Protein AF-X6N3C3-F1 (afdb_monomer_lite)

Secondary structure (DSSP, 8-state):
-HHHHHHHH-TTTS-----SHHHHHHHHHHHTS-TTTTSPPHHHHHS---B--PPPP--TTSEEEEEEEPPGGG-TTTTS--S-------EEEEEEETTT-BHHHHHHHHHTTS-TTGGGS-GGGEEEEETTSS-EE-TTSBGGGBHHHHHHHHTT--EEEEEEE-TTHHHHHHHHHHHHHHHHHHHHHHHHHHHHHHHHHHTTS------------------------SSHHHHHHHHHHHHHHHHHHHHHHHHTT-S----------TTS-TTPPPGGG--SEEEEEEEEEESGGGSTT--TTT--EEEEEEEEEETTEE-GGG-EEPPPEE--SEEEEEEEEEEEEEEGGGS-TT-EEEEEEEEE-SSS--EEEEEEEEESB-TTS-B--S----PPEEPPPP---TTS-SS-TTTT-THHHHS-SS-S------GGG--

Radius of gyration: 32.43 Å; chains: 1; bounding box: 69×76×80 Å

Organism: Reticulomyxa filosa (NCBI:txid46433)

InterPro domains:
  IPR000341 Phosphatidylinositol 3-kinase Ras-binding (PI3K RBD) domain [PF00794] (88-166)
  IPR000341 Phosphatidylinositol 3-kinase Ras-binding (PI3K RBD) domain [PS51546] (75-165)
  IPR000341 Phosphatidylinositol 3-kinase Ras-binding (PI3K RBD) domain [SM00144] (48-168)
  IPR002420 C2 phosphatidylinositol 3-kinase-type domain [PF00792] (308-402)
  IPR002420 C2 phosphatidylinositol 3-kinase-type domain [PS51547] (282-440)
  IPR029071 Ubiquitin-like domain superfamily [SSF54236] (32-171)
  IPR035892 C2 domain superfamily [G3DSA:2.60.40.150] (279-422)
  IPR035892 C2 domain superfamily [SSF49562] (305-416)

Structure (mmCIF, N/CA/C/O backbone):
data_AF-X6N3C3-F1
#
_entry.id   AF-X6N3C3-F1
#
loop_
_atom_site.group_PDB
_atom_site.id
_atom_site.type_symbol
_atom_site.label_atom_id
_atom_site.label_alt_id
_atom_site.label_comp_id
_atom_site.label_asym_id
_atom_site.label_entity_id
_atom_site.label_seq_id
_atom_site.pdbx_PDB_ins_code
_atom_site.Cartn_x
_atom_site.Cartn_y
_atom_site.Cartn_z
_atom_site.occupancy
_atom_site.B_iso_or_equiv
_atom_site.auth_seq_id
_atom_site.auth_comp_id
_atom_site.auth_asym_id
_atom_site.auth_atom_id
_atom_site.pdbx_PDB_model_num
ATOM 1 N N . GLY A 1 1 ? 10.059 14.447 -1.627 1.00 45.41 1 GLY A N 1
ATOM 2 C CA . GLY A 1 1 ? 10.084 12.978 -1.494 1.00 45.41 1 GLY A CA 1
ATOM 3 C C . GLY A 1 1 ? 8.892 12.376 -2.199 1.00 45.41 1 GLY A C 1
ATOM 4 O O . GLY A 1 1 ? 9.085 11.643 -3.158 1.00 45.41 1 GLY A O 1
ATOM 5 N N . GLU A 1 2 ? 7.687 12.745 -1.764 1.00 48.19 2 GLU A N 1
ATOM 6 C CA . GLU A 1 2 ? 6.408 12.286 -2.336 1.00 48.19 2 GLU A CA 1
ATOM 7 C C . GLU A 1 2 ? 6.201 12.713 -3.801 1.00 48.19 2 GLU A C 1
ATOM 9 O O . GLU A 1 2 ? 5.809 11.885 -4.615 1.00 48.19 2 GLU A O 1
ATOM 14 N N . ASP A 1 3 ? 6.626 13.925 -4.176 1.00 58.34 3 ASP A N 1
ATOM 15 C CA . ASP A 1 3 ? 6.561 14.448 -5.558 1.00 58.34 3 ASP A CA 1
ATOM 16 C C . ASP A 1 3 ? 7.302 13.564 -6.589 1.00 58.34 3 ASP A C 1
ATOM 18 O O . ASP A 1 3 ? 6.852 13.333 -7.706 1.00 58.34 3 ASP A O 1
ATOM 22 N N . VAL A 1 4 ? 8.412 12.933 -6.185 1.00 58.62 4 VAL A N 1
ATOM 23 C CA . VAL A 1 4 ? 9.164 12.035 -7.079 1.00 58.62 4 VAL A CA 1
ATOM 24 C C . VAL A 1 4 ? 8.380 10.752 -7.355 1.00 58.62 4 VAL A C 1
ATOM 26 O O . VAL A 1 4 ? 8.469 10.212 -8.451 1.00 58.62 4 VAL A O 1
ATOM 29 N N . VAL A 1 5 ? 7.613 10.253 -6.384 1.00 57.09 5 VAL A N 1
ATOM 30 C CA . VAL A 1 5 ? 6.820 9.027 -6.545 1.00 57.09 5 VAL A CA 1
ATOM 31 C C . VAL A 1 5 ? 5.611 9.296 -7.436 1.00 57.09 5 VAL A C 1
ATOM 33 O O . VAL A 1 5 ? 5.357 8.513 -8.347 1.00 57.09 5 VAL A O 1
ATOM 36 N N . GLU A 1 6 ? 4.918 10.417 -7.238 1.00 62.06 6 GLU A N 1
ATOM 37 C CA . GLU A 1 6 ? 3.793 10.813 -8.090 1.00 62.06 6 GLU A CA 1
ATOM 38 C C . GLU A 1 6 ? 4.246 11.103 -9.530 1.00 62.06 6 GLU A C 1
ATOM 40 O O . GLU A 1 6 ? 3.648 10.583 -10.473 1.00 62.06 6 GLU A O 1
ATOM 45 N N . ALA A 1 7 ? 5.372 11.805 -9.713 1.00 61.34 7 ALA A N 1
ATOM 46 C CA . ALA A 1 7 ? 5.971 12.035 -11.028 1.00 61.34 7 ALA A CA 1
ATOM 47 C C . ALA A 1 7 ? 6.463 10.740 -11.706 1.00 61.34 7 ALA A C 1
ATOM 49 O O . ALA A 1 7 ? 6.393 10.620 -12.930 1.00 61.34 7 ALA A O 1
ATOM 50 N N . LEU A 1 8 ? 6.957 9.760 -10.935 1.00 57.75 8 LEU A N 1
ATOM 51 C CA . LEU A 1 8 ? 7.410 8.467 -11.464 1.00 57.75 8 LEU A CA 1
ATOM 52 C C . LEU A 1 8 ? 6.253 7.530 -11.821 1.00 57.75 8 LEU A C 1
ATOM 54 O O . LEU A 1 8 ? 6.358 6.793 -12.799 1.00 57.75 8 LEU A O 1
ATOM 58 N N . LEU A 1 9 ? 5.187 7.511 -11.020 1.00 61.03 9 LEU A N 1
ATOM 59 C CA . LEU A 1 9 ? 4.054 6.602 -11.213 1.00 61.03 9 LEU A CA 1
ATOM 60 C C . LEU A 1 9 ? 3.002 7.184 -12.157 1.00 61.03 9 LEU A C 1
ATOM 62 O O . LEU A 1 9 ? 2.315 6.424 -12.836 1.00 61.03 9 LEU A O 1
ATOM 66 N N . ASN A 1 10 ? 2.911 8.515 -12.232 1.00 63.00 10 ASN A N 1
ATOM 67 C CA . ASN A 1 10 ? 2.061 9.264 -13.152 1.00 63.00 10 ASN A CA 1
ATOM 68 C C . ASN A 1 10 ? 0.613 8.728 -13.203 1.00 63.00 10 ASN A C 1
ATOM 70 O O . ASN A 1 10 ? 0.010 8.578 -14.272 1.00 63.00 10 ASN A O 1
ATOM 74 N N . PHE A 1 11 ? 0.066 8.409 -12.022 1.00 64.44 11 PHE A N 1
ATOM 75 C CA . PHE A 1 11 ? -1.218 7.718 -11.857 1.00 64.44 11 PHE A CA 1
ATOM 76 C C . PHE A 1 11 ? -2.391 8.427 -12.546 1.00 64.44 11 PHE A C 1
ATOM 78 O O . PHE A 1 11 ? -3.334 7.764 -12.973 1.00 64.44 11 PHE A O 1
ATOM 85 N N . GLY A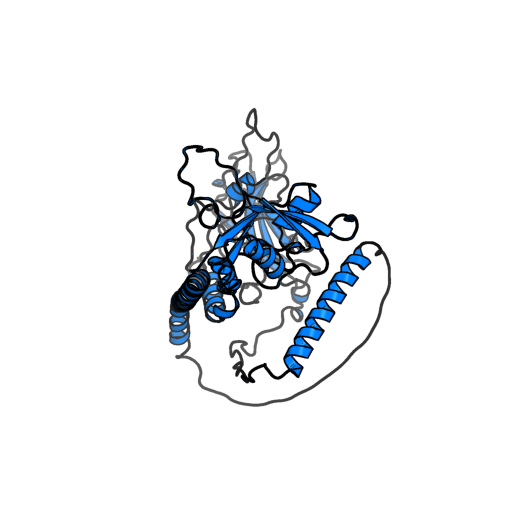 1 12 ? -2.331 9.757 -12.669 1.00 65.62 12 GLY A N 1
ATOM 86 C CA . GLY A 1 12 ? -3.393 10.563 -13.270 1.00 65.62 12 GLY A CA 1
ATOM 87 C C . GLY A 1 12 ? -3.433 10.550 -14.802 1.00 65.62 12 GLY A C 1
ATOM 88 O O . GLY A 1 12 ? -4.481 10.846 -15.369 1.00 65.62 12 GLY A O 1
ATOM 89 N N . THR A 1 13 ? -2.334 10.216 -15.492 1.00 68.75 13 THR A N 1
ATOM 90 C CA . THR A 1 13 ? -2.286 10.285 -16.971 1.00 68.75 13 THR A CA 1
ATOM 91 C C . THR A 1 13 ? -2.165 8.923 -17.652 1.00 68.75 13 THR A C 1
ATOM 93 O O . THR A 1 13 ? -2.486 8.796 -18.836 1.00 68.75 13 THR A O 1
ATOM 96 N N . GLY A 1 14 ? -1.743 7.886 -16.923 1.00 67.38 14 GLY A N 1
ATOM 97 C CA . GLY A 1 14 ? -1.690 6.524 -17.442 1.00 67.38 14 GLY A CA 1
ATOM 98 C C . GLY A 1 14 ? -3.087 5.934 -17.644 1.00 67.38 14 GLY A C 1
ATOM 99 O O . GLY A 1 14 ? -3.913 5.938 -16.734 1.00 67.38 14 GLY A O 1
ATOM 100 N N . ARG A 1 15 ? -3.359 5.363 -18.825 1.00 70.88 15 ARG A N 1
ATOM 101 C CA . ARG A 1 15 ? -4.524 4.481 -18.987 1.00 70.88 15 ARG A CA 1
ATOM 102 C C . ARG A 1 15 ? -4.262 3.189 -18.222 1.00 70.88 15 ARG A C 1
ATOM 104 O O . ARG A 1 15 ? -3.319 2.464 -18.535 1.00 70.88 15 ARG A O 1
ATOM 111 N N . TRP A 1 16 ? -5.108 2.899 -17.244 1.00 73.06 16 TRP A N 1
ATOM 112 C CA . TRP A 1 16 ? -5.081 1.629 -16.535 1.00 73.06 16 TRP A CA 1
ATOM 113 C C . TRP A 1 16 ? -5.510 0.510 -17.482 1.00 73.06 16 TRP A C 1
ATOM 115 O O . TRP A 1 16 ? -6.641 0.506 -17.966 1.00 73.06 16 TRP A O 1
ATOM 125 N N . ASN A 1 17 ? -4.600 -0.422 -17.767 1.00 78.38 17 ASN A N 1
ATOM 126 C CA . ASN A 1 17 ? -4.953 -1.645 -18.473 1.00 78.38 17 ASN A CA 1
ATOM 127 C C . ASN A 1 17 ? -5.321 -2.727 -17.453 1.00 78.38 17 ASN A C 1
ATOM 129 O O . ASN A 1 17 ? -4.433 -3.299 -16.821 1.00 78.38 17 ASN A O 1
ATOM 133 N N . PHE A 1 18 ? -6.614 -2.996 -17.298 1.00 82.62 18 PHE A N 1
ATOM 134 C CA . PHE A 1 18 ? -7.108 -4.110 -16.484 1.00 82.62 18 PHE A CA 1
ATOM 135 C C . PHE A 1 18 ? -7.253 -5.410 -17.280 1.00 82.62 18 PHE A C 1
ATOM 137 O O . PHE A 1 18 ? -7.402 -6.464 -16.679 1.00 82.62 18 PHE A O 1
ATOM 144 N N . ASP A 1 19 ? -7.147 -5.344 -18.608 1.00 84.38 19 ASP A N 1
ATOM 145 C CA . ASP A 1 19 ? -7.179 -6.501 -19.499 1.00 84.38 19 ASP A CA 1
ATOM 146 C C . ASP A 1 19 ? -5.762 -7.079 -19.629 1.00 84.38 19 ASP A C 1
ATOM 148 O O . ASP A 1 19 ? -5.005 -6.790 -20.564 1.00 84.38 19 ASP A O 1
ATOM 152 N N . ASN A 1 20 ? -5.331 -7.781 -18.580 1.00 84.31 20 ASN A N 1
ATOM 153 C CA . ASN A 1 20 ? -4.080 -8.524 -18.584 1.00 84.31 20 ASN A CA 1
ATOM 154 C C . ASN A 1 20 ? -4.114 -9.707 -17.611 1.00 84.31 20 ASN A C 1
ATOM 156 O O . ASN A 1 20 ? -4.734 -9.649 -16.551 1.00 84.31 20 ASN A O 1
ATOM 160 N N . ASP A 1 21 ? -3.310 -10.718 -17.934 1.00 85.88 21 ASP A N 1
ATOM 161 C CA . ASP A 1 21 ? -3.226 -11.983 -17.199 1.00 85.88 21 ASP A CA 1
ATOM 162 C C . ASP A 1 21 ? -2.958 -11.825 -15.692 1.00 85.88 21 ASP A C 1
ATOM 164 O O . ASP A 1 21 ? -3.485 -12.571 -14.874 1.00 85.88 21 ASP A O 1
ATOM 168 N N . LEU A 1 22 ? -2.166 -10.823 -15.292 1.00 87.06 22 LEU A N 1
ATOM 169 C CA . LEU A 1 22 ? -1.872 -10.589 -13.876 1.00 87.06 22 LEU A CA 1
ATOM 170 C C . LEU A 1 22 ? -3.112 -10.120 -13.108 1.00 87.06 22 LEU A C 1
ATOM 172 O O . LEU A 1 22 ? -3.282 -10.491 -11.947 1.00 87.06 22 LEU A O 1
ATOM 176 N N . VAL A 1 23 ? -3.960 -9.305 -13.737 1.00 88.44 23 VAL A N 1
ATOM 177 C CA . VAL A 1 23 ? -5.239 -8.878 -13.156 1.00 88.44 23 VAL A CA 1
ATOM 178 C C . VAL A 1 23 ? -6.205 -10.057 -13.095 1.00 88.44 23 VAL A C 1
ATOM 180 O O . VAL A 1 23 ? -6.831 -10.246 -12.057 1.00 88.44 23 VAL A O 1
ATOM 183 N N . ASP A 1 24 ? -6.246 -10.905 -14.124 1.00 88.56 24 ASP A N 1
ATOM 184 C CA . ASP A 1 24 ? -7.080 -12.112 -14.121 1.00 88.56 24 ASP A CA 1
ATOM 185 C C . ASP A 1 24 ? -6.679 -13.094 -13.019 1.00 88.56 24 ASP A C 1
ATOM 187 O O . ASP A 1 24 ? -7.533 -13.570 -12.270 1.00 88.56 24 ASP A O 1
ATOM 191 N N . VAL A 1 25 ? -5.380 -13.366 -12.851 1.00 89.25 25 VAL A N 1
ATOM 192 C CA . VAL A 1 25 ? -4.906 -14.224 -11.755 1.00 89.25 25 VAL A CA 1
ATOM 193 C C . VAL A 1 25 ? -5.184 -13.584 -10.400 1.00 89.25 25 VAL A C 1
ATOM 195 O O . VAL A 1 25 ? -5.578 -14.284 -9.468 1.00 89.25 25 VAL A O 1
ATOM 198 N N . PHE A 1 26 ? -5.039 -12.263 -10.270 1.00 91.25 26 PHE A N 1
ATOM 199 C CA . PHE A 1 26 ? -5.423 -11.569 -9.044 1.00 91.25 26 PHE A CA 1
ATOM 200 C C . PHE A 1 26 ? -6.923 -11.718 -8.753 1.00 91.25 26 PHE A C 1
ATOM 202 O O . PHE A 1 26 ? -7.275 -12.066 -7.629 1.00 91.25 26 PHE A O 1
ATOM 209 N N . HIS A 1 27 ? -7.799 -11.521 -9.744 1.00 89.88 27 HIS A N 1
ATOM 210 C CA . HIS A 1 27 ? -9.244 -11.716 -9.600 1.00 89.88 27 HIS A CA 1
ATOM 211 C C . HIS A 1 27 ? -9.588 -13.162 -9.240 1.00 89.88 27 HIS A C 1
ATOM 213 O O . HIS A 1 27 ? -10.403 -13.387 -8.348 1.00 89.88 27 HIS A O 1
ATOM 219 N N . LEU A 1 28 ? -8.932 -14.141 -9.867 1.00 88.69 28 LEU A N 1
ATOM 220 C CA . LEU A 1 28 ? -9.113 -15.553 -9.548 1.00 88.69 28 LEU A CA 1
ATOM 221 C C . LEU A 1 28 ? -8.725 -15.845 -8.092 1.00 88.69 28 LEU A C 1
ATOM 223 O O . LEU A 1 28 ? -9.519 -16.426 -7.356 1.00 88.69 28 LEU A O 1
ATOM 227 N N . LEU A 1 29 ? -7.546 -15.401 -7.648 1.00 89.88 29 LEU A N 1
ATOM 228 C CA . LEU A 1 29 ? -7.093 -15.580 -6.265 1.00 89.88 29 LEU A CA 1
ATOM 229 C C . LEU A 1 29 ? -7.982 -14.835 -5.267 1.00 89.88 29 LEU A C 1
ATOM 231 O O . LEU A 1 29 ? -8.240 -15.343 -4.179 1.00 89.88 29 LEU A O 1
ATOM 235 N N . ALA A 1 30 ? -8.461 -13.644 -5.626 1.00 91.75 30 ALA A N 1
ATOM 236 C CA . ALA A 1 30 ? -9.407 -12.885 -4.823 1.00 91.75 30 ALA A CA 1
ATOM 237 C C . ALA A 1 30 ? -10.722 -13.668 -4.671 1.00 91.75 30 ALA A C 1
ATOM 239 O O . ALA A 1 30 ? -11.154 -13.894 -3.546 1.00 91.75 30 ALA A O 1
ATOM 240 N N . SER A 1 31 ? -11.275 -14.203 -5.766 1.00 89.69 31 SER A N 1
ATOM 241 C CA . SER A 1 31 ? -12.527 -14.980 -5.768 1.00 89.69 31 SER A CA 1
ATOM 242 C C . SER A 1 31 ? -12.503 -16.227 -4.875 1.00 89.69 31 SER A C 1
ATOM 244 O O . SER A 1 31 ? -13.554 -16.712 -4.465 1.00 89.69 31 SER A O 1
ATOM 246 N N . GLN A 1 32 ? -11.312 -16.760 -4.581 1.00 90.44 32 GLN A N 1
ATOM 247 C CA . GLN A 1 32 ? -11.128 -17.932 -3.723 1.00 90.44 32 GLN A CA 1
ATOM 248 C C . GLN A 1 32 ? -11.083 -17.585 -2.230 1.00 90.44 32 GLN A C 1
ATOM 250 O O . GLN A 1 32 ? -11.165 -18.487 -1.396 1.00 90.44 32 GLN A O 1
ATOM 255 N N . ARG A 1 33 ? -10.928 -16.305 -1.870 1.00 92.94 33 ARG A N 1
ATOM 256 C CA . ARG A 1 33 ? -10.872 -15.884 -0.468 1.00 92.94 33 ARG A CA 1
ATOM 257 C C . ARG A 1 33 ? -12.259 -15.932 0.155 1.00 92.94 33 ARG A C 1
ATOM 259 O O . ARG A 1 33 ? -13.238 -15.489 -0.440 1.00 92.94 33 ARG A O 1
ATOM 266 N N . ASN A 1 34 ? -12.324 -16.399 1.397 1.00 93.62 34 ASN A N 1
ATOM 267 C CA . ASN A 1 34 ? -13.502 -16.187 2.218 1.00 93.62 34 ASN A CA 1
ATOM 268 C C . ASN A 1 34 ? -13.496 -14.740 2.725 1.00 93.62 34 ASN A C 1
ATOM 270 O O . ASN A 1 34 ? -12.690 -14.377 3.582 1.00 93.62 34 ASN A O 1
ATOM 274 N N . TYR A 1 35 ? -14.368 -13.904 2.165 1.00 92.69 35 TYR A N 1
ATOM 275 C CA . TYR A 1 35 ? -14.421 -12.490 2.525 1.00 92.69 35 TYR A CA 1
ATOM 276 C C . TYR A 1 35 ? -14.981 -12.240 3.930 1.00 92.69 35 TYR A C 1
ATOM 278 O O . TYR A 1 35 ? -14.744 -11.175 4.487 1.00 92.69 35 TYR A O 1
ATOM 286 N N . GLU A 1 36 ? -15.651 -13.220 4.538 1.00 92.69 36 GLU A N 1
ATOM 287 C CA . GLU A 1 36 ? -16.086 -13.113 5.934 1.00 92.69 36 GLU A CA 1
ATOM 288 C C . GLU A 1 36 ? -14.886 -13.075 6.892 1.00 92.69 36 GLU A C 1
ATOM 290 O O . GLU A 1 36 ? -14.899 -12.318 7.857 1.00 92.69 36 GLU A O 1
ATOM 295 N N . ASP A 1 37 ? -13.813 -13.810 6.576 1.00 93.38 37 ASP A N 1
ATOM 296 C CA . ASP A 1 37 ? -12.629 -13.933 7.439 1.00 93.38 37 ASP A CA 1
ATOM 297 C C . ASP A 1 37 ? -11.705 -12.705 7.378 1.00 93.38 37 ASP A C 1
ATOM 299 O O . ASP A 1 37 ? -10.826 -12.540 8.224 1.00 93.38 37 ASP A O 1
ATOM 303 N N . VAL A 1 38 ? -11.861 -11.848 6.361 1.00 92.38 38 VAL A N 1
ATOM 304 C CA . VAL A 1 38 ? -11.032 -10.639 6.182 1.00 92.38 38 VAL A CA 1
ATOM 305 C C . VAL A 1 38 ? -11.714 -9.368 6.678 1.00 92.38 38 VAL A C 1
ATOM 307 O O . VAL A 1 38 ? -11.059 -8.329 6.779 1.00 92.38 38 VAL A O 1
ATOM 310 N N . LEU A 1 39 ? -13.018 -9.422 6.956 1.00 92.19 39 LEU A N 1
ATOM 311 C CA . LEU A 1 39 ? -13.751 -8.295 7.517 1.00 92.19 39 LEU A CA 1
ATOM 312 C C . LEU A 1 39 ? -13.538 -8.250 9.039 1.00 92.19 39 LEU A C 1
ATOM 314 O O . LEU A 1 39 ? -13.521 -9.292 9.695 1.00 92.19 39 LEU A O 1
ATOM 318 N N . PRO A 1 40 ? -13.369 -7.056 9.632 1.00 93.94 40 PRO A N 1
ATOM 319 C CA . PRO A 1 40 ? -13.309 -6.934 11.083 1.00 93.94 40 PRO A CA 1
ATOM 320 C C . PRO A 1 40 ? -14.663 -7.320 11.705 1.00 93.94 40 PRO A C 1
ATOM 322 O O . PRO A 1 40 ? -15.687 -7.239 11.023 1.00 93.94 40 PRO A O 1
ATOM 325 N N . PRO A 1 41 ? -14.718 -7.668 13.001 1.00 94.56 41 PRO A N 1
ATOM 326 C CA . PRO A 1 41 ? -15.984 -7.879 13.697 1.00 94.56 41 PRO A CA 1
ATOM 327 C C . PRO A 1 41 ? -16.953 -6.691 13.510 1.00 94.56 41 PRO A C 1
ATOM 329 O O . PRO A 1 41 ? -16.496 -5.539 13.512 1.00 94.56 41 PRO A O 1
ATOM 332 N N . PRO A 1 42 ? -18.273 -6.922 13.365 1.00 95.75 42 PRO A N 1
ATOM 333 C CA . PRO A 1 42 ? -19.261 -5.857 13.166 1.00 95.75 42 PRO A CA 1
ATOM 334 C C . PRO A 1 42 ? -19.193 -4.740 14.214 1.00 95.75 42 PRO A C 1
ATOM 336 O O . PRO A 1 42 ? -19.409 -3.571 13.894 1.00 95.75 42 PRO A O 1
ATOM 339 N N . GLU A 1 43 ? -18.844 -5.088 15.453 1.00 93.00 43 GLU A N 1
ATOM 340 C CA . GLU A 1 43 ? -18.669 -4.152 16.559 1.00 93.00 43 GLU A CA 1
ATOM 341 C C . GLU A 1 43 ? -17.589 -3.118 16.252 1.00 93.00 43 GLU A C 1
ATOM 343 O O . GLU A 1 43 ? -17.833 -1.930 16.424 1.00 93.00 43 GLU A O 1
ATOM 348 N N . GLN A 1 44 ? -16.443 -3.548 15.715 1.00 91.62 44 GLN A N 1
ATOM 349 C CA . GLN A 1 44 ? -15.341 -2.652 15.350 1.00 91.62 44 GLN 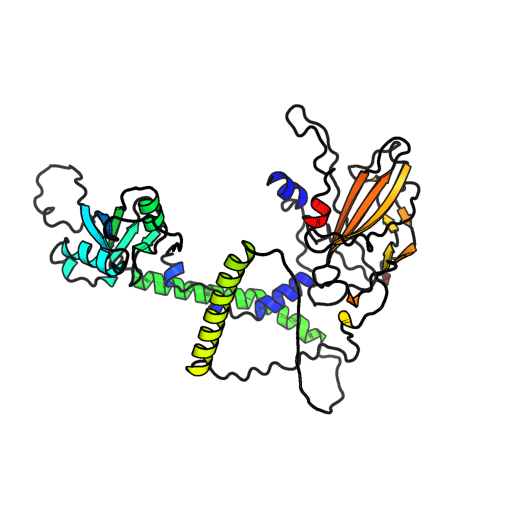A CA 1
ATOM 350 C C . GLN A 1 44 ? -15.673 -1.784 14.133 1.00 91.62 44 GLN A C 1
ATOM 352 O O . GLN A 1 44 ? -15.109 -0.707 13.968 1.00 91.62 44 GLN A O 1
ATOM 357 N N . TYR A 1 45 ? -16.588 -2.237 13.275 1.00 92.19 45 TYR A N 1
ATOM 358 C CA . TYR A 1 45 ? -17.057 -1.447 12.140 1.00 92.19 45 TYR A CA 1
ATOM 359 C C . TYR A 1 45 ? -18.041 -0.352 12.573 1.00 92.19 45 TYR A C 1
ATOM 361 O O . TYR A 1 45 ? -18.032 0.752 12.030 1.00 92.19 45 TYR A O 1
ATOM 369 N N . ALA A 1 46 ? -18.906 -0.653 13.546 1.00 92.75 46 ALA A N 1
ATOM 370 C CA . ALA A 1 46 ? -19.859 0.305 14.101 1.00 92.75 46 ALA A CA 1
ATOM 371 C C . ALA A 1 46 ? -19.197 1.286 15.085 1.00 92.75 46 ALA A C 1
ATOM 373 O O . ALA A 1 46 ? -19.528 2.473 15.094 1.00 92.75 46 ALA A O 1
ATOM 374 N N . PHE A 1 47 ? -18.271 0.781 15.899 1.00 92.12 47 PHE A N 1
ATOM 375 C CA . PHE A 1 47 ? -17.606 1.485 16.987 1.00 92.12 47 PHE A CA 1
ATOM 376 C C . PHE A 1 47 ? -16.129 1.068 17.022 1.00 92.12 47 PHE A C 1
ATOM 378 O O . PHE A 1 47 ? -15.759 0.165 17.768 1.00 92.12 47 PHE A O 1
ATOM 385 N N . PRO A 1 48 ? -15.270 1.678 16.194 1.00 91.81 48 PRO A N 1
ATOM 386 C CA . PRO A 1 48 ? -13.862 1.314 16.168 1.00 91.81 48 PRO A CA 1
ATOM 387 C C . PRO A 1 48 ? -13.207 1.588 17.527 1.00 91.81 48 PRO A C 1
ATOM 389 O O . PRO A 1 48 ? -13.362 2.666 18.104 1.00 91.81 48 PRO A O 1
ATOM 392 N N . GLU A 1 49 ? -12.470 0.595 18.020 1.00 93.12 49 GLU A N 1
ATOM 393 C CA . GLU A 1 49 ? -11.642 0.686 19.221 1.00 93.12 49 GLU A CA 1
ATOM 394 C C . GLU A 1 49 ? -10.171 0.727 18.791 1.00 93.12 49 GLU A C 1
ATOM 396 O O . GLU A 1 49 ? -9.730 -0.126 18.010 1.00 93.12 49 GLU A O 1
ATOM 401 N N . TYR A 1 50 ? -9.398 1.684 19.305 1.00 95.75 50 TYR A N 1
ATOM 402 C CA . TYR A 1 50 ? -7.980 1.808 18.986 1.00 95.75 50 TYR A CA 1
ATOM 403 C C . TYR A 1 50 ? -7.155 1.374 20.190 1.00 95.75 50 TYR A C 1
ATOM 405 O O . TYR A 1 50 ? -7.355 1.822 21.317 1.00 95.75 50 TYR A O 1
ATOM 413 N N . PHE A 1 51 ? -6.213 0.461 19.970 1.00 95.94 51 PHE A N 1
ATOM 414 C CA . PHE A 1 51 ? -5.406 -0.106 21.044 1.00 95.94 51 PHE A CA 1
ATOM 415 C C . PHE A 1 51 ? -3.936 0.190 20.825 1.00 95.94 51 PHE A C 1
ATOM 417 O O . PHE A 1 51 ? -3.435 0.131 19.705 1.00 95.94 51 PHE A O 1
ATOM 424 N N . SER A 1 52 ? -3.220 0.421 21.921 1.00 95.94 52 SER A N 1
ATOM 425 C CA . SER A 1 52 ? -1.777 0.617 21.883 1.00 95.94 52 SER A CA 1
ATOM 426 C C . SER A 1 52 ? -1.079 -0.337 22.842 1.00 95.94 52 SER A C 1
ATOM 428 O O . SER A 1 52 ? -1.465 -0.488 23.998 1.00 95.94 52 SER A O 1
ATOM 430 N N . ALA A 1 53 ? -0.008 -0.966 22.360 1.00 94.25 53 ALA A N 1
ATOM 431 C CA . ALA A 1 53 ? 0.901 -1.762 23.180 1.00 94.25 53 ALA A CA 1
ATOM 432 C C . ALA A 1 53 ? 2.075 -0.932 23.736 1.00 94.25 53 ALA A C 1
ATOM 434 O O . ALA A 1 53 ? 2.924 -1.474 24.441 1.00 94.25 53 ALA A O 1
ATOM 435 N N . SER A 1 54 ? 2.144 0.372 23.435 1.00 93.44 54 SER A N 1
ATOM 436 C CA . SER A 1 54 ? 3.260 1.232 23.844 1.00 93.44 54 SER A CA 1
ATOM 437 C C . SER A 1 54 ? 3.385 1.288 25.367 1.00 93.44 54 SER A C 1
ATOM 439 O O . SER A 1 54 ? 2.369 1.513 26.032 1.00 93.44 54 SER A O 1
ATOM 441 N N . PRO A 1 55 ? 4.589 1.104 25.937 1.00 94.50 55 PRO A N 1
ATOM 442 C CA . PRO A 1 55 ? 4.764 1.092 27.382 1.00 94.50 55 PRO A CA 1
ATOM 443 C C . PRO A 1 55 ? 4.312 2.421 27.989 1.00 94.50 55 PRO A C 1
ATOM 445 O O . PRO A 1 55 ? 4.490 3.487 27.394 1.00 94.50 55 PRO A O 1
ATOM 448 N N . LEU A 1 56 ? 3.705 2.341 29.170 1.00 95.88 56 LEU A N 1
ATOM 449 C CA . LEU A 1 56 ? 3.380 3.517 29.965 1.00 95.88 56 LEU A CA 1
ATOM 450 C C . LEU A 1 56 ? 4.571 3.910 30.841 1.00 95.88 56 LEU A C 1
ATOM 452 O O . LEU A 1 56 ? 5.361 3.034 31.199 1.00 95.88 56 LEU A O 1
ATOM 456 N N . PRO A 1 57 ? 4.699 5.200 31.197 1.00 95.88 57 PRO A N 1
ATOM 457 C CA . PRO A 1 57 ? 5.636 5.616 32.230 1.00 95.88 57 PRO A CA 1
ATOM 458 C C . PRO A 1 57 ? 5.271 4.969 33.573 1.00 95.88 57 PRO A C 1
ATOM 460 O O . PRO A 1 57 ? 4.131 4.542 33.780 1.00 95.88 57 PRO A O 1
ATOM 463 N N . ASP A 1 58 ? 6.228 4.927 34.499 1.00 96.62 58 ASP A N 1
ATOM 464 C CA . ASP A 1 58 ? 5.983 4.444 35.857 1.00 96.62 58 ASP A CA 1
ATOM 465 C C . ASP A 1 58 ? 4.985 5.369 36.568 1.00 96.62 58 ASP A C 1
ATOM 467 O O . ASP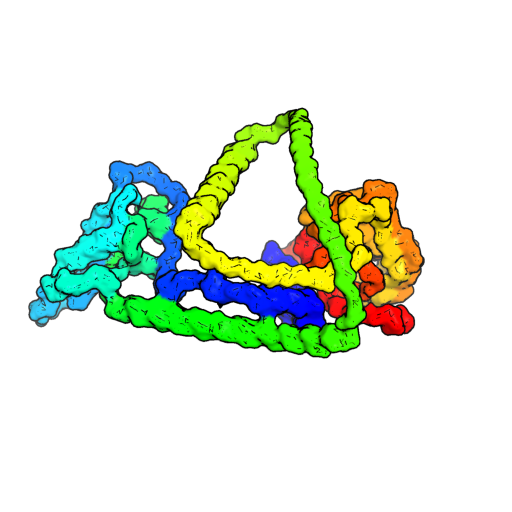 A 1 58 ? 5.298 6.493 36.963 1.00 96.62 58 ASP A O 1
ATOM 471 N N . LEU A 1 59 ? 3.750 4.893 36.723 1.00 96.31 59 LEU A N 1
ATOM 472 C CA . LEU A 1 59 ? 2.691 5.630 37.402 1.00 96.31 59 LEU A CA 1
ATOM 473 C C . LEU A 1 59 ? 2.740 5.365 38.903 1.00 96.31 59 LEU A C 1
ATOM 475 O O . LEU A 1 59 ? 2.864 4.223 39.349 1.00 96.31 59 LEU A O 1
ATOM 479 N N . SER A 1 60 ? 2.548 6.414 39.704 1.00 95.69 60 SER A N 1
ATOM 480 C CA . SER A 1 60 ? 2.506 6.285 41.164 1.00 95.69 60 SER A CA 1
ATOM 481 C C . SER A 1 60 ? 1.375 5.344 41.624 1.00 95.69 60 SER A C 1
ATOM 483 O O . SER A 1 60 ? 0.187 5.671 41.625 1.00 95.69 60 SER A O 1
ATOM 485 N N . GLY A 1 61 ? 1.754 4.124 42.014 1.00 96.19 61 GLY A N 1
ATOM 486 C CA . GLY A 1 61 ? 0.818 3.081 42.435 1.00 96.19 61 GLY A CA 1
ATOM 487 C C . GLY A 1 61 ? -0.037 2.499 41.305 1.00 96.19 61 GLY A C 1
ATOM 488 O O . GLY A 1 61 ? -1.180 2.129 41.573 1.00 96.19 61 GLY A O 1
ATOM 489 N N . ASN A 1 62 ? 0.484 2.440 40.071 1.00 97.06 62 ASN A N 1
ATOM 490 C CA . ASN A 1 62 ? -0.164 1.796 38.916 1.00 97.06 62 ASN A CA 1
ATOM 491 C C . ASN A 1 62 ? -1.597 2.299 38.659 1.00 97.06 62 ASN A C 1
ATOM 493 O O . ASN A 1 62 ? -2.512 1.534 38.344 1.00 97.06 62 ASN A O 1
ATOM 497 N N . GLN A 1 63 ? -1.820 3.601 38.840 1.00 97.75 63 GLN A N 1
ATOM 498 C CA . GLN A 1 63 ? -3.136 4.211 38.684 1.00 97.75 63 GLN A CA 1
ATOM 499 C C . GLN A 1 63 ? -3.043 5.675 38.258 1.00 97.75 63 GLN A C 1
ATOM 501 O O . GLN A 1 63 ? -2.046 6.346 38.516 1.00 97.75 63 GLN A O 1
ATOM 506 N N . PHE A 1 64 ? -4.117 6.176 37.660 1.00 97.81 64 PHE A N 1
ATOM 507 C CA . PHE A 1 64 ? -4.287 7.580 37.296 1.00 97.81 64 PHE A CA 1
ATOM 508 C C . PHE A 1 64 ? -5.739 8.017 37.533 1.00 97.81 64 PHE A C 1
ATOM 510 O O . PHE A 1 64 ? -6.614 7.194 37.827 1.00 97.81 64 PHE A O 1
ATOM 517 N N . LEU A 1 65 ? -5.993 9.323 37.474 1.00 97.94 65 LEU A N 1
ATOM 518 C CA . LEU A 1 65 ? -7.340 9.880 37.580 1.00 97.94 65 LEU A CA 1
ATOM 519 C C . LEU A 1 65 ? -7.892 10.147 36.183 1.00 97.94 65 LEU A C 1
ATOM 521 O O . LEU A 1 65 ? -7.179 10.648 35.321 1.00 97.94 65 LEU A O 1
ATOM 525 N N . ALA A 1 66 ? -9.164 9.829 35.984 1.00 98.38 66 ALA A N 1
ATOM 526 C CA . ALA A 1 66 ? -9.898 10.185 34.780 1.00 98.38 66 ALA A CA 1
ATOM 527 C C . ALA A 1 66 ? -11.188 10.911 35.161 1.00 98.38 66 ALA A C 1
ATOM 529 O O . ALA A 1 66 ? -11.769 10.649 36.219 1.00 98.38 66 ALA A O 1
ATOM 530 N N . LYS A 1 67 ? -11.649 11.818 34.305 1.00 98.12 67 LYS A N 1
ATOM 531 C CA . LYS A 1 67 ? -12.903 12.551 34.491 1.00 98.12 67 LYS A CA 1
ATOM 532 C C . LYS A 1 67 ? -13.946 12.024 33.516 1.00 98.12 67 LYS A C 1
ATOM 534 O O . LYS A 1 67 ? -13.701 11.960 32.319 1.00 98.12 67 LYS A O 1
ATOM 539 N N . ILE A 1 68 ? -15.129 11.691 34.015 1.00 98.00 68 ILE A N 1
ATOM 540 C CA . ILE A 1 68 ? -16.290 11.338 33.198 1.00 98.00 68 ILE A CA 1
ATOM 541 C C . ILE A 1 68 ? -17.279 12.502 33.237 1.00 98.00 68 ILE A C 1
ATOM 543 O O . ILE A 1 68 ? -17.866 12.788 34.281 1.00 98.00 68 ILE A O 1
ATOM 547 N N . ARG A 1 69 ? -17.489 13.162 32.099 1.00 96.56 69 ARG A N 1
ATOM 548 C CA . ARG A 1 69 ? -18.577 14.114 31.885 1.00 96.56 69 ARG A CA 1
ATOM 549 C C . ARG A 1 69 ? -19.897 13.348 31.786 1.00 96.56 69 ARG A C 1
ATOM 551 O O . ARG A 1 69 ? -20.051 12.471 30.933 1.00 96.56 69 ARG A O 1
ATOM 558 N N . LEU A 1 70 ? -20.851 13.698 32.645 1.00 94.75 70 LEU A N 1
ATOM 559 C CA . LEU A 1 70 ? -22.196 13.121 32.640 1.00 94.75 70 LEU A CA 1
ATOM 560 C C . LEU A 1 70 ? -23.117 13.888 31.670 1.00 94.75 70 LEU A C 1
ATOM 562 O O . LEU A 1 70 ? -23.027 15.119 31.603 1.00 94.75 70 LEU A O 1
ATOM 566 N N . PRO A 1 71 ? -24.032 13.213 30.950 1.00 90.12 71 PRO A N 1
ATOM 567 C CA . PRO A 1 71 ? -25.035 13.879 30.124 1.00 90.12 71 PRO A CA 1
ATOM 568 C C . PRO A 1 71 ? -25.926 14.810 30.939 1.00 90.12 71 PRO A C 1
ATOM 570 O O . PRO A 1 71 ? -26.353 14.483 32.049 1.00 90.12 71 PRO A O 1
ATOM 573 N N . GLN A 1 72 ? -26.255 15.965 30.360 1.00 85.62 72 GLN A N 1
ATOM 574 C CA . GLN A 1 72 ? -27.116 16.959 31.008 1.00 85.62 72 GLN A CA 1
ATOM 575 C C . GLN A 1 72 ? -28.526 16.415 31.267 1.00 85.62 72 GLN A C 1
ATOM 577 O O . GLN A 1 72 ? -29.138 16.738 32.281 1.00 85.62 72 GLN A O 1
ATOM 582 N N . GLU A 1 73 ? -29.008 15.545 30.380 1.00 84.88 73 GLU A N 1
ATOM 583 C CA . GLU A 1 73 ? -30.343 14.940 30.422 1.00 84.88 73 GLU A CA 1
ATOM 584 C C . GLU A 1 73 ? -30.572 14.045 31.653 1.00 84.88 73 GLU A C 1
ATOM 586 O O . GLU A 1 73 ? -31.715 13.788 32.023 1.00 84.88 73 GLU A O 1
ATOM 591 N N . PHE A 1 74 ? -29.499 13.599 32.315 1.00 81.44 74 PHE A N 1
ATOM 592 C CA . PHE A 1 74 ? -29.545 12.604 33.393 1.00 81.44 74 PHE A CA 1
ATOM 593 C C . PHE A 1 74 ? -29.249 13.192 34.781 1.00 81.44 74 PHE A C 1
ATOM 595 O O . PHE A 1 74 ? -28.824 12.468 35.683 1.00 81.44 74 PHE A O 1
ATOM 602 N N . SER A 1 75 ? -29.389 14.516 34.935 1.00 69.44 75 SER A N 1
ATOM 603 C CA . SER A 1 75 ? -29.063 15.214 36.181 1.00 69.44 75 SER A CA 1
ATOM 604 C C . SER A 1 75 ? -30.282 15.467 37.098 1.00 69.44 75 SER A C 1
ATOM 606 O O . SER A 1 75 ? -31.213 16.168 36.684 1.00 69.44 75 SER A O 1
ATOM 608 N N . PRO A 1 76 ? -30.194 15.112 38.403 1.00 61.34 76 PRO A N 1
ATOM 609 C CA . PRO A 1 76 ? -31.329 15.073 39.349 1.00 61.34 76 PRO A CA 1
ATOM 610 C C . PRO A 1 76 ? -32.058 16.390 39.593 1.00 61.34 76 PRO A C 1
ATOM 612 O O . PRO A 1 76 ? -33.192 16.425 40.073 1.00 61.34 76 PRO A O 1
ATOM 615 N N . HIS A 1 77 ? -31.384 17.509 39.336 1.00 59.62 77 HIS A N 1
ATOM 616 C CA . HIS A 1 77 ? -31.792 18.820 39.838 1.00 59.62 77 HIS A CA 1
ATOM 617 C C . HIS A 1 77 ? -32.341 19.770 38.770 1.00 59.62 77 HIS A C 1
ATOM 619 O O . HIS A 1 77 ? -32.734 20.887 39.102 1.00 59.62 77 HIS A O 1
ATOM 625 N N . LEU A 1 78 ? -32.478 19.328 37.517 1.00 54.69 78 LEU A N 1
ATOM 626 C CA . LEU A 1 78 ? -33.060 20.146 36.443 1.00 54.69 78 LEU A CA 1
ATOM 627 C C . LEU A 1 78 ? -34.584 20.350 36.553 1.00 54.69 78 LEU A C 1
ATOM 629 O O . LEU A 1 78 ? -35.156 21.127 35.791 1.00 54.69 78 LEU A O 1
ATOM 633 N N . LYS A 1 79 ? -35.263 19.730 37.530 1.00 56.22 79 LYS A N 1
ATOM 634 C CA . LYS A 1 79 ? -36.689 20.006 37.796 1.00 56.22 79 LYS A CA 1
ATOM 635 C C . LYS A 1 79 ? -36.946 21.318 38.552 1.00 56.22 79 LYS A C 1
ATOM 637 O O . LYS A 1 79 ? -38.090 21.770 38.572 1.00 56.22 79 LYS A O 1
ATOM 642 N N . ILE A 1 80 ? -35.927 21.976 39.117 1.00 58.66 80 ILE A N 1
ATOM 643 C CA . ILE A 1 80 ? -36.086 23.307 39.729 1.00 58.66 80 ILE A CA 1
ATOM 644 C C . ILE A 1 80 ? -35.846 24.372 38.644 1.00 58.66 80 ILE A C 1
ATOM 646 O O . ILE A 1 80 ? -34.721 24.798 38.399 1.00 58.66 80 ILE A O 1
ATOM 650 N N . LYS A 1 81 ? -36.930 24.769 37.960 1.00 52.75 81 LYS A N 1
ATOM 651 C CA . LYS A 1 81 ? -36.998 25.725 36.830 1.00 52.75 81 LYS A CA 1
ATOM 652 C C . LYS A 1 81 ? -36.654 27.190 37.187 1.00 52.75 81 LYS A C 1
ATOM 654 O O . LYS A 1 81 ? -37.339 28.107 36.734 1.00 52.75 81 LYS A O 1
ATOM 659 N N . THR A 1 82 ? -35.613 27.460 37.968 1.00 53.97 82 THR A N 1
ATOM 660 C CA . THR A 1 82 ? -35.290 28.841 38.370 1.00 53.97 82 THR A CA 1
ATOM 661 C C . THR A 1 82 ? -34.019 29.346 37.683 1.00 53.97 82 THR A C 1
ATOM 663 O O . THR A 1 82 ? -32.930 29.280 38.233 1.00 53.97 82 THR A O 1
ATOM 666 N N . TYR A 1 83 ? -34.191 29.828 36.446 1.00 55.09 83 TYR A N 1
ATOM 667 C CA . TYR A 1 83 ? -33.524 30.989 35.821 1.00 55.09 83 TYR A CA 1
ATOM 668 C C . TYR A 1 83 ? -32.011 31.257 36.013 1.00 55.09 83 TYR A C 1
ATOM 670 O O . TYR A 1 83 ? -31.589 32.402 35.879 1.00 55.09 83 TYR A O 1
ATOM 678 N N . CYS A 1 84 ? -31.158 30.251 36.210 1.00 51.94 84 CYS A N 1
ATOM 679 C CA . CYS A 1 84 ? -29.705 30.422 36.065 1.00 51.94 84 CYS A CA 1
ATOM 680 C C . CYS A 1 84 ? -29.148 29.452 35.019 1.00 51.94 84 CYS A C 1
ATOM 682 O O . CYS A 1 84 ? -28.853 28.295 35.298 1.00 51.94 84 CYS A O 1
ATOM 684 N N . PHE A 1 85 ? -29.004 29.963 33.797 1.00 53.66 85 PHE A N 1
ATOM 685 C CA . PHE A 1 85 ? -28.482 29.299 32.599 1.00 53.66 85 PHE A CA 1
ATOM 686 C C . PHE A 1 85 ? -26.941 29.177 32.637 1.00 53.66 85 PHE A C 1
ATOM 688 O O . PHE A 1 85 ? -26.257 29.503 31.672 1.00 53.66 85 PHE A O 1
ATOM 695 N N . PHE A 1 86 ? -26.369 28.777 33.777 1.00 57.66 86 PHE A N 1
ATOM 696 C CA . PHE A 1 86 ? -24.941 28.468 33.873 1.00 57.66 86 PHE A CA 1
ATOM 697 C C . PHE A 1 86 ? -24.748 26.973 33.614 1.00 57.66 86 PHE A C 1
ATOM 699 O O . PHE A 1 86 ? -25.103 26.138 34.446 1.00 57.66 86 PHE A O 1
ATOM 706 N N . PHE A 1 87 ? -24.205 26.652 32.438 1.00 59.75 87 PHE A N 1
ATOM 707 C CA . PHE A 1 87 ? -23.814 25.310 32.000 1.00 59.75 87 PHE A CA 1
ATOM 708 C C . PHE A 1 87 ? -22.665 24.766 32.864 1.00 59.75 87 PHE A C 1
ATOM 710 O O . PHE A 1 87 ? -21.511 24.727 32.449 1.00 59.75 87 PHE A O 1
ATOM 717 N N . LEU A 1 88 ? -22.963 24.374 34.100 1.00 69.94 88 LEU A N 1
ATOM 718 C CA . LEU A 1 88 ? -22.024 23.643 34.942 1.00 69.94 88 LEU A CA 1
ATOM 719 C C . LEU A 1 88 ? -22.015 22.187 34.490 1.00 69.94 88 LEU A C 1
ATOM 721 O O . LEU A 1 88 ? -22.859 21.381 34.884 1.00 69.94 88 LEU A O 1
ATOM 725 N N . GLU A 1 89 ? -21.066 21.870 33.621 1.00 78.56 89 GLU A N 1
ATOM 726 C CA . GLU A 1 89 ? -20.778 20.498 33.233 1.00 78.56 89 GLU A CA 1
ATOM 727 C C . GLU A 1 89 ? -20.388 19.694 34.470 1.00 78.56 89 GLU A C 1
ATOM 729 O O . GLU A 1 89 ? -19.499 20.066 35.239 1.00 78.56 89 GLU A O 1
ATOM 734 N N . ARG A 1 90 ? -21.110 18.595 34.698 1.00 87.25 90 ARG A N 1
ATOM 735 C CA . ARG A 1 90 ? -20.859 17.716 35.833 1.00 87.25 90 ARG A CA 1
ATOM 736 C C . ARG A 1 90 ? -19.840 16.669 35.437 1.00 87.25 90 ARG A C 1
ATOM 738 O O . ARG A 1 90 ? -20.067 15.888 34.513 1.00 87.25 90 ARG A O 1
ATOM 745 N N . TYR A 1 91 ? -18.749 16.651 36.186 1.00 94.69 91 TYR A N 1
ATOM 746 C CA . TYR A 1 91 ? -17.692 15.668 36.062 1.00 94.69 91 TYR A CA 1
ATOM 747 C C . TYR A 1 91 ? -17.706 14.731 37.265 1.00 94.69 91 TYR A C 1
ATOM 749 O O . TYR A 1 91 ? -17.905 15.157 38.405 1.00 94.69 91 TYR A O 1
ATOM 757 N N . VAL A 1 92 ? -17.458 13.454 37.004 1.00 95.44 92 VAL A N 1
ATOM 758 C CA . VAL A 1 92 ? -17.155 12.444 38.014 1.00 95.44 92 VAL A CA 1
ATOM 759 C C . VAL A 1 92 ? -15.695 12.069 37.851 1.00 95.44 92 VAL A C 1
ATOM 761 O O . VAL A 1 92 ? -15.305 11.539 36.815 1.00 95.44 92 VAL A O 1
ATOM 764 N N . THR A 1 93 ? -14.884 12.334 38.868 1.00 97.38 93 THR A N 1
ATOM 765 C CA . THR A 1 93 ? -13.495 11.875 38.880 1.00 97.38 93 THR A CA 1
ATOM 766 C C . THR A 1 93 ? -13.452 10.433 39.367 1.00 97.38 93 THR A C 1
ATOM 768 O O . THR A 1 93 ? -13.889 10.141 40.482 1.00 97.38 93 THR A O 1
ATOM 771 N N . ILE A 1 94 ? -12.913 9.538 38.546 1.00 97.81 94 ILE A N 1
ATOM 772 C CA . ILE A 1 94 ? -12.718 8.125 38.868 1.00 97.81 94 ILE A CA 1
ATOM 773 C C . ILE A 1 94 ? -11.232 7.787 38.917 1.00 97.81 94 ILE A C 1
ATOM 775 O O . ILE A 1 94 ? -10.405 8.404 38.243 1.00 97.81 94 ILE A O 1
ATOM 779 N N . ARG A 1 95 ? -10.887 6.791 39.732 1.00 98.06 95 ARG A N 1
ATOM 780 C CA . ARG A 1 95 ? -9.518 6.288 39.848 1.00 98.06 95 ARG A CA 1
ATOM 781 C C . ARG A 1 95 ? -9.375 5.032 39.004 1.00 98.06 95 ARG A C 1
ATOM 783 O O . ARG A 1 95 ? -9.987 4.011 39.310 1.00 98.06 95 ARG A O 1
ATOM 790 N N . ILE A 1 96 ? -8.556 5.111 37.965 1.00 98.25 96 ILE A N 1
ATOM 791 C CA . ILE A 1 96 ? -8.283 4.004 37.057 1.00 98.25 96 ILE A CA 1
ATOM 792 C C . ILE A 1 96 ? -7.033 3.276 37.520 1.00 98.25 96 ILE A C 1
ATOM 794 O O . ILE A 1 96 ? -5.965 3.877 37.584 1.00 98.25 96 ILE A O 1
ATOM 798 N N . LYS A 1 97 ? -7.149 1.978 37.793 1.00 98.19 97 LYS A N 1
ATOM 799 C CA . LYS A 1 97 ? -6.007 1.106 38.074 1.00 98.19 97 LYS A CA 1
ATOM 800 C C . LYS A 1 97 ? -5.621 0.377 36.797 1.00 98.19 97 LYS A C 1
ATOM 802 O O . LYS A 1 97 ? -6.443 -0.337 36.220 1.00 98.19 97 LYS A O 1
ATOM 807 N N . THR A 1 98 ? -4.378 0.553 36.361 1.00 96.94 98 THR A N 1
ATOM 808 C CA . THR A 1 98 ? -3.901 0.069 35.056 1.00 96.94 98 THR A CA 1
ATOM 809 C C . THR A 1 98 ? -3.997 -1.449 34.926 1.00 96.94 98 THR A C 1
ATOM 811 O O . THR A 1 98 ? -4.247 -1.975 33.847 1.00 96.94 98 THR A O 1
ATOM 814 N N . GLU A 1 99 ? -3.861 -2.173 36.033 1.00 96.38 99 GLU A N 1
ATOM 815 C CA . GLU A 1 99 ? -3.812 -3.631 36.019 1.00 96.38 99 GLU A CA 1
ATOM 816 C C . GLU A 1 99 ? -5.160 -4.298 35.728 1.00 96.38 99 GLU A C 1
ATOM 818 O O . GLU A 1 99 ? -5.169 -5.388 35.154 1.00 96.38 99 GLU A O 1
ATOM 823 N N . TYR A 1 100 ? -6.289 -3.687 36.104 1.00 97.38 100 TYR A N 1
ATOM 824 C CA . TYR A 1 100 ? -7.579 -4.387 36.072 1.00 97.38 100 TYR A CA 1
ATOM 825 C C . TYR A 1 100 ? -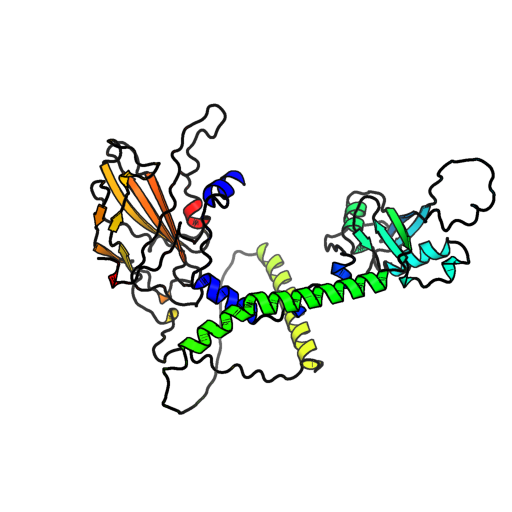8.822 -3.532 35.848 1.00 97.38 100 TYR A C 1
ATOM 827 O O . TYR A 1 100 ? -9.883 -4.111 35.638 1.00 97.38 100 TYR A O 1
ATOM 835 N N . THR A 1 101 ? -8.756 -2.197 35.884 1.00 98.25 101 THR A N 1
ATOM 836 C CA . THR A 1 101 ? -9.962 -1.398 35.630 1.00 98.25 101 THR A CA 1
ATOM 837 C C . THR A 1 101 ? -10.377 -1.541 34.169 1.00 98.25 101 THR A C 1
ATOM 839 O O . THR A 1 101 ? -9.666 -1.106 33.257 1.00 98.25 101 THR A O 1
ATOM 842 N N . THR A 1 102 ? -11.533 -2.163 33.946 1.00 98.38 102 THR A N 1
ATOM 843 C CA . THR A 1 102 ? -12.103 -2.330 32.608 1.00 98.38 102 THR A CA 1
ATOM 844 C C . THR A 1 102 ? -12.908 -1.103 32.186 1.00 98.38 102 THR A C 1
ATOM 846 O O . THR A 1 102 ? -13.304 -0.283 33.019 1.00 98.38 102 THR A O 1
ATOM 849 N N . ALA A 1 103 ? -13.170 -0.975 30.886 1.00 97.75 103 ALA A N 1
ATOM 850 C CA . ALA A 1 103 ? -14.088 0.027 30.352 1.00 97.75 103 ALA A CA 1
ATOM 851 C C . ALA A 1 103 ? -15.478 -0.076 31.008 1.00 97.75 103 ALA A C 1
ATOM 853 O O . ALA A 1 103 ? -16.028 0.932 31.447 1.00 97.75 103 ALA A O 1
ATOM 854 N N . GLN A 1 104 ? -16.005 -1.295 31.166 1.00 97.38 104 GLN A N 1
ATOM 855 C CA . GLN A 1 104 ? -17.281 -1.543 31.841 1.00 97.38 104 GLN A CA 1
ATOM 856 C C . GLN A 1 104 ? -17.281 -1.088 33.312 1.00 97.38 104 GLN A C 1
ATOM 858 O O . GLN A 1 104 ? -18.275 -0.532 33.774 1.00 97.38 104 GLN A O 1
ATOM 863 N N . ASP A 1 105 ? -16.175 -1.256 34.044 1.00 98.00 105 ASP A N 1
ATOM 864 C CA . ASP A 1 105 ? -16.080 -0.778 35.433 1.00 98.00 105 ASP A CA 1
ATOM 865 C C . ASP A 1 105 ? -16.071 0.754 35.522 1.00 98.00 105 ASP A C 1
ATOM 867 O O . ASP A 1 105 ? -16.627 1.327 36.462 1.00 98.00 105 ASP A O 1
ATOM 871 N N . ALA A 1 106 ? -15.446 1.432 34.555 1.00 98.00 106 ALA A N 1
ATOM 872 C CA . ALA A 1 106 ? -15.469 2.890 34.462 1.00 98.00 106 ALA A CA 1
ATOM 873 C C . ALA A 1 106 ? -16.870 3.412 34.097 1.00 98.00 106 ALA A C 1
ATOM 875 O O . ALA A 1 106 ? -17.345 4.372 34.705 1.00 98.00 106 ALA A O 1
ATOM 876 N N . ILE A 1 107 ? -17.559 2.741 33.167 1.00 97.62 107 ILE A N 1
ATOM 877 C CA . ILE A 1 107 ? -18.953 3.033 32.799 1.00 97.62 107 ILE A CA 1
ATOM 878 C C . ILE A 1 107 ? -19.863 2.911 34.022 1.00 97.62 107 ILE A C 1
ATOM 880 O O . ILE A 1 107 ? -20.588 3.855 34.334 1.00 97.62 107 ILE A O 1
ATOM 884 N N . ARG A 1 108 ? -19.775 1.800 34.765 1.00 97.25 108 ARG A N 1
ATOM 885 C CA . ARG A 1 108 ? -20.591 1.565 35.964 1.00 97.25 108 ARG A CA 1
ATOM 886 C C . ARG A 1 108 ? -20.401 2.657 37.016 1.00 97.25 108 ARG A C 1
ATOM 888 O O . ARG A 1 108 ? -21.382 3.178 37.537 1.00 97.25 108 ARG A O 1
ATOM 895 N N . GLN A 1 109 ? -19.157 3.074 37.266 1.00 96.88 109 GLN A N 1
ATOM 896 C CA . GLN A 1 109 ? -18.867 4.189 38.178 1.00 96.88 109 GLN A CA 1
ATOM 897 C C . GLN A 1 109 ? -19.498 5.514 37.719 1.00 96.88 109 GLN A C 1
ATOM 899 O O . GLN A 1 109 ? -19.909 6.317 38.557 1.00 96.88 109 GLN A O 1
ATOM 904 N N . GLY A 1 110 ? -19.590 5.751 36.407 1.00 95.75 110 GLY A N 1
ATOM 905 C CA . GLY A 1 110 ? -20.326 6.884 35.846 1.00 95.75 110 GLY A CA 1
ATOM 906 C C . GLY A 1 110 ? -21.840 6.763 36.062 1.00 95.75 110 GLY A C 1
ATOM 907 O O . GLY A 1 110 ? -22.466 7.717 36.525 1.00 95.75 110 GLY A O 1
ATOM 908 N N . ILE A 1 111 ? -22.413 5.584 35.789 1.00 95.69 111 ILE A N 1
ATOM 909 C CA . ILE A 1 111 ? -23.851 5.291 35.936 1.00 95.69 111 ILE A CA 1
ATOM 910 C C . ILE A 1 111 ? -24.314 5.438 37.391 1.00 95.69 111 ILE A C 1
ATOM 912 O O . ILE A 1 111 ? -25.364 6.023 37.646 1.00 95.69 111 ILE A O 1
ATOM 916 N N . GLU A 1 112 ? -23.516 5.001 38.368 1.00 95.25 112 GLU A N 1
ATOM 917 C CA . GLU A 1 112 ? -23.827 5.132 39.802 1.00 95.25 112 GLU A CA 1
ATOM 918 C C . GLU A 1 112 ? -24.044 6.587 40.260 1.00 95.25 112 GLU A C 1
ATOM 920 O O . GLU A 1 112 ? -24.649 6.827 41.311 1.00 95.25 112 GLU A O 1
ATOM 925 N N . LYS A 1 113 ? -23.557 7.567 39.487 1.00 94.19 113 LYS A N 1
ATOM 926 C CA . LYS A 1 113 ? -23.726 9.003 39.750 1.00 94.19 113 LYS A CA 1
ATOM 927 C C . LYS A 1 113 ? -24.898 9.640 38.996 1.00 94.19 113 LYS A C 1
ATOM 929 O O . LYS A 1 113 ? -25.156 10.823 39.218 1.00 94.19 113 LYS A O 1
ATOM 934 N N . LEU A 1 114 ? -25.585 8.890 38.133 1.00 91.56 114 LEU A N 1
ATOM 935 C CA . LEU A 1 114 ? -26.801 9.332 37.444 1.00 91.56 114 LEU A CA 1
ATOM 936 C C . LEU A 1 114 ? -28.022 9.296 38.378 1.00 91.56 114 LEU A C 1
ATOM 938 O O . LEU A 1 114 ? -27.922 8.901 39.541 1.00 91.56 114 LEU A O 1
ATOM 942 N N . ASP A 1 115 ? -29.184 9.704 37.869 1.00 89.69 115 ASP A N 1
ATOM 943 C CA . ASP A 1 115 ? -30.460 9.559 38.574 1.00 89.69 115 ASP A CA 1
ATOM 944 C C . ASP A 1 115 ? -30.899 8.104 38.738 1.00 89.69 115 ASP A C 1
ATOM 946 O O . ASP A 1 115 ? -30.594 7.242 37.915 1.00 89.69 115 ASP A O 1
ATOM 950 N N . ASP A 1 116 ? -31.691 7.839 39.782 1.00 90.62 116 ASP A N 1
ATOM 951 C CA . ASP A 1 116 ? -32.199 6.498 40.110 1.00 90.62 116 ASP A CA 1
ATOM 952 C C . ASP A 1 116 ? -33.056 5.869 38.997 1.00 90.62 116 ASP A C 1
ATOM 954 O O . ASP A 1 116 ? -33.251 4.654 38.982 1.00 90.62 116 ASP A O 1
ATOM 958 N N . GLU A 1 117 ? -33.575 6.676 38.069 1.00 89.62 117 GLU A N 1
ATOM 959 C CA . GLU A 1 117 ? -34.252 6.194 36.862 1.00 89.62 117 GLU A CA 1
ATOM 960 C C . GLU A 1 117 ? -33.267 5.504 35.908 1.00 89.62 117 GLU A C 1
ATOM 962 O O . GLU A 1 117 ? -33.532 4.391 35.463 1.00 89.62 117 GLU A O 1
ATOM 967 N N . TYR A 1 118 ? -32.096 6.108 35.685 1.00 88.81 118 TYR A N 1
ATOM 968 C CA . TYR A 1 118 ? -31.070 5.607 34.765 1.00 88.81 118 TYR A CA 1
ATOM 969 C C . TYR A 1 118 ? -30.147 4.566 35.397 1.00 88.81 118 TYR A C 1
ATOM 971 O O . TYR A 1 118 ? -29.576 3.750 34.686 1.00 88.81 118 TYR A O 1
ATOM 979 N N . LYS A 1 119 ? -30.036 4.518 36.730 1.00 90.31 119 LYS A N 1
ATOM 980 C CA . LYS A 1 119 ? -29.313 3.432 37.426 1.00 90.31 119 LYS A CA 1
ATOM 981 C C . LYS A 1 119 ? -29.935 2.049 37.220 1.00 90.31 119 LYS A C 1
ATOM 983 O O . LYS A 1 119 ? -29.302 1.049 37.540 1.00 90.31 119 LYS A O 1
ATOM 988 N N . LYS A 1 120 ? -31.194 1.991 36.776 1.00 90.06 120 LYS A N 1
ATOM 989 C CA . LYS A 1 120 ? -31.909 0.738 36.488 1.00 90.06 120 LYS A CA 1
ATOM 990 C C . LYS A 1 120 ? -31.671 0.236 35.067 1.00 90.06 120 LYS A C 1
ATOM 992 O O . LYS A 1 120 ? -32.020 -0.908 34.783 1.00 90.06 120 LYS A O 1
ATOM 997 N N . ASP A 1 121 ? -31.144 1.088 34.192 1.00 90.06 121 ASP A N 1
ATOM 998 C CA . ASP A 1 121 ? -30.802 0.705 32.831 1.00 90.06 121 ASP A CA 1
ATOM 999 C C . ASP A 1 121 ? -29.620 -0.274 32.834 1.00 90.06 121 ASP A C 1
ATOM 1001 O O . ASP A 1 121 ? -28.796 -0.284 33.746 1.00 90.06 121 ASP A O 1
ATOM 1005 N N . ASP A 1 122 ? -29.531 -1.102 31.794 1.00 92.50 122 ASP A N 1
ATOM 1006 C CA . ASP A 1 122 ? -28.396 -2.002 31.596 1.00 92.50 122 ASP A CA 1
ATOM 1007 C C . ASP A 1 122 ? -27.126 -1.196 31.263 1.00 92.50 122 ASP A C 1
ATOM 1009 O O . ASP A 1 122 ? -27.140 -0.367 30.348 1.00 92.50 122 ASP A O 1
ATOM 1013 N N . ASP A 1 123 ? -26.018 -1.479 31.962 1.00 92.31 123 ASP A N 1
ATOM 1014 C CA . ASP A 1 123 ? -24.684 -0.914 31.707 1.00 92.31 123 ASP A CA 1
ATOM 1015 C C . ASP A 1 123 ? -24.297 -1.014 30.217 1.00 92.31 123 ASP A C 1
ATOM 1017 O O . ASP A 1 123 ? -23.571 -0.162 29.707 1.00 92.31 123 ASP A O 1
ATOM 1021 N N . SER A 1 124 ? -24.795 -2.036 29.501 1.00 91.25 124 SER A N 1
ATOM 1022 C CA . SER A 1 124 ? -24.527 -2.239 28.068 1.00 91.25 124 SER A CA 1
ATOM 1023 C C . SER A 1 124 ? -25.121 -1.168 27.144 1.00 91.25 124 SER A C 1
ATOM 1025 O O . SER A 1 124 ? -24.730 -1.082 25.981 1.00 91.25 124 SER A O 1
ATOM 1027 N N . LEU A 1 125 ? -26.041 -0.338 27.647 1.00 93.56 125 LEU A N 1
ATOM 1028 C CA . LEU A 1 125 ? -26.619 0.792 26.915 1.00 93.56 125 LEU A CA 1
ATOM 1029 C C . LEU A 1 125 ? -25.747 2.046 26.986 1.00 93.56 125 LEU A C 1
ATOM 1031 O O . LEU A 1 125 ? -26.091 3.054 26.370 1.00 93.56 125 LEU A O 1
ATOM 1035 N N . PHE A 1 126 ? -24.654 2.023 27.746 1.00 95.19 126 PHE A N 1
ATOM 1036 C CA . PHE A 1 126 ? -23.769 3.164 27.911 1.00 95.19 126 PHE A CA 1
ATOM 1037 C C . PHE A 1 126 ? -22.388 2.869 27.341 1.00 95.19 126 PHE A C 1
ATOM 1039 O O . PHE A 1 126 ? -21.852 1.771 27.462 1.00 95.19 126 PHE A O 1
ATOM 1046 N N . VAL A 1 127 ? -21.794 3.895 26.743 1.00 96.12 127 VAL A N 1
ATOM 1047 C CA . VAL A 1 127 ? -20.424 3.869 26.233 1.00 96.12 127 VAL A CA 1
ATOM 1048 C C . VAL A 1 127 ? -19.687 5.112 26.712 1.00 96.12 127 VAL A C 1
ATOM 1050 O O . VAL A 1 127 ? -20.300 6.159 26.943 1.00 96.12 127 VAL A O 1
ATOM 1053 N N . LEU A 1 128 ? -18.369 5.015 26.862 1.00 97.50 128 LEU A N 1
ATOM 1054 C CA . LEU A 1 128 ? -17.522 6.184 27.075 1.00 97.50 128 LEU A CA 1
ATOM 1055 C C . LEU A 1 128 ? -17.024 6.670 25.717 1.00 97.50 128 LEU A C 1
ATOM 1057 O O . LEU A 1 128 ? -16.517 5.886 24.926 1.00 97.50 128 LEU A O 1
ATOM 1061 N N . LYS A 1 129 ? -17.156 7.963 25.442 1.00 96.75 129 LYS A N 1
ATOM 1062 C CA . LYS A 1 129 ? -16.526 8.616 24.294 1.00 96.75 129 LYS A CA 1
ATOM 1063 C C . LYS A 1 129 ? -15.353 9.447 24.790 1.00 96.75 129 LYS A C 1
ATOM 1065 O O . LYS A 1 129 ? -15.526 10.228 25.722 1.00 96.75 129 LYS A O 1
ATOM 1070 N N . VAL A 1 130 ? -14.183 9.321 24.179 1.00 96.88 130 VAL A N 1
ATOM 1071 C CA . VAL A 1 130 ? -13.034 10.165 24.537 1.00 96.88 130 VAL A CA 1
ATOM 1072 C C . VAL A 1 130 ? -13.318 11.613 24.121 1.00 96.88 130 VAL A C 1
ATOM 1074 O O . VAL A 1 130 ? -13.739 11.880 22.993 1.00 96.88 130 VAL A O 1
ATOM 1077 N N . VAL A 1 131 ? -13.133 12.571 25.032 1.00 96.19 131 VAL A N 1
ATOM 1078 C CA . VAL A 1 131 ? -13.392 13.987 24.729 1.00 96.19 131 VAL A CA 1
ATOM 1079 C C . VAL A 1 131 ? -12.371 14.491 23.705 1.00 96.19 131 VAL A C 1
ATOM 1081 O O . VAL A 1 131 ? -11.173 14.270 23.841 1.00 96.19 131 VAL A O 1
ATOM 1084 N N . GLY A 1 132 ? -12.854 15.162 22.656 1.00 94.25 132 GLY A N 1
ATOM 1085 C CA . GLY A 1 132 ? -12.009 15.681 21.573 1.00 94.25 132 GLY A CA 1
ATOM 1086 C C . GLY A 1 132 ? -11.600 14.651 20.515 1.00 94.25 132 GLY A C 1
ATOM 1087 O O . GLY A 1 132 ? -10.944 15.027 19.550 1.00 94.25 132 GLY A O 1
ATOM 1088 N N . GLN A 1 133 ? -12.010 13.386 20.653 1.00 93.81 133 GLN A N 1
ATOM 1089 C CA . GLN A 1 133 ? -11.704 12.325 19.691 1.00 93.81 133 GLN A CA 1
ATOM 1090 C C . GLN A 1 133 ? -12.975 11.584 19.250 1.00 93.81 133 GLN A C 1
ATOM 1092 O O . GLN A 1 133 ? -14.029 11.676 19.886 1.00 93.81 133 GLN A O 1
ATOM 1097 N N . GLU A 1 134 ? -12.893 10.858 18.137 1.00 90.75 134 GLU A N 1
ATOM 1098 C CA . GLU A 1 134 ? -13.976 10.003 17.621 1.00 90.75 134 GLU A CA 1
ATOM 1099 C C . GLU A 1 134 ? -13.841 8.544 18.090 1.00 90.75 134 GLU A C 1
ATOM 1101 O O . GLU A 1 134 ? -14.324 7.626 17.438 1.00 90.75 134 GLU A O 1
ATOM 1106 N N . GLU A 1 135 ? -13.197 8.331 19.240 1.00 93.88 135 GLU A N 1
ATOM 1107 C CA . GLU A 1 135 ? -12.987 7.010 19.830 1.00 93.88 135 GLU A CA 1
ATOM 1108 C C . GLU A 1 135 ? -14.032 6.694 20.911 1.00 93.88 135 GLU A C 1
ATOM 1110 O O . GLU A 1 135 ? -14.395 7.546 21.737 1.00 93.88 135 GLU A O 1
ATOM 1115 N N . TYR A 1 136 ? -14.489 5.440 20.912 1.00 95.44 136 TYR A N 1
ATOM 1116 C CA . TYR A 1 136 ? -15.415 4.886 21.893 1.00 95.44 136 TYR A CA 1
ATOM 1117 C C . TYR A 1 136 ? -14.727 3.797 22.718 1.00 95.44 136 TYR A C 1
ATOM 1119 O O . TYR A 1 136 ? -13.906 3.035 22.221 1.00 95.44 136 TYR A O 1
ATOM 1127 N N . ILE A 1 137 ? -15.095 3.722 23.990 1.00 96.81 137 ILE A N 1
ATOM 1128 C CA . ILE A 1 137 ? -14.536 2.821 24.991 1.00 96.81 137 ILE A CA 1
ATOM 1129 C C . ILE A 1 137 ? -15.701 2.072 25.635 1.00 96.81 137 ILE A C 1
ATOM 1131 O O . ILE A 1 137 ? -16.593 2.681 26.239 1.00 96.81 137 ILE A O 1
ATOM 1135 N N . TYR A 1 138 ? -15.704 0.747 25.504 1.00 95.94 138 TYR A N 1
ATOM 1136 C CA . TYR A 1 138 ? -16.772 -0.117 26.006 1.00 95.94 138 TYR A CA 1
ATOM 1137 C C . TYR A 1 138 ? -16.280 -1.553 26.270 1.00 95.94 138 TYR A C 1
ATOM 1139 O O . TYR A 1 138 ? -15.102 -1.886 26.141 1.00 95.94 138 TYR A O 1
ATOM 1147 N N . GLY A 1 139 ? -17.179 -2.425 26.729 1.00 94.56 139 GLY A N 1
ATOM 1148 C CA . GLY A 1 139 ? -16.868 -3.839 26.951 1.00 94.56 139 GLY A CA 1
ATOM 1149 C C . GLY A 1 139 ? -15.920 -4.114 28.128 1.00 94.56 139 GLY A C 1
ATOM 1150 O O . GLY A 1 139 ? -15.745 -3.308 29.039 1.00 94.56 139 GLY A O 1
ATOM 1151 N N . ARG A 1 140 ? -15.327 -5.313 28.140 1.00 96.62 140 ARG A N 1
ATOM 1152 C CA . ARG A 1 140 ? -14.557 -5.848 29.286 1.00 96.62 140 ARG A CA 1
ATOM 1153 C C . ARG A 1 140 ? -13.047 -5.624 29.193 1.00 96.62 140 ARG A C 1
ATOM 1155 O O . ARG A 1 140 ? -12.296 -6.149 30.011 1.00 96.62 140 ARG A O 1
ATOM 1162 N N . ARG A 1 141 ? -12.579 -4.893 28.183 1.00 97.00 141 ARG A N 1
ATOM 1163 C CA . ARG A 1 141 ? -11.149 -4.628 28.000 1.00 97.00 141 ARG A CA 1
ATOM 1164 C C . ARG A 1 141 ? -10.662 -3.599 29.018 1.00 97.00 141 ARG A C 1
ATOM 1166 O O . ARG A 1 141 ? -11.439 -2.750 29.459 1.00 97.00 141 ARG A O 1
ATOM 1173 N N . LYS A 1 142 ? -9.387 -3.674 29.411 1.00 98.19 142 LYS A N 1
ATOM 1174 C CA . LYS A 1 142 ? -8.790 -2.701 30.333 1.00 98.19 142 LYS A CA 1
ATOM 1175 C C . LYS A 1 142 ? -8.780 -1.330 29.677 1.00 98.19 142 LYS A C 1
ATOM 1177 O O . LYS A 1 142 ? -8.358 -1.191 28.534 1.00 98.19 142 LYS A O 1
ATOM 1182 N N . ILE A 1 143 ? -9.208 -0.311 30.413 1.00 97.81 143 ILE A N 1
ATOM 1183 C CA . ILE A 1 143 ? -9.302 1.049 29.869 1.00 97.81 143 ILE A CA 1
ATOM 1184 C C . ILE A 1 143 ? -7.924 1.612 29.491 1.00 97.81 143 ILE A C 1
ATOM 1186 O O . ILE A 1 143 ? -7.802 2.443 28.602 1.00 97.81 143 ILE A O 1
ATOM 1190 N N . VAL A 1 144 ? -6.872 1.115 30.144 1.00 97.75 144 VAL A N 1
ATOM 1191 C CA . VAL A 1 144 ? -5.491 1.504 29.873 1.00 97.75 144 VAL A CA 1
ATOM 1192 C C . VAL A 1 144 ? -4.976 0.988 28.529 1.00 97.75 144 VAL A C 1
ATOM 1194 O O . VAL A 1 144 ? -3.957 1.469 28.056 1.00 97.75 144 VAL A O 1
ATOM 1197 N N . ASP A 1 145 ? -5.628 0.005 27.905 1.00 97.81 145 ASP A N 1
ATOM 1198 C CA . ASP A 1 145 ? -5.169 -0.554 26.627 1.00 97.81 145 ASP A CA 1
ATOM 1199 C C . ASP A 1 145 ? -5.583 0.299 25.422 1.00 97.81 145 ASP A C 1
ATOM 1201 O O . ASP A 1 145 ? -5.050 0.109 24.328 1.00 97.81 145 ASP A O 1
ATOM 1205 N N . TYR A 1 146 ? -6.489 1.256 25.628 1.00 97.94 146 TYR A N 1
ATOM 1206 C CA . TYR A 1 146 ? -6.960 2.164 24.590 1.00 97.94 146 TYR A CA 1
ATOM 1207 C C . TYR A 1 146 ? -5.910 3.224 24.256 1.00 97.94 146 TYR A C 1
ATOM 1209 O O . TYR A 1 146 ? -5.270 3.798 25.144 1.00 97.94 146 TYR A O 1
ATOM 1217 N N . GLU A 1 147 ? -5.729 3.487 22.964 1.00 97.56 147 GLU A N 1
ATOM 1218 C CA . GLU A 1 147 ? -4.661 4.344 22.456 1.00 97.56 147 GLU A CA 1
ATOM 1219 C C . GLU A 1 147 ? -4.779 5.775 22.982 1.00 97.56 147 GLU A C 1
ATOM 1221 O O . GLU A 1 147 ? -3.791 6.309 23.497 1.00 97.56 147 GLU A O 1
ATOM 1226 N N . ALA A 1 148 ? -5.974 6.371 22.942 1.00 97.38 148 ALA A N 1
ATOM 1227 C CA . ALA A 1 148 ? -6.185 7.718 23.460 1.00 97.38 148 ALA A CA 1
ATOM 1228 C C . ALA A 1 148 ? -5.841 7.847 24.946 1.00 97.38 148 ALA A C 1
ATOM 1230 O O . ALA A 1 148 ? -5.200 8.816 25.356 1.00 97.38 148 ALA A O 1
ATOM 1231 N N . VAL A 1 149 ? -6.210 6.843 25.746 1.00 97.69 149 VAL A N 1
ATOM 1232 C CA . VAL A 1 149 ? -5.911 6.811 27.182 1.00 97.69 149 VAL A CA 1
ATOM 1233 C C . VAL A 1 149 ? -4.403 6.729 27.398 1.00 97.69 149 VAL A C 1
ATOM 1235 O O . VAL A 1 149 ? -3.855 7.495 28.189 1.00 97.69 149 VAL A O 1
ATOM 1238 N N . ARG A 1 150 ? -3.699 5.857 26.662 1.00 97.50 150 ARG A N 1
ATOM 1239 C CA . ARG A 1 150 ? -2.234 5.764 26.760 1.00 97.50 150 ARG A CA 1
ATOM 1240 C C . ARG A 1 150 ? -1.526 7.026 26.295 1.00 97.50 150 ARG A C 1
ATOM 1242 O O . ARG A 1 150 ? -0.479 7.348 26.850 1.00 97.50 150 ARG A O 1
ATOM 1249 N N . ASN A 1 151 ? -2.033 7.684 25.256 1.00 97.06 151 ASN A N 1
ATOM 1250 C CA . ASN A 1 151 ? -1.468 8.930 24.744 1.00 97.06 151 ASN A CA 1
ATOM 1251 C C . ASN A 1 151 ? -1.606 10.047 25.786 1.00 97.06 151 ASN A C 1
ATOM 1253 O O . ASN A 1 151 ? -0.600 10.660 26.128 1.00 97.06 151 ASN A O 1
ATOM 1257 N N . ALA A 1 152 ? -2.799 10.232 26.358 1.00 97.12 152 ALA A N 1
ATOM 1258 C CA . ALA A 1 152 ? -3.027 11.229 27.402 1.00 97.12 152 ALA A CA 1
ATOM 1259 C C . ALA A 1 152 ? -2.140 10.980 28.635 1.00 97.12 152 ALA A C 1
ATOM 1261 O O . ALA A 1 152 ? -1.414 11.868 29.068 1.00 97.12 152 ALA A O 1
ATOM 1262 N N . VAL A 1 153 ? -2.085 9.737 29.129 1.00 97.25 153 VAL A N 1
ATOM 1263 C CA . VAL A 1 153 ? -1.237 9.377 30.279 1.00 97.25 153 VAL A CA 1
ATOM 1264 C C . VAL A 1 153 ? 0.256 9.604 30.001 1.00 97.25 153 VAL A C 1
ATOM 1266 O O . VAL A 1 153 ? 0.976 10.050 30.889 1.00 97.25 153 VAL A O 1
ATOM 1269 N N . ARG A 1 154 ? 0.744 9.312 28.787 1.00 96.88 154 ARG A N 1
ATOM 1270 C CA . ARG A 1 154 ? 2.154 9.539 28.407 1.00 96.88 154 ARG A CA 1
ATOM 1271 C C . ARG A 1 154 ? 2.524 11.016 28.329 1.00 96.88 154 ARG A C 1
ATOM 1273 O O . ARG A 1 154 ? 3.667 11.353 28.617 1.00 96.88 154 ARG A O 1
ATOM 1280 N N . ASN A 1 155 ? 1.579 11.854 27.928 1.00 96.62 155 ASN A N 1
ATOM 1281 C CA . ASN A 1 155 ? 1.776 13.293 27.796 1.00 96.62 155 ASN A CA 1
ATOM 1282 C C . ASN A 1 155 ? 1.498 14.057 29.097 1.00 96.62 155 ASN A C 1
ATOM 1284 O O . ASN A 1 155 ? 1.595 15.278 29.099 1.00 96.62 155 ASN A O 1
ATOM 1288 N N . GLU A 1 156 ? 1.160 13.351 30.183 1.00 96.00 156 GLU A N 1
ATOM 1289 C CA . GLU A 1 156 ? 0.703 13.949 31.444 1.00 96.00 156 GLU A CA 1
ATOM 1290 C C . GLU A 1 156 ? -0.573 14.804 31.278 1.00 96.00 156 GLU A C 1
ATOM 1292 O O . GLU A 1 156 ? -0.841 15.704 32.073 1.00 96.00 156 GLU A O 1
ATOM 1297 N N . ASP A 1 157 ? -1.384 14.492 30.261 1.00 97.38 157 ASP A N 1
ATOM 1298 C CA . ASP A 1 157 ? -2.672 15.131 29.999 1.00 97.38 157 ASP A CA 1
ATOM 1299 C C . ASP A 1 157 ? -3.796 14.496 30.837 1.00 97.38 157 ASP A C 1
ATOM 1301 O O . ASP A 1 157 ? -3.766 13.314 31.206 1.00 97.38 157 ASP A O 1
ATOM 1305 N N . ASP A 1 158 ? -4.852 15.274 31.082 1.00 96.94 158 ASP A N 1
ATOM 1306 C CA . ASP A 1 158 ? -6.065 14.784 31.730 1.00 96.94 158 ASP A CA 1
ATOM 1307 C C . ASP A 1 158 ? -6.811 13.787 30.827 1.00 96.94 158 ASP A C 1
ATOM 1309 O O . ASP A 1 158 ? -7.165 14.077 29.682 1.00 96.94 158 ASP A O 1
ATOM 1313 N N . VAL A 1 159 ? -7.129 12.611 31.373 1.00 97.75 159 VAL A N 1
ATOM 1314 C CA . VAL A 1 159 ? -7.978 11.631 30.688 1.00 97.75 159 VAL A CA 1
ATOM 1315 C C . VAL A 1 159 ? -9.442 12.005 30.900 1.00 97.75 159 VAL A C 1
ATOM 1317 O O . VAL A 1 159 ? -9.988 11.820 31.992 1.00 97.75 159 VAL A O 1
ATOM 1320 N N . GLU A 1 160 ? -10.091 12.510 29.853 1.00 98.06 160 GLU A N 1
ATOM 1321 C CA . GLU A 1 160 ? -11.494 12.926 29.898 1.00 98.06 160 GLU A CA 1
ATOM 1322 C C . GLU A 1 160 ? -12.389 12.083 28.979 1.00 98.06 160 GLU A C 1
ATOM 1324 O O . GLU A 1 160 ? -12.131 11.901 27.787 1.00 98.06 160 GLU A O 1
ATOM 1329 N N . PHE A 1 161 ? -13.498 11.606 29.540 1.00 98.19 161 PHE A N 1
ATOM 1330 C CA . PHE A 1 161 ? -14.532 10.848 28.846 1.00 98.19 161 PHE A CA 1
ATOM 1331 C C . PHE A 1 161 ? -15.870 11.581 28.908 1.00 98.19 161 PHE A C 1
ATOM 1333 O O . PHE A 1 161 ? -16.174 12.250 29.890 1.00 98.19 161 PHE A O 1
ATOM 1340 N N . ALA A 1 162 ? -16.719 11.394 27.906 1.00 97.12 162 ALA A N 1
ATOM 1341 C CA . ALA A 1 162 ? -18.142 11.687 27.961 1.00 97.12 162 ALA A CA 1
ATOM 1342 C C . ALA A 1 162 ? -18.908 10.366 28.051 1.00 97.12 162 ALA A C 1
ATOM 1344 O O . ALA A 1 162 ? -18.765 9.506 27.183 1.00 97.12 162 ALA A O 1
ATOM 1345 N N . LEU A 1 163 ? -19.717 10.193 29.095 1.00 97.06 163 LEU A N 1
ATOM 1346 C CA . LEU A 1 163 ? -20.626 9.054 29.190 1.00 97.06 163 LEU A CA 1
ATOM 1347 C C . LEU A 1 163 ? -21.803 9.301 28.248 1.00 97.06 163 LEU A C 1
ATOM 1349 O O . LEU A 1 163 ? -22.436 10.345 28.341 1.00 97.06 163 LEU A O 1
ATOM 1353 N N . ILE A 1 164 ? -22.105 8.375 27.342 1.00 95.81 164 ILE A N 1
ATOM 1354 C CA . ILE A 1 164 ? -23.193 8.524 26.368 1.00 95.81 164 ILE A CA 1
ATOM 1355 C C . ILE A 1 164 ? -24.113 7.312 26.471 1.00 95.81 164 ILE A C 1
ATOM 1357 O O . ILE A 1 164 ? -23.647 6.176 26.409 1.00 95.81 164 ILE A O 1
ATOM 1361 N N . LYS A 1 165 ? -25.424 7.551 26.590 1.00 95.06 165 LYS A N 1
ATOM 1362 C CA . LYS A 1 165 ? -26.440 6.501 26.457 1.00 95.06 165 LYS A CA 1
ATOM 1363 C C . LYS A 1 165 ? -26.696 6.247 24.970 1.00 95.06 165 LYS A C 1
ATOM 1365 O O . LYS A 1 165 ? -27.119 7.148 24.251 1.00 95.06 165 LYS A O 1
ATOM 1370 N N . ARG A 1 166 ? -26.426 5.031 24.509 1.00 93.31 166 ARG A N 1
ATOM 1371 C CA . ARG A 1 166 ? -26.621 4.557 23.135 1.00 93.31 166 ARG A CA 1
ATOM 1372 C C . ARG A 1 166 ? -27.563 3.352 23.149 1.00 93.31 166 ARG A C 1
ATOM 1374 O O . ARG A 1 166 ? -27.103 2.213 23.130 1.00 93.31 166 ARG A O 1
ATOM 1381 N N . PRO A 1 167 ? -28.891 3.569 23.188 1.00 88.88 167 PRO A N 1
ATOM 1382 C CA . PRO A 1 167 ? -29.840 2.461 23.108 1.00 88.88 167 PRO A CA 1
ATOM 1383 C C . PRO A 1 167 ? -29.780 1.742 21.751 1.00 88.88 167 PRO A C 1
ATOM 1385 O O . PRO A 1 167 ? -30.067 0.551 21.675 1.00 88.88 167 PRO A O 1
ATOM 1388 N N . ASP A 1 168 ? -29.331 2.444 20.707 1.00 92.38 168 ASP A N 1
ATOM 1389 C CA . ASP A 1 168 ? -29.095 1.926 19.359 1.00 92.38 168 ASP A CA 1
ATOM 1390 C C . ASP A 1 168 ? -27.789 1.121 19.238 1.00 92.38 168 ASP A C 1
ATOM 1392 O O . ASP A 1 168 ? -27.453 0.685 18.145 1.00 92.38 168 ASP A O 1
ATOM 1396 N N . PHE A 1 169 ? -27.023 0.905 20.317 1.00 88.75 169 PHE A N 1
ATOM 1397 C CA . PHE A 1 169 ? -25.720 0.230 20.236 1.00 88.75 169 PHE A CA 1
ATOM 1398 C C . PHE A 1 169 ? -25.821 -1.156 19.579 1.00 88.75 169 PHE A C 1
ATOM 1400 O O . PHE A 1 169 ? -25.097 -1.452 18.632 1.00 88.75 169 PHE A O 1
ATOM 1407 N N . LYS A 1 170 ? -26.779 -1.980 20.024 1.00 90.94 170 LYS A N 1
ATOM 1408 C CA . LYS A 1 170 ? -27.031 -3.312 19.446 1.00 90.94 170 LYS A CA 1
ATOM 1409 C C . LYS A 1 170 ? -27.585 -3.231 18.023 1.00 90.94 170 LYS A C 1
ATOM 1411 O O . LYS A 1 170 ? -27.191 -4.022 17.176 1.00 90.94 170 LYS A O 1
ATOM 1416 N N . GLU A 1 171 ? -28.462 -2.265 17.758 1.00 95.19 171 GLU A N 1
ATOM 1417 C CA . GLU A 1 171 ? -29.045 -2.043 16.431 1.00 95.19 171 GLU A CA 1
ATOM 1418 C C . GLU A 1 171 ? -27.962 -1.690 15.405 1.00 95.19 171 GLU A C 1
ATOM 1420 O O . GLU A 1 171 ? -27.867 -2.335 14.368 1.00 95.19 171 GLU A O 1
ATOM 1425 N N . ARG A 1 172 ? -27.057 -0.763 15.740 1.00 94.38 172 ARG A N 1
ATOM 1426 C CA . ARG A 1 172 ? -25.916 -0.373 14.896 1.00 94.38 172 ARG A CA 1
ATOM 1427 C C . ARG A 1 172 ? -24.963 -1.529 14.600 1.00 94.38 172 ARG A C 1
ATOM 1429 O O . ARG A 1 172 ? -24.405 -1.585 13.505 1.00 94.38 172 ARG A O 1
ATOM 1436 N N . ILE A 1 173 ? -24.758 -2.430 15.562 1.00 93.81 173 ILE A N 1
ATOM 1437 C CA . ILE A 1 173 ? -23.946 -3.640 15.369 1.00 93.81 173 ILE A CA 1
ATOM 1438 C C . ILE A 1 173 ? -24.633 -4.584 14.378 1.00 93.81 173 ILE A C 1
ATOM 1440 O O . ILE A 1 173 ? -23.986 -5.066 13.449 1.00 93.81 173 ILE A O 1
ATOM 1444 N N . GLU A 1 174 ? -25.941 -4.810 14.516 1.00 96.00 174 GLU A N 1
ATOM 1445 C CA . GLU A 1 174 ? -26.697 -5.634 13.565 1.00 96.00 174 GLU A CA 1
ATOM 1446 C C . GLU A 1 174 ? -26.771 -4.986 12.169 1.00 96.00 174 GLU A C 1
ATOM 1448 O O . GLU A 1 174 ? -26.608 -5.681 11.167 1.00 96.00 174 GLU A O 1
ATOM 1453 N N . GLU A 1 175 ? -26.904 -3.660 12.067 1.00 96.75 175 GLU A N 1
ATOM 1454 C CA . GLU A 1 175 ? -26.791 -2.924 10.797 1.00 96.75 175 GLU A CA 1
ATOM 1455 C C . GLU A 1 175 ? -25.401 -3.077 10.162 1.00 96.75 175 GLU A C 1
ATOM 1457 O O . GLU A 1 175 ? -25.273 -3.242 8.948 1.00 96.75 175 GLU A O 1
ATOM 1462 N N . ALA A 1 176 ? -24.331 -3.005 10.960 1.00 96.31 176 ALA A N 1
ATOM 1463 C CA . ALA A 1 176 ? -22.970 -3.224 10.476 1.00 96.31 176 ALA A CA 1
ATOM 1464 C C . ALA A 1 176 ? -22.784 -4.662 9.978 1.00 96.31 176 ALA A C 1
ATOM 1466 O O . ALA A 1 176 ? -22.222 -4.867 8.906 1.00 96.31 176 ALA A O 1
ATOM 1467 N N . LYS A 1 177 ? -23.324 -5.644 10.701 1.00 96.94 177 LYS A N 1
ATOM 1468 C CA . LYS A 1 177 ? -23.320 -7.054 10.304 1.00 96.94 177 LYS A CA 1
ATOM 1469 C C . LYS A 1 177 ? -24.095 -7.288 9.004 1.00 96.94 177 LYS A C 1
ATOM 1471 O O . LYS A 1 177 ? -23.617 -8.013 8.134 1.00 96.94 177 LYS A O 1
ATOM 1476 N N . ALA A 1 178 ? -25.252 -6.646 8.838 1.00 97.31 178 ALA A N 1
ATOM 1477 C CA . ALA A 1 178 ? -26.016 -6.689 7.594 1.00 97.31 178 ALA A CA 1
ATOM 1478 C C . ALA A 1 178 ? -25.217 -6.094 6.421 1.00 97.31 178 ALA A C 1
ATOM 1480 O O . ALA A 1 178 ? -25.073 -6.748 5.391 1.00 97.31 178 ALA A O 1
ATOM 1481 N N . ARG A 1 179 ? -24.598 -4.918 6.606 1.00 96.81 179 ARG A N 1
ATOM 1482 C CA . ARG A 1 179 ? -23.719 -4.301 5.594 1.00 96.81 179 ARG A CA 1
ATOM 1483 C C . ARG A 1 179 ? -22.508 -5.165 5.250 1.00 96.81 179 ARG A C 1
ATOM 1485 O O . ARG A 1 179 ? -22.127 -5.253 4.090 1.00 96.81 179 ARG A O 1
ATOM 1492 N N . GLN A 1 180 ? -21.901 -5.827 6.233 1.00 96.50 180 GLN A N 1
ATOM 1493 C CA . GLN A 1 180 ? -20.794 -6.752 5.983 1.00 96.50 180 GLN A CA 1
ATOM 1494 C C . GLN A 1 180 ? -21.227 -7.940 5.129 1.00 96.50 180 GLN A C 1
ATOM 1496 O O . GLN A 1 180 ? -20.502 -8.319 4.213 1.00 96.50 180 GLN A O 1
ATOM 1501 N N . LYS A 1 181 ? -22.426 -8.479 5.370 1.00 96.62 181 LYS A N 1
ATOM 1502 C CA . LYS A 1 181 ? -23.001 -9.518 4.516 1.00 96.62 181 LYS A CA 1
ATOM 1503 C C . LYS A 1 181 ? -23.188 -9.021 3.077 1.00 96.62 181 LYS A C 1
ATOM 1505 O O . LYS A 1 181 ? -22.772 -9.709 2.149 1.00 96.62 181 LYS A O 1
ATOM 1510 N N . GLU A 1 182 ? -23.726 -7.814 2.896 1.00 96.50 182 GLU A N 1
ATOM 1511 C CA . GLU A 1 182 ? -23.849 -7.181 1.573 1.00 96.50 182 GLU A CA 1
ATOM 1512 C C . GLU A 1 182 ? -22.483 -7.011 0.890 1.00 96.50 182 GLU A C 1
ATOM 1514 O O . GLU A 1 182 ? -22.349 -7.303 -0.297 1.00 96.50 182 GLU A O 1
ATOM 1519 N N . TYR A 1 183 ? -21.443 -6.596 1.623 1.00 94.50 183 TYR A N 1
ATOM 1520 C CA . TYR A 1 183 ? -20.087 -6.494 1.077 1.00 94.50 183 TYR A CA 1
ATOM 1521 C C . TYR A 1 183 ? -19.519 -7.849 0.669 1.00 94.50 183 TYR A C 1
ATOM 1523 O O . TYR A 1 183 ? -18.939 -7.953 -0.409 1.00 94.50 183 TYR A O 1
ATOM 1531 N N . THR A 1 184 ? -19.700 -8.886 1.485 1.00 94.38 184 THR A N 1
ATOM 1532 C CA . THR A 1 184 ? -19.284 -10.252 1.148 1.00 94.38 184 THR A CA 1
ATOM 1533 C C . THR A 1 184 ? -19.950 -10.722 -0.144 1.00 94.38 184 THR A C 1
ATOM 1535 O O . THR A 1 184 ? -19.259 -11.197 -1.046 1.00 94.38 184 THR A O 1
ATOM 1538 N N . GLU A 1 185 ? -21.264 -10.531 -0.280 1.00 93.75 185 GLU A N 1
ATOM 1539 C CA . GLU A 1 185 ? -22.014 -10.877 -1.494 1.00 93.75 185 GLU A CA 1
ATOM 1540 C C . GLU A 1 185 ? -21.548 -10.049 -2.704 1.00 93.75 185 GLU A C 1
ATOM 1542 O O . GLU A 1 185 ? -21.323 -10.592 -3.790 1.00 93.75 185 GLU A O 1
ATOM 1547 N N . MET A 1 186 ? -21.329 -8.744 -2.519 1.00 93.38 186 MET A N 1
ATOM 1548 C CA . MET A 1 186 ? -20.814 -7.846 -3.553 1.00 93.38 186 MET A CA 1
ATOM 1549 C C . MET A 1 186 ? -19.421 -8.272 -4.031 1.00 93.38 186 MET A C 1
ATOM 1551 O O . MET A 1 186 ? -19.191 -8.326 -5.239 1.00 93.38 186 MET A O 1
ATOM 1555 N N . PHE A 1 187 ? -18.497 -8.598 -3.122 1.00 90.56 187 PHE A N 1
ATOM 1556 C CA . PHE A 1 187 ? -17.160 -9.075 -3.482 1.00 90.56 187 PHE A CA 1
ATOM 1557 C C . PHE A 1 187 ? -17.227 -10.413 -4.214 1.00 90.56 187 PHE A C 1
ATOM 1559 O O . PHE A 1 187 ? -16.589 -10.566 -5.255 1.00 90.56 187 PHE A O 1
ATOM 1566 N N . GLN A 1 188 ? -18.044 -11.354 -3.738 1.00 88.50 188 GLN A N 1
ATOM 1567 C CA . GLN A 1 188 ? -18.267 -12.616 -4.443 1.00 88.50 188 GLN A CA 1
ATOM 1568 C C . GLN A 1 188 ? -18.760 -12.368 -5.873 1.00 88.50 188 GLN A C 1
ATOM 1570 O O . GLN A 1 188 ? -18.195 -12.924 -6.810 1.00 88.50 188 GLN A O 1
ATOM 1575 N N . CYS A 1 189 ? -19.737 -11.479 -6.070 1.00 89.12 189 CYS A N 1
ATOM 1576 C CA . CYS A 1 189 ? -20.243 -11.138 -7.400 1.00 89.12 189 CYS A CA 1
ATOM 1577 C C . CYS A 1 189 ? -19.188 -10.449 -8.279 1.00 89.12 189 CYS A C 1
ATOM 1579 O O . CYS A 1 189 ? -19.064 -10.782 -9.458 1.00 89.12 189 CYS A O 1
ATOM 1581 N N . ALA A 1 190 ? -18.418 -9.516 -7.712 1.00 88.00 190 ALA A N 1
ATOM 1582 C CA . ALA A 1 190 ? -17.407 -8.748 -8.435 1.00 88.00 190 ALA A CA 1
ATOM 1583 C C . ALA A 1 190 ? -16.291 -9.634 -9.008 1.00 88.00 190 ALA A C 1
ATOM 1585 O O . ALA A 1 190 ? -15.793 -9.352 -10.096 1.00 88.00 190 ALA A O 1
ATOM 1586 N N . TYR A 1 191 ? -15.926 -10.714 -8.309 1.00 86.25 191 TYR A N 1
ATOM 1587 C CA . TYR A 1 191 ? -14.863 -11.623 -8.745 1.00 86.25 191 TYR A CA 1
ATOM 1588 C C . TYR A 1 191 ? -15.374 -12.940 -9.367 1.00 86.25 191 TYR A C 1
ATOM 1590 O O . TYR A 1 191 ? -14.601 -13.634 -10.027 1.00 86.25 191 TYR A O 1
ATOM 1598 N N . ALA A 1 192 ? -16.660 -13.291 -9.226 1.00 80.50 192 ALA A N 1
ATOM 1599 C CA . ALA A 1 192 ? -17.233 -14.522 -9.792 1.00 80.50 192 ALA A CA 1
ATOM 1600 C C . ALA A 1 192 ? -17.291 -14.532 -11.328 1.00 80.50 192 ALA A C 1
ATOM 1602 O O . ALA A 1 192 ? -17.164 -15.593 -11.943 1.00 80.50 192 ALA A O 1
ATOM 1603 N N . THR A 1 193 ? -17.453 -13.369 -11.961 1.00 72.06 193 THR A N 1
ATOM 1604 C CA . THR A 1 193 ? -17.558 -13.228 -13.426 1.00 72.06 193 THR A CA 1
ATOM 1605 C C . THR A 1 193 ? -16.321 -13.722 -14.175 1.00 72.06 193 THR A C 1
ATOM 1607 O O . THR A 1 193 ? -16.436 -14.157 -15.318 1.00 72.06 193 THR A O 1
ATOM 1610 N N . HIS A 1 194 ? -15.149 -13.727 -13.535 1.00 66.44 194 HIS A N 1
ATOM 1611 C CA . HIS A 1 194 ? -13.908 -14.191 -14.159 1.00 66.44 194 HIS A CA 1
ATOM 1612 C C . HIS A 1 194 ? -13.743 -15.717 -14.141 1.00 66.44 194 HIS A C 1
ATOM 1614 O O . HIS A 1 194 ? -12.976 -16.256 -14.937 1.00 66.44 194 HIS A O 1
ATOM 1620 N N . LYS A 1 195 ? -14.485 -16.437 -13.288 1.00 63.88 195 LYS A N 1
ATOM 1621 C CA . LYS A 1 195 ? -14.352 -17.895 -13.164 1.00 63.88 195 LYS A CA 1
ATOM 1622 C C . LYS A 1 195 ? -14.928 -18.638 -14.376 1.00 63.88 195 LYS A C 1
ATOM 1624 O O . LYS A 1 195 ? -14.309 -19.558 -14.896 1.00 63.88 195 LYS A O 1
ATOM 1629 N N . THR A 1 196 ? -16.075 -18.191 -14.886 1.00 58.34 196 THR A N 1
ATOM 1630 C CA . THR A 1 196 ? -16.805 -18.879 -15.968 1.00 58.34 196 THR A CA 1
ATOM 1631 C C . THR A 1 196 ? -16.157 -18.742 -17.347 1.00 58.34 196 THR A C 1
ATOM 1633 O O . THR A 1 196 ? -16.355 -19.604 -18.202 1.00 58.34 196 THR A O 1
ATOM 1636 N N . SER A 1 197 ? -15.366 -17.691 -17.580 1.00 58.53 197 SER A N 1
ATOM 1637 C CA . SER A 1 197 ? -14.652 -17.497 -18.852 1.00 58.53 197 SER A CA 1
ATOM 1638 C C . SER A 1 197 ? -13.504 -18.501 -19.032 1.00 58.53 197 SER A C 1
ATOM 1640 O O . SER A 1 197 ? -13.261 -18.985 -20.137 1.00 58.53 197 SER A O 1
ATOM 1642 N N . ILE A 1 198 ? -12.827 -18.866 -17.938 1.00 59.12 198 ILE A N 1
ATOM 1643 C CA . ILE A 1 198 ? -11.678 -19.780 -17.974 1.00 59.12 198 ILE A CA 1
ATOM 1644 C C . ILE A 1 198 ? -12.145 -21.231 -18.161 1.00 59.12 198 ILE A C 1
ATOM 1646 O O . ILE A 1 198 ? -11.593 -21.952 -18.994 1.00 59.12 198 ILE A O 1
ATOM 1650 N N . ASP A 1 199 ? -13.205 -21.641 -17.458 1.00 54.97 199 ASP A N 1
ATOM 1651 C CA . ASP A 1 199 ? -13.699 -23.025 -17.505 1.00 54.97 199 ASP A CA 1
ATOM 1652 C C . ASP A 1 199 ? -14.275 -23.403 -18.884 1.00 54.97 199 ASP A C 1
ATOM 1654 O O . ASP A 1 199 ? -14.112 -24.535 -19.344 1.00 54.97 199 ASP A O 1
ATOM 1658 N N . ASN A 1 200 ? -14.869 -22.447 -19.609 1.00 52.09 200 ASN A N 1
ATOM 1659 C CA . ASN A 1 200 ? -15.417 -22.705 -20.945 1.00 52.09 200 ASN A CA 1
ATOM 1660 C C . ASN A 1 200 ? -14.346 -22.905 -22.031 1.00 52.09 200 ASN A C 1
ATOM 1662 O O . ASN A 1 200 ? -14.636 -23.533 -23.047 1.00 52.09 200 ASN A O 1
ATOM 1666 N N . ASN A 1 201 ? -13.113 -22.428 -21.825 1.00 49.50 201 ASN A N 1
ATOM 1667 C CA . ASN A 1 201 ? -12.022 -22.621 -22.787 1.00 49.50 201 ASN A CA 1
ATOM 1668 C C . ASN A 1 201 ? -11.212 -23.904 -22.547 1.00 49.50 201 ASN A C 1
ATOM 1670 O O . ASN A 1 201 ? -10.565 -24.392 -23.471 1.00 49.50 201 ASN A O 1
ATOM 1674 N N . ASN A 1 202 ? -11.265 -24.481 -21.343 1.00 45.03 202 ASN A N 1
ATOM 1675 C CA . ASN A 1 202 ? -10.504 -25.689 -21.005 1.00 45.03 202 ASN A CA 1
ATOM 1676 C C . ASN A 1 202 ? -11.250 -27.003 -21.271 1.00 45.03 202 ASN A C 1
ATOM 1678 O O . ASN A 1 202 ? -10.633 -28.065 -21.277 1.00 45.03 202 ASN A O 1
ATOM 1682 N N . ASN A 1 203 ? -12.555 -26.961 -21.546 1.00 41.47 203 ASN A N 1
ATOM 1683 C CA . ASN A 1 203 ? -13.362 -28.178 -21.660 1.00 41.47 203 ASN A CA 1
ATOM 1684 C C . ASN A 1 203 ? -13.284 -28.882 -23.031 1.00 41.47 203 ASN A C 1
ATOM 1686 O O . ASN A 1 203 ? -14.100 -29.753 -23.321 1.00 41.47 203 ASN A O 1
ATOM 1690 N N . ASN A 1 204 ? -12.324 -28.513 -23.889 1.00 40.97 204 ASN A N 1
ATOM 1691 C CA . ASN A 1 204 ? -12.185 -29.095 -25.229 1.00 40.97 204 ASN A CA 1
ATOM 1692 C C . ASN A 1 204 ? -10.882 -29.875 -25.453 1.00 40.97 204 ASN A C 1
ATOM 1694 O O . ASN A 1 204 ? -10.585 -30.237 -26.590 1.00 40.97 204 ASN A O 1
ATOM 1698 N N . ASN A 1 205 ? -10.085 -30.134 -24.408 1.00 43.88 205 ASN A N 1
ATOM 1699 C CA . ASN A 1 205 ? -8.861 -30.915 -24.582 1.00 43.88 205 ASN A CA 1
ATOM 1700 C C . ASN A 1 205 ? -8.366 -31.592 -23.291 1.00 43.88 205 ASN A C 1
ATOM 1702 O O . ASN A 1 205 ? -7.373 -31.149 -22.726 1.00 43.88 205 ASN A O 1
ATOM 1706 N N . ASN A 1 206 ? -9.014 -32.673 -22.836 1.00 33.41 206 ASN A N 1
ATOM 1707 C CA . ASN A 1 206 ? -8.255 -33.821 -22.322 1.00 33.41 206 ASN A CA 1
ATOM 1708 C C . ASN A 1 206 ? -9.104 -35.096 -22.187 1.00 33.41 206 ASN A C 1
ATOM 1710 O O . ASN A 1 206 ? -10.076 -35.149 -21.437 1.00 33.41 206 ASN A O 1
ATOM 1714 N N . ASN A 1 207 ? -8.685 -36.139 -22.897 1.00 36.97 207 ASN A N 1
ATOM 1715 C CA . ASN A 1 207 ? -9.061 -37.533 -22.694 1.00 36.97 207 ASN A CA 1
ATOM 1716 C C . ASN A 1 207 ? -7.739 -38.311 -22.597 1.00 36.97 207 ASN A C 1
ATOM 1718 O O . ASN A 1 207 ? -6.854 -38.056 -23.415 1.00 36.97 207 ASN A O 1
ATOM 1722 N N . ASN A 1 208 ? -7.667 -39.289 -21.681 1.00 35.03 208 ASN A N 1
ATOM 1723 C CA . ASN A 1 208 ? -6.526 -40.180 -21.385 1.00 35.03 208 ASN A CA 1
ATOM 1724 C C . ASN A 1 208 ? -5.418 -39.538 -20.505 1.00 35.03 208 ASN A C 1
ATOM 1726 O O . ASN A 1 208 ? -5.022 -38.415 -20.758 1.00 35.03 208 ASN A O 1
ATOM 1730 N N . ASN A 1 209 ? -4.818 -40.156 -19.483 1.00 30.02 209 ASN A N 1
ATOM 1731 C CA . ASN A 1 209 ? -4.839 -41.522 -18.968 1.00 30.02 209 ASN A CA 1
ATOM 1732 C C . ASN A 1 209 ? -4.371 -41.514 -17.492 1.00 30.02 209 ASN A C 1
ATOM 1734 O O . ASN A 1 209 ? -3.703 -40.598 -17.031 1.00 30.02 209 ASN A O 1
ATOM 1738 N N . ASN A 1 210 ? -4.724 -42.581 -16.790 1.00 31.59 210 ASN A N 1
ATOM 1739 C CA . ASN A 1 210 ? -4.487 -42.902 -15.389 1.00 31.59 210 ASN A CA 1
ATOM 1740 C C . ASN A 1 210 ? -3.110 -43.588 -15.191 1.00 31.59 210 ASN A C 1
ATOM 1742 O O . ASN A 1 210 ? -2.729 -44.384 -16.052 1.00 31.59 210 ASN A O 1
ATOM 1746 N N . ASN A 1 211 ? -2.434 -43.371 -14.044 1.00 30.44 211 ASN A N 1
ATOM 1747 C CA . ASN A 1 211 ? -1.957 -44.408 -13.092 1.00 30.44 211 ASN A CA 1
ATOM 1748 C C . ASN A 1 211 ? -0.596 -44.125 -12.373 1.00 30.44 211 ASN A C 1
ATOM 1750 O O . ASN A 1 211 ? 0.444 -44.004 -13.008 1.00 30.44 211 ASN A O 1
ATOM 1754 N N . ASN A 1 212 ? -0.646 -44.258 -11.034 1.00 29.17 212 ASN A N 1
ATOM 1755 C CA . ASN A 1 212 ? 0.333 -44.838 -10.078 1.00 29.17 212 ASN A CA 1
ATOM 1756 C C . ASN A 1 212 ? 1.471 -44.022 -9.385 1.00 29.17 212 ASN A C 1
ATOM 1758 O O . ASN A 1 212 ? 2.587 -43.927 -9.874 1.00 29.17 212 ASN A O 1
ATOM 1762 N N . ASN A 1 213 ? 1.190 -43.579 -8.145 1.00 27.25 213 ASN A N 1
ATOM 1763 C CA . ASN A 1 213 ? 1.717 -44.046 -6.831 1.00 27.25 213 ASN A CA 1
ATOM 1764 C C . ASN A 1 213 ? 3.246 -44.255 -6.576 1.00 27.25 213 ASN A C 1
ATOM 1766 O O . ASN A 1 213 ? 3.829 -45.178 -7.142 1.00 27.25 213 ASN A O 1
ATOM 1770 N N . ASN A 1 214 ? 3.834 -43.553 -5.575 1.00 26.77 214 ASN A N 1
ATOM 1771 C CA . ASN A 1 214 ? 4.277 -44.075 -4.241 1.00 26.77 214 ASN A CA 1
ATOM 1772 C C . ASN A 1 214 ? 5.445 -43.276 -3.553 1.00 26.77 214 ASN A C 1
ATOM 1774 O O . ASN A 1 214 ? 6.407 -42.910 -4.216 1.00 26.77 214 ASN A O 1
ATOM 1778 N N . ASN A 1 215 ? 5.316 -43.088 -2.217 1.00 28.16 215 ASN A N 1
ATOM 1779 C CA . ASN A 1 215 ? 6.207 -42.698 -1.069 1.00 28.16 215 ASN A CA 1
ATOM 1780 C C . ASN A 1 215 ? 7.766 -42.637 -1.258 1.00 28.16 215 ASN A C 1
ATOM 1782 O O . ASN A 1 215 ? 8.288 -43.347 -2.102 1.00 28.16 215 ASN A O 1
ATOM 1786 N N . ASN A 1 216 ? 8.640 -41.964 -0.464 1.00 27.81 216 ASN A N 1
ATOM 1787 C CA . ASN A 1 216 ? 8.730 -41.784 1.005 1.00 27.81 216 ASN A CA 1
ATOM 1788 C C . ASN A 1 216 ? 9.959 -40.915 1.477 1.00 27.81 216 ASN A C 1
ATOM 1790 O O . ASN A 1 216 ? 11.002 -40.973 0.838 1.00 27.81 216 ASN A O 1
ATOM 1794 N N . SER A 1 217 ? 9.835 -40.263 2.654 1.00 29.56 217 SER A N 1
ATOM 1795 C CA . SER A 1 217 ? 10.755 -39.959 3.806 1.00 29.56 217 SER A CA 1
ATOM 1796 C C . SER A 1 217 ? 12.256 -39.522 3.787 1.00 29.56 217 SER A C 1
ATOM 1798 O O . SER A 1 217 ? 13.110 -40.232 3.270 1.00 29.56 217 SER A O 1
ATOM 1800 N N . ASN A 1 218 ? 12.528 -38.537 4.691 1.00 27.09 218 ASN A N 1
ATOM 1801 C CA . ASN A 1 218 ? 13.622 -38.369 5.711 1.00 27.09 218 ASN A CA 1
ATOM 1802 C C . ASN A 1 218 ? 15.089 -38.103 5.260 1.00 27.09 218 ASN A C 1
ATOM 1804 O O . ASN A 1 218 ? 15.494 -38.599 4.225 1.00 27.09 218 ASN A O 1
ATOM 1808 N N . ASN A 1 219 ? 16.019 -37.434 5.981 1.00 28.28 219 ASN A N 1
ATOM 1809 C CA . ASN A 1 219 ? 16.113 -36.728 7.282 1.00 28.28 219 ASN A CA 1
ATOM 1810 C C . ASN A 1 219 ? 17.443 -35.903 7.342 1.00 28.28 219 ASN A C 1
ATOM 1812 O O . ASN A 1 219 ? 18.429 -36.339 6.761 1.00 28.28 219 ASN A O 1
ATOM 1816 N N . ASN A 1 220 ? 17.455 -34.825 8.144 1.00 28.81 220 ASN A N 1
ATOM 1817 C CA . ASN A 1 220 ? 18.477 -34.320 9.101 1.00 28.81 220 ASN A CA 1
ATOM 1818 C C . ASN A 1 220 ? 19.970 -33.957 8.805 1.00 28.81 220 ASN A C 1
ATOM 1820 O O . ASN A 1 220 ? 20.727 -34.716 8.213 1.00 28.81 220 ASN A O 1
ATOM 1824 N N . ASP A 1 221 ? 20.360 -32.858 9.493 1.00 30.27 221 ASP A N 1
ATOM 1825 C CA . ASP A 1 221 ? 21.553 -32.601 10.352 1.00 30.27 221 ASP A CA 1
ATOM 1826 C C . ASP A 1 221 ? 22.691 -31.619 9.928 1.00 30.27 221 ASP A C 1
ATOM 1828 O O . ASP A 1 221 ? 23.499 -31.923 9.059 1.00 30.27 221 ASP A O 1
ATOM 1832 N N . ASN A 1 222 ? 22.779 -30.507 10.706 1.00 30.70 222 ASN A N 1
ATOM 1833 C CA . ASN A 1 222 ? 23.928 -29.938 11.478 1.00 30.70 222 ASN A CA 1
ATOM 1834 C C . ASN A 1 222 ? 25.207 -29.435 10.747 1.00 30.70 222 ASN A C 1
ATOM 1836 O O . ASN A 1 222 ? 25.682 -30.081 9.829 1.00 30.70 222 ASN A O 1
ATOM 1840 N N . ASP A 1 223 ? 25.962 -28.377 11.111 1.00 35.84 223 ASP A N 1
ATOM 1841 C CA . ASP A 1 223 ? 26.018 -27.305 12.146 1.00 35.84 223 ASP A CA 1
ATOM 1842 C C . ASP A 1 223 ? 27.217 -26.342 11.728 1.00 35.84 223 ASP A C 1
ATOM 1844 O O . ASP A 1 223 ? 27.598 -26.394 10.558 1.00 35.84 223 ASP A O 1
ATOM 1848 N N . PRO A 1 224 ? 27.877 -25.458 12.531 1.00 52.66 224 PRO A N 1
ATOM 1849 C CA . PRO A 1 224 ? 27.801 -23.986 12.411 1.00 52.66 224 PRO A CA 1
ATOM 1850 C C . PRO A 1 224 ? 29.167 -23.222 12.357 1.00 52.66 224 PRO A C 1
ATOM 1852 O O . PRO A 1 224 ? 30.228 -23.839 12.246 1.00 52.66 224 PRO A O 1
ATOM 1855 N N . LYS A 1 225 ? 29.107 -21.876 12.564 1.00 35.22 225 LYS A N 1
ATOM 1856 C CA . LYS A 1 225 ? 30.083 -20.876 13.142 1.00 35.22 225 LYS A CA 1
ATOM 1857 C C . LYS A 1 225 ? 30.335 -19.663 12.206 1.00 35.22 225 LYS A C 1
ATOM 1859 O O . LYS A 1 225 ? 30.453 -19.868 11.012 1.00 35.22 225 LYS A O 1
ATOM 1864 N N . HIS A 1 226 ? 30.497 -18.382 12.594 1.00 37.50 226 HIS A N 1
ATOM 1865 C CA . HIS A 1 226 ? 30.533 -17.635 13.867 1.00 37.50 226 HIS A CA 1
ATOM 1866 C C . HIS A 1 226 ? 30.350 -16.100 13.622 1.00 37.50 226 HIS A C 1
ATOM 1868 O O . HIS A 1 226 ? 30.907 -15.556 12.678 1.00 37.50 226 HIS A O 1
ATOM 1874 N N . HIS A 1 227 ? 29.668 -15.430 14.568 1.00 37.22 227 HIS A N 1
ATOM 1875 C CA . HIS A 1 227 ? 29.876 -14.079 15.154 1.00 37.22 227 HIS A CA 1
ATOM 1876 C C . HIS A 1 227 ? 29.831 -12.757 14.348 1.00 37.22 227 HIS A C 1
ATOM 1878 O O . HIS A 1 227 ? 30.845 -12.283 13.849 1.00 37.22 227 HIS A O 1
ATOM 1884 N N . THR A 1 228 ? 28.723 -12.011 14.510 1.00 46.38 228 THR A N 1
ATOM 1885 C CA . THR A 1 228 ? 28.694 -10.622 15.054 1.00 46.38 228 THR A CA 1
ATOM 1886 C C . THR A 1 228 ? 27.240 -10.234 15.392 1.00 46.38 228 THR A C 1
ATOM 1888 O O . THR A 1 228 ? 26.539 -9.637 14.588 1.00 46.38 228 THR A O 1
ATOM 1891 N N . ALA A 1 229 ? 26.725 -10.636 16.562 1.00 44.41 229 ALA A N 1
ATOM 1892 C CA . ALA A 1 229 ? 25.321 -10.414 16.929 1.00 44.41 229 ALA A CA 1
ATOM 1893 C C . ALA A 1 229 ? 25.165 -10.258 18.446 1.00 44.41 229 ALA A C 1
ATOM 1895 O O . ALA A 1 229 ? 25.229 -11.237 19.178 1.00 44.41 229 ALA A O 1
ATOM 1896 N N . SER A 1 230 ? 24.958 -9.035 18.928 1.00 45.00 230 SER A N 1
ATOM 1897 C CA . SER A 1 230 ? 24.482 -8.815 20.305 1.00 45.00 230 SER A CA 1
ATOM 1898 C C . SER A 1 230 ? 23.318 -7.826 20.393 1.00 45.00 230 SER A C 1
ATOM 1900 O O . SER A 1 230 ? 22.554 -7.897 21.346 1.00 45.00 230 SER A O 1
ATOM 1902 N N . GLN A 1 231 ? 23.076 -6.995 19.369 1.00 50.69 231 GLN A N 1
ATOM 1903 C CA . GLN A 1 231 ? 21.853 -6.177 19.286 1.00 50.69 231 GLN A CA 1
ATOM 1904 C C . GLN A 1 231 ? 20.733 -6.810 18.443 1.00 50.69 231 GLN A C 1
ATOM 1906 O O . GLN A 1 231 ? 19.566 -6.669 18.791 1.00 50.69 231 GLN A O 1
ATOM 1911 N N . GLN A 1 232 ? 21.050 -7.589 17.401 1.00 53.88 232 GLN A N 1
ATOM 1912 C CA . GLN A 1 232 ? 20.033 -8.333 16.634 1.00 53.88 232 GLN A CA 1
ATOM 1913 C C . GLN A 1 232 ? 19.454 -9.538 17.393 1.00 53.88 232 GLN A C 1
ATOM 1915 O O . GLN A 1 232 ? 18.314 -9.929 17.154 1.00 53.88 232 GLN A O 1
ATOM 1920 N N . GLN A 1 233 ? 20.203 -10.110 18.341 1.00 58.59 233 GLN A N 1
ATOM 1921 C CA . GLN A 1 233 ? 19.799 -11.337 19.034 1.00 58.59 233 GLN A CA 1
ATOM 1922 C C . GLN A 1 233 ? 18.621 -11.112 19.998 1.00 58.59 233 GLN A C 1
ATOM 1924 O O . GLN A 1 233 ? 17.787 -11.999 20.166 1.00 58.59 233 GLN A O 1
ATOM 1929 N N . GLN A 1 234 ? 18.494 -9.906 20.565 1.00 66.06 234 GLN A N 1
ATOM 1930 C CA . GLN A 1 234 ? 17.349 -9.546 21.407 1.00 66.06 234 GLN A CA 1
ATOM 1931 C C . GLN A 1 234 ? 16.058 -9.362 20.591 1.00 66.06 234 GLN A C 1
ATOM 1933 O O . GLN A 1 234 ? 14.993 -9.786 21.035 1.00 66.06 234 GLN A O 1
ATOM 1938 N N . GLN A 1 235 ? 16.147 -8.812 19.372 1.00 68.12 235 GLN A N 1
ATOM 1939 C CA . GLN A 1 235 ? 14.996 -8.739 18.461 1.00 68.12 235 GLN A CA 1
ATOM 1940 C C . GLN A 1 235 ? 14.601 -10.120 17.916 1.00 68.12 235 GLN A C 1
ATOM 1942 O O . GLN A 1 235 ? 13.412 -10.425 17.853 1.00 68.12 235 GLN A O 1
ATOM 1947 N N . GLN A 1 236 ? 15.569 -10.986 17.591 1.00 71.19 236 GLN A N 1
ATOM 1948 C CA . GLN A 1 236 ? 15.276 -12.358 17.159 1.00 71.19 236 GLN A CA 1
ATOM 1949 C C . GLN A 1 236 ? 14.652 -13.214 18.267 1.00 71.19 236 GLN A C 1
ATOM 1951 O O . GLN A 1 236 ? 13.735 -13.978 17.980 1.00 71.19 236 GLN A O 1
ATOM 1956 N N . GLN A 1 237 ? 15.074 -13.067 19.529 1.00 75.06 237 GLN A N 1
ATOM 1957 C CA . GLN A 1 237 ? 14.436 -13.788 20.638 1.00 75.06 237 GLN A CA 1
ATOM 1958 C C . GLN A 1 237 ? 12.979 -13.361 20.854 1.00 75.06 237 GLN A C 1
ATOM 1960 O O . GLN A 1 237 ? 12.140 -14.218 21.124 1.00 75.06 237 GLN A O 1
ATOM 1965 N N . GLN A 1 238 ? 12.644 -12.076 20.680 1.00 72.81 238 GLN A N 1
ATOM 1966 C CA . GLN A 1 238 ? 11.242 -11.642 20.724 1.00 72.81 238 GLN A CA 1
ATOM 1967 C C . GLN A 1 238 ? 10.422 -12.202 19.555 1.00 72.81 238 GLN A C 1
ATOM 1969 O O . GLN A 1 238 ? 9.281 -12.607 19.764 1.00 72.81 238 GLN A O 1
ATOM 1974 N N . GLN A 1 239 ? 10.992 -12.286 18.349 1.00 72.31 239 GLN A N 1
ATOM 1975 C CA . GLN A 1 239 ? 10.307 -12.893 17.201 1.00 72.31 239 GLN A CA 1
ATOM 1976 C C . GLN A 1 239 ? 10.114 -14.407 17.367 1.00 72.31 239 GLN A C 1
ATOM 1978 O O . GLN A 1 239 ? 9.036 -14.910 17.063 1.00 72.31 239 GLN A O 1
ATOM 1983 N N . GLN A 1 240 ? 11.099 -15.127 17.916 1.00 77.81 240 GLN A N 1
ATOM 1984 C CA . GLN A 1 240 ? 10.962 -16.558 18.212 1.00 77.81 240 GLN A CA 1
ATOM 1985 C C . GLN A 1 240 ? 9.921 -16.826 19.303 1.00 77.81 240 GLN A C 1
ATOM 1987 O O . GLN A 1 240 ? 9.145 -17.764 19.173 1.00 77.81 240 GLN A O 1
ATOM 1992 N N . GLN A 1 241 ? 9.834 -15.990 20.343 1.00 77.69 241 GLN A N 1
ATOM 1993 C CA . GLN A 1 241 ? 8.781 -16.131 21.358 1.00 77.69 241 GLN A CA 1
ATOM 1994 C C . GLN A 1 241 ? 7.383 -15.843 20.792 1.00 77.69 241 GLN A C 1
ATOM 1996 O O . GLN A 1 241 ? 6.426 -16.510 21.175 1.00 77.69 241 GLN A O 1
ATOM 2001 N N . GLN A 1 242 ? 7.255 -14.898 19.852 1.00 72.88 242 GLN A N 1
ATOM 2002 C CA . GLN A 1 242 ? 5.991 -14.659 19.147 1.00 72.88 242 GLN A CA 1
ATOM 2003 C C . GLN A 1 242 ? 5.619 -15.817 18.212 1.00 72.88 242 GLN A C 1
ATOM 2005 O O . GLN A 1 242 ? 4.444 -16.167 18.148 1.00 72.88 242 GLN A O 1
ATOM 2010 N N . GLN A 1 243 ? 6.593 -16.433 17.531 1.00 72.31 243 GLN A N 1
ATOM 2011 C CA . GLN A 1 243 ? 6.365 -17.629 16.711 1.00 72.31 243 GLN A CA 1
ATOM 2012 C C . GLN A 1 243 ? 5.944 -18.827 17.562 1.00 72.31 243 GLN A C 1
ATOM 2014 O O . GLN A 1 243 ? 4.931 -19.438 17.249 1.00 72.31 243 GLN A O 1
ATOM 2019 N N . LEU A 1 244 ? 6.633 -19.094 18.676 1.00 72.44 244 LEU A N 1
ATOM 2020 C CA . LEU A 1 244 ? 6.270 -20.177 19.596 1.00 72.44 244 LEU A CA 1
ATOM 2021 C C . LEU A 1 244 ? 4.873 -19.973 20.192 1.00 72.44 244 LEU A C 1
ATOM 2023 O O . LEU A 1 244 ? 4.088 -20.909 20.246 1.00 72.44 244 LEU A O 1
ATOM 2027 N N . PHE A 1 245 ? 4.509 -18.736 20.548 1.00 80.94 245 PHE A N 1
ATOM 2028 C CA . PHE A 1 245 ? 3.151 -18.427 21.003 1.00 80.94 245 PHE A CA 1
ATOM 2029 C C . PHE A 1 245 ? 2.093 -18.649 19.907 1.00 80.94 245 PHE A C 1
ATOM 2031 O O . PHE A 1 245 ? 0.968 -19.054 20.198 1.00 80.94 245 PHE A O 1
ATOM 2038 N N . TYR A 1 246 ? 2.433 -18.385 18.642 1.00 62.06 246 TYR A N 1
ATOM 2039 C CA . TYR A 1 246 ? 1.534 -18.606 17.508 1.00 62.06 246 TYR A CA 1
ATOM 2040 C C . TYR A 1 246 ? 1.387 -20.099 17.183 1.00 62.06 246 TYR A C 1
ATOM 2042 O O . TYR A 1 246 ? 0.277 -20.560 16.926 1.00 62.06 246 TYR A O 1
ATOM 2050 N N . GLU A 1 247 ? 2.479 -20.860 17.244 1.00 68.44 247 GLU A N 1
ATOM 2051 C CA . GLU A 1 247 ? 2.489 -22.313 17.056 1.00 68.44 247 GLU A CA 1
ATOM 2052 C C . GLU A 1 247 ? 1.747 -23.035 18.183 1.00 68.44 247 GLU A C 1
ATOM 2054 O O . GLU A 1 247 ? 0.930 -23.906 17.893 1.00 68.44 247 GLU A O 1
ATOM 2059 N N . ASP A 1 248 ? 1.929 -22.616 19.440 1.00 73.06 248 ASP A N 1
ATOM 2060 C CA . ASP A 1 248 ? 1.187 -23.154 20.585 1.00 73.06 248 ASP A CA 1
ATOM 2061 C C . ASP A 1 248 ? -0.310 -22.854 20.472 1.00 73.06 248 ASP A C 1
ATOM 2063 O O . ASP A 1 248 ? -1.133 -23.718 20.762 1.00 73.06 248 ASP A O 1
ATOM 2067 N N . LYS A 1 249 ? -0.687 -21.664 19.985 1.00 69.00 249 LYS A N 1
ATOM 2068 C CA . LYS A 1 249 ? -2.095 -21.315 19.754 1.00 69.00 249 LYS A CA 1
ATOM 2069 C C . LYS A 1 249 ? -2.711 -22.133 18.615 1.00 69.00 249 LYS A C 1
ATOM 2071 O O . LYS A 1 249 ? -3.830 -22.614 18.755 1.00 69.00 249 LYS A O 1
ATOM 2076 N N . ILE A 1 250 ? -1.977 -22.346 17.520 1.00 59.84 250 ILE A N 1
ATOM 2077 C CA . ILE A 1 250 ? -2.406 -23.230 16.424 1.00 59.84 250 ILE A CA 1
ATOM 2078 C C . ILE A 1 250 ? -2.527 -24.677 16.923 1.00 59.84 250 ILE A C 1
ATOM 2080 O O . ILE A 1 250 ? -3.509 -25.350 16.616 1.00 59.84 250 ILE A O 1
ATOM 2084 N N . ALA A 1 251 ? -1.572 -25.162 17.718 1.00 67.88 251 ALA A N 1
ATOM 2085 C CA . ALA A 1 251 ? -1.609 -26.500 18.303 1.00 67.88 251 ALA A CA 1
ATOM 2086 C C . ALA A 1 251 ? -2.764 -26.659 19.306 1.00 67.88 251 ALA A C 1
ATOM 2088 O O . ALA A 1 251 ? -3.411 -27.710 19.343 1.00 67.88 251 ALA A O 1
ATOM 2089 N N . GLU A 1 252 ? -3.068 -25.618 20.082 1.00 72.38 252 GLU A N 1
ATOM 2090 C CA . GLU A 1 252 ? -4.203 -25.565 21.002 1.00 72.38 252 GLU A CA 1
ATOM 2091 C C . GLU A 1 252 ? -5.545 -25.548 20.248 1.00 72.38 252 GLU A C 1
ATOM 2093 O O . GLU A 1 252 ? -6.467 -26.279 20.612 1.00 72.38 252 GLU A O 1
ATOM 2098 N N . ASP A 1 253 ? -5.644 -24.813 19.138 1.00 55.38 253 ASP A N 1
ATOM 2099 C CA . ASP A 1 253 ? -6.828 -24.803 18.269 1.00 55.38 253 ASP A CA 1
ATOM 2100 C C . ASP A 1 253 ? -7.024 -26.152 17.541 1.00 55.38 253 ASP A C 1
ATOM 2102 O O . ASP A 1 253 ? -8.157 -26.620 17.385 1.00 55.38 253 ASP A O 1
ATOM 2106 N N . ILE A 1 254 ? -5.935 -26.841 17.173 1.00 58.53 254 ILE A N 1
ATOM 2107 C CA . ILE A 1 254 ? -5.967 -28.212 16.630 1.00 58.53 254 ILE A CA 1
ATOM 2108 C C . ILE A 1 254 ? -6.433 -29.216 17.696 1.00 58.53 254 ILE A C 1
ATOM 2110 O O . ILE A 1 254 ? -7.244 -30.098 17.408 1.00 58.53 254 ILE A O 1
ATOM 2114 N N . SER A 1 255 ? -5.955 -29.090 18.936 1.00 60.84 255 SER A N 1
ATOM 2115 C CA . SER A 1 255 ? -6.279 -30.026 20.023 1.00 60.84 255 SER A CA 1
ATOM 2116 C C . SER A 1 255 ? -7.652 -29.782 20.662 1.00 60.84 255 SER A C 1
ATOM 2118 O O . SER A 1 255 ? -8.243 -30.719 21.200 1.00 60.84 255 SER A O 1
ATOM 2120 N N . ARG A 1 256 ? -8.223 -28.576 20.532 1.00 61.19 256 ARG A N 1
ATOM 2121 C CA . ARG A 1 256 ? -9.596 -28.253 20.966 1.00 61.19 256 ARG A CA 1
ATOM 2122 C C . ARG A 1 256 ? -10.695 -28.710 20.001 1.00 61.19 256 ARG A C 1
ATOM 2124 O O . ARG A 1 256 ? -11.872 -28.563 20.324 1.00 61.19 256 ARG A O 1
ATOM 2131 N N . GLY A 1 257 ? -10.351 -29.307 18.857 1.00 42.12 257 GLY A N 1
ATOM 2132 C CA . GLY A 1 257 ? -11.315 -30.025 18.014 1.00 42.12 257 GLY A CA 1
ATOM 2133 C C . GLY A 1 257 ? -12.430 -29.162 17.405 1.00 42.12 257 GLY A C 1
ATOM 2134 O O . GLY A 1 257 ? -13.453 -29.701 16.987 1.00 42.12 257 GLY A O 1
ATOM 2135 N N . THR A 1 258 ? -12.255 -27.839 17.336 1.00 43.72 258 THR A N 1
ATOM 2136 C CA . THR A 1 258 ? -13.185 -26.905 16.671 1.00 43.72 258 THR A CA 1
ATOM 2137 C C . THR A 1 258 ? -12.848 -26.665 15.199 1.00 43.72 258 THR A C 1
ATOM 2139 O O . THR A 1 258 ? -13.626 -26.027 14.488 1.00 43.72 258 THR A O 1
ATOM 2142 N N . ALA A 1 259 ? -11.748 -27.231 14.695 1.00 43.00 259 ALA A N 1
ATOM 2143 C CA . ALA A 1 259 ? -11.504 -27.332 13.265 1.00 43.00 259 ALA A CA 1
ATOM 2144 C C . ALA A 1 259 ? -12.486 -28.347 12.663 1.00 43.00 259 ALA A C 1
ATOM 2146 O O . ALA A 1 259 ? -12.275 -29.560 12.703 1.00 43.00 259 ALA A O 1
ATOM 2147 N N . VAL A 1 260 ? -13.587 -27.832 12.108 1.00 42.12 260 VAL A N 1
ATOM 2148 C CA . VAL A 1 260 ? -14.460 -28.565 11.192 1.00 42.12 260 VAL A CA 1
ATOM 2149 C C . VAL A 1 260 ? -13.561 -29.263 10.178 1.00 42.12 260 VAL A C 1
ATOM 2151 O O . VAL A 1 260 ? -12.922 -28.614 9.351 1.00 42.12 260 VAL A O 1
ATOM 2154 N N . SER A 1 261 ? -13.500 -30.591 10.264 1.00 39.91 261 SER A N 1
ATOM 2155 C CA . SER A 1 261 ? -12.811 -31.455 9.314 1.00 39.91 261 SER A CA 1
ATOM 2156 C C . SER A 1 261 ? -13.537 -31.387 7.969 1.00 39.91 261 SER A C 1
ATOM 2158 O O . SER A 1 261 ? -14.256 -32.297 7.565 1.00 39.91 261 SER A O 1
ATOM 2160 N N . ARG A 1 262 ? -13.367 -30.277 7.249 1.00 45.41 262 ARG A N 1
ATOM 2161 C CA . ARG A 1 262 ? -13.407 -30.312 5.797 1.00 45.41 262 ARG A CA 1
ATOM 2162 C C . ARG A 1 262 ? -12.067 -30.898 5.400 1.00 45.41 262 ARG A C 1
ATOM 2164 O O . ARG A 1 262 ? -11.064 -30.194 5.349 1.00 45.41 262 ARG A O 1
ATOM 2171 N N . LYS A 1 263 ? -12.065 -32.201 5.116 1.00 37.50 263 LYS A N 1
ATOM 2172 C CA . LYS A 1 263 ? -11.212 -32.736 4.056 1.00 37.50 263 LYS A CA 1
ATOM 2173 C C . LYS A 1 263 ? -11.534 -31.908 2.812 1.00 37.50 263 LYS A C 1
ATOM 2175 O O . LYS A 1 263 ? -12.442 -32.251 2.064 1.00 37.50 263 LYS A O 1
ATOM 2180 N N . SER A 1 264 ? -10.898 -30.751 2.664 1.00 43.38 264 SER A N 1
ATOM 2181 C CA . SER A 1 264 ? -10.860 -30.079 1.386 1.00 43.38 264 SER A CA 1
ATOM 2182 C C . SER A 1 264 ? -10.086 -31.025 0.493 1.00 43.38 264 SER A C 1
ATOM 2184 O O . SER A 1 264 ? -8.895 -31.273 0.682 1.00 43.38 264 SER A O 1
ATOM 2186 N N . GLU A 1 265 ? -10.819 -31.619 -0.436 1.00 38.03 265 GLU A N 1
ATOM 2187 C CA . GLU A 1 265 ? -10.304 -32.011 -1.731 1.00 38.03 265 GLU A CA 1
ATOM 2188 C C . GLU A 1 265 ? -9.616 -30.771 -2.313 1.00 38.03 265 GLU A C 1
ATOM 2190 O O . GLU A 1 265 ? -10.188 -29.992 -3.072 1.00 38.03 265 GLU A O 1
ATOM 2195 N N . TRP A 1 266 ? -8.371 -30.538 -1.899 1.00 39.97 266 TRP A N 1
ATOM 2196 C CA . TRP A 1 266 ? -7.397 -29.877 -2.740 1.00 39.97 266 TRP A CA 1
ATOM 2197 C C . TRP A 1 266 ? -7.205 -30.843 -3.896 1.00 39.97 266 TRP A C 1
ATOM 2199 O O . TRP A 1 266 ? -6.312 -31.689 -3.875 1.00 39.97 266 TRP A O 1
ATOM 2209 N N . ASN A 1 267 ? -8.147 -30.796 -4.842 1.00 38.88 267 ASN A N 1
ATOM 2210 C CA . ASN A 1 267 ? -7.974 -31.395 -6.144 1.00 38.88 267 ASN A CA 1
ATOM 2211 C C . ASN A 1 267 ? -6.589 -30.965 -6.590 1.00 38.88 267 ASN A C 1
ATOM 2213 O O . ASN A 1 267 ? -6.314 -29.764 -6.662 1.00 38.88 267 ASN A O 1
ATOM 2217 N N . SER A 1 268 ? -5.727 -31.971 -6.761 1.00 42.47 268 SER A N 1
ATOM 2218 C CA . SER A 1 268 ? -4.507 -31.909 -7.548 1.00 42.47 268 SER A CA 1
ATOM 2219 C C . SER A 1 268 ? -4.683 -30.806 -8.574 1.00 42.47 268 SER A C 1
ATOM 2221 O O . SER A 1 268 ? -5.557 -30.892 -9.437 1.00 42.47 268 SER A O 1
ATOM 2223 N N . CYS A 1 269 ? -3.961 -29.705 -8.399 1.00 41.31 269 CYS A N 1
ATOM 2224 C CA . CYS A 1 269 ? -3.920 -28.676 -9.409 1.00 41.31 269 CYS A CA 1
ATOM 2225 C C . CYS A 1 269 ? -3.315 -29.363 -10.638 1.00 41.31 269 CYS A C 1
ATOM 2227 O O . CYS A 1 269 ? -2.092 -29.448 -10.727 1.00 41.31 269 CYS A O 1
ATOM 2229 N N . ASP A 1 270 ? -4.153 -29.853 -11.559 1.00 44.22 270 ASP A N 1
ATOM 2230 C CA . ASP A 1 270 ? -3.811 -30.528 -12.829 1.00 44.22 270 ASP A CA 1
ATOM 2231 C C . ASP A 1 270 ? -3.048 -29.604 -13.808 1.00 44.22 270 ASP A C 1
ATOM 2233 O O . ASP A 1 270 ? -3.083 -29.750 -15.025 1.00 44.22 270 ASP A O 1
ATOM 2237 N N . PHE A 1 271 ? -2.363 -28.592 -13.276 1.00 49.31 271 PHE A N 1
ATOM 2238 C CA . PHE A 1 271 ? -1.699 -27.514 -13.987 1.00 49.31 271 PHE A CA 1
ATOM 2239 C C . PHE A 1 271 ? -0.174 -27.615 -13.959 1.00 49.31 271 PHE A C 1
ATOM 2241 O O . PHE A 1 271 ? 0.503 -26.699 -14.429 1.00 49.31 271 PHE A O 1
ATOM 2248 N N . MET A 1 272 ? 0.387 -28.695 -13.418 1.00 52.06 272 MET A N 1
ATOM 2249 C CA . MET A 1 272 ? 1.793 -29.015 -13.640 1.00 52.06 272 MET A CA 1
ATOM 2250 C C . MET A 1 272 ? 1.847 -30.012 -14.796 1.00 52.06 272 MET A C 1
ATOM 2252 O O . MET A 1 272 ? 1.659 -31.202 -14.554 1.00 52.06 272 MET A O 1
ATOM 2256 N N . PRO A 1 273 ? 2.034 -29.562 -16.055 1.00 62.81 273 PRO A N 1
ATOM 2257 C CA . PRO A 1 273 ? 2.387 -30.497 -17.112 1.00 62.81 273 PRO A CA 1
ATOM 2258 C C . PRO A 1 273 ? 3.608 -31.300 -16.651 1.00 62.81 273 PRO A C 1
ATOM 2260 O O . PRO A 1 273 ? 4.476 -30.753 -15.969 1.00 62.81 273 PRO A O 1
ATOM 2263 N N . GLU A 1 274 ? 3.671 -32.578 -17.017 1.00 66.44 274 GLU A N 1
ATOM 2264 C CA . GLU A 1 274 ? 4.720 -33.519 -16.582 1.00 66.44 274 GLU A CA 1
ATOM 2265 C C . GLU A 1 274 ? 6.156 -33.021 -16.884 1.00 66.44 274 GLU A C 1
ATOM 2267 O O . GLU A 1 274 ? 7.121 -33.514 -16.308 1.00 66.44 274 GLU A O 1
ATOM 2272 N N . ASP A 1 275 ? 6.289 -31.980 -17.714 1.00 80.00 275 ASP A N 1
ATOM 2273 C CA . ASP A 1 275 ? 7.541 -31.379 -18.179 1.00 80.00 275 ASP A CA 1
ATOM 2274 C C . ASP A 1 275 ? 7.975 -30.087 -17.442 1.00 80.00 275 ASP A C 1
ATOM 2276 O O . ASP A 1 275 ? 8.854 -29.362 -17.928 1.00 80.00 275 ASP A O 1
ATOM 2280 N N . VAL A 1 276 ? 7.363 -29.712 -16.310 1.00 85.81 276 VAL A N 1
ATOM 2281 C CA . VAL A 1 276 ? 7.829 -28.539 -15.537 1.00 85.81 276 VAL A CA 1
ATOM 2282 C C . VAL A 1 276 ? 9.040 -28.912 -14.686 1.00 85.81 276 VAL A C 1
ATOM 2284 O O . VAL A 1 276 ? 8.953 -29.754 -13.801 1.00 85.81 276 VAL A O 1
ATOM 2287 N N . ILE A 1 277 ? 10.155 -28.216 -14.907 1.00 89.12 277 ILE A N 1
ATOM 2288 C CA . ILE A 1 277 ? 11.360 -28.329 -14.077 1.00 89.12 277 ILE A CA 1
ATOM 2289 C C . ILE A 1 277 ? 11.389 -27.246 -12.999 1.00 89.12 277 ILE A C 1
ATOM 2291 O O . ILE A 1 277 ? 10.965 -26.106 -13.229 1.00 89.12 277 ILE A O 1
ATOM 2295 N N . SER A 1 278 ? 11.928 -27.583 -11.828 1.00 90.31 278 SER A N 1
ATOM 2296 C CA . SER A 1 278 ? 12.187 -26.592 -10.787 1.00 90.31 278 SER A CA 1
ATOM 2297 C C . SER A 1 278 ? 13.247 -25.599 -11.262 1.00 90.31 278 SER A C 1
ATOM 2299 O O . SER A 1 278 ? 14.234 -25.975 -11.895 1.00 90.31 278 SER A O 1
ATOM 2301 N N . LEU A 1 279 ? 13.094 -24.315 -10.919 1.00 91.81 279 LEU A N 1
ATOM 2302 C CA . LEU A 1 279 ? 14.126 -23.316 -11.219 1.00 91.81 279 LEU A CA 1
ATOM 2303 C C . LEU A 1 279 ? 15.473 -23.710 -10.596 1.00 91.81 279 LEU A C 1
ATOM 2305 O O . LEU A 1 279 ? 16.508 -23.514 -11.223 1.00 91.81 279 LEU A O 1
ATOM 2309 N N . TYR A 1 280 ? 15.447 -24.321 -9.408 1.00 92.75 280 TYR A N 1
ATOM 2310 C CA . TYR A 1 280 ? 16.634 -24.769 -8.675 1.00 92.75 280 TYR A CA 1
ATOM 2311 C C . TYR A 1 280 ? 17.383 -25.926 -9.348 1.00 92.75 280 TYR A C 1
ATOM 2313 O O . TYR A 1 280 ? 18.544 -26.153 -9.033 1.00 92.75 280 TYR A O 1
ATOM 2321 N N . GLU A 1 281 ? 16.750 -26.619 -10.293 1.00 92.88 281 GLU A N 1
ATOM 2322 C CA . GLU A 1 281 ? 17.367 -27.676 -11.107 1.00 92.88 281 GLU A CA 1
ATOM 2323 C C . GLU A 1 281 ? 17.888 -27.129 -12.450 1.00 92.88 281 GLU A C 1
ATOM 2325 O O . GLU A 1 281 ? 18.475 -27.852 -13.255 1.00 92.88 281 GLU A O 1
ATOM 2330 N N . CYS A 1 282 ? 17.669 -25.838 -12.725 1.00 91.94 282 CYS A N 1
ATOM 2331 C CA . CYS A 1 282 ? 18.065 -25.198 -13.971 1.00 91.94 282 CYS A CA 1
ATOM 2332 C C . CYS A 1 282 ? 19.501 -24.660 -13.891 1.00 91.94 282 CYS A C 1
ATOM 2334 O O . CYS A 1 282 ? 19.744 -23.475 -13.646 1.00 91.94 282 CYS A O 1
ATOM 2336 N N . ASP A 1 283 ? 20.463 -25.529 -14.194 1.00 93.81 283 ASP A N 1
ATOM 2337 C CA . ASP A 1 283 ? 21.896 -25.194 -14.238 1.00 93.81 283 ASP A CA 1
ATOM 2338 C C . ASP A 1 283 ? 22.321 -24.438 -15.508 1.00 93.81 283 ASP A C 1
ATOM 2340 O O . ASP A 1 283 ? 23.504 -24.301 -15.828 1.00 93.81 283 ASP A O 1
ATOM 2344 N N . TRP A 1 284 ? 21.360 -23.922 -16.274 1.00 93.81 284 TRP A N 1
ATOM 2345 C CA . TRP A 1 284 ? 21.658 -23.104 -17.439 1.00 93.81 284 TRP A CA 1
ATOM 2346 C C . TRP A 1 284 ? 22.156 -21.727 -17.014 1.00 93.81 284 TRP A C 1
ATOM 2348 O O . TRP A 1 284 ? 21.591 -21.086 -16.126 1.00 93.81 284 TRP A O 1
ATOM 2358 N N . ASN A 1 285 ? 23.183 -21.236 -17.707 1.00 95.81 285 ASN A N 1
ATOM 2359 C CA . ASN A 1 285 ? 23.679 -19.881 -17.502 1.00 95.81 285 ASN A CA 1
ATOM 2360 C C . ASN A 1 285 ? 22.587 -18.853 -17.804 1.00 95.81 285 ASN A C 1
ATOM 2362 O O . ASN A 1 285 ? 21.920 -18.911 -18.846 1.00 95.81 285 ASN A O 1
ATOM 2366 N N . TYR A 1 286 ? 22.460 -17.878 -16.909 1.00 95.94 286 TYR A N 1
ATOM 2367 C CA . TYR A 1 286 ? 21.571 -16.745 -17.082 1.00 95.94 286 TYR A CA 1
ATOM 2368 C C . TYR A 1 286 ? 21.934 -15.979 -18.355 1.00 95.94 286 TYR A C 1
ATOM 2370 O O . TYR A 1 286 ? 23.049 -15.468 -18.507 1.00 95.94 286 TYR A O 1
ATOM 2378 N N . ARG A 1 287 ? 20.970 -15.895 -19.274 1.00 96.50 287 ARG A N 1
ATOM 2379 C CA . ARG A 1 287 ? 21.118 -15.194 -20.546 1.00 96.50 287 ARG A CA 1
ATOM 2380 C C . ARG A 1 287 ? 19.806 -14.590 -21.014 1.00 96.50 287 ARG A C 1
ATOM 2382 O O . ARG A 1 287 ? 18.731 -15.123 -20.750 1.00 96.50 287 ARG A O 1
ATOM 2389 N N . LEU A 1 288 ? 19.913 -13.523 -21.789 1.00 97.31 288 LEU A N 1
ATOM 2390 C CA . LEU A 1 288 ? 18.800 -12.878 -22.476 1.00 97.31 288 LEU A CA 1
ATOM 2391 C C . LEU A 1 288 ? 19.262 -12.331 -23.822 1.00 97.31 288 LEU A C 1
ATOM 2393 O O . LEU A 1 288 ? 20.458 -12.199 -24.076 1.00 97.31 288 LEU A O 1
ATOM 2397 N N . LYS A 1 289 ? 18.316 -11.999 -24.693 1.00 97.56 289 LYS A N 1
ATOM 2398 C CA . LYS A 1 289 ? 18.600 -11.396 -25.994 1.00 97.56 289 LYS A CA 1
ATOM 2399 C C . LYS A 1 289 ? 17.946 -10.023 -26.058 1.00 97.56 289 LYS A C 1
ATOM 2401 O O . LYS A 1 289 ? 16.744 -9.915 -25.835 1.00 97.56 289 LYS A O 1
ATOM 2406 N N . ILE A 1 290 ? 18.727 -8.997 -26.389 1.00 97.56 290 ILE A N 1
ATOM 2407 C CA . ILE A 1 290 ? 18.188 -7.683 -26.749 1.00 97.56 290 ILE A CA 1
ATOM 2408 C C . ILE A 1 290 ? 18.054 -7.655 -28.264 1.00 97.56 290 ILE A C 1
ATOM 2410 O O . ILE A 1 290 ? 19.052 -7.679 -28.985 1.00 97.56 290 ILE A O 1
ATOM 2414 N N . ASP A 1 291 ? 16.815 -7.669 -28.746 1.00 96.88 291 ASP A N 1
ATOM 2415 C CA . ASP A 1 291 ? 16.558 -7.694 -30.182 1.00 96.88 291 ASP A CA 1
ATOM 2416 C C . ASP A 1 291 ? 16.783 -6.307 -30.798 1.00 96.88 291 ASP A C 1
ATOM 2418 O O . ASP A 1 291 ? 17.646 -6.151 -31.666 1.00 96.88 291 ASP A O 1
ATOM 2422 N N . GLY A 1 292 ? 16.120 -5.282 -30.254 1.00 96.88 292 GLY A N 1
ATOM 2423 C CA . GLY A 1 292 ? 16.239 -3.910 -30.729 1.00 96.88 292 GLY A CA 1
ATOM 2424 C C . GLY A 1 292 ? 15.566 -2.859 -29.846 1.00 96.88 292 GLY A C 1
ATOM 2425 O O . GLY A 1 292 ? 15.011 -3.170 -28.793 1.00 96.88 292 GLY A O 1
ATOM 2426 N N . LEU A 1 293 ? 15.634 -1.605 -30.291 1.00 96.88 293 LEU A N 1
ATOM 2427 C CA . LEU A 1 293 ? 14.917 -0.455 -29.738 1.00 96.88 293 LEU A CA 1
ATOM 2428 C C . LEU A 1 293 ? 14.294 0.361 -30.870 1.00 96.88 293 LEU A C 1
ATOM 2430 O O . LEU A 1 293 ? 14.902 0.530 -31.926 1.00 96.88 293 LEU A O 1
ATOM 2434 N N . THR A 1 294 ? 13.129 0.942 -30.598 1.00 96.56 294 THR A N 1
ATOM 2435 C CA . THR A 1 294 ? 12.428 1.863 -31.501 1.00 96.56 294 THR A CA 1
ATOM 2436 C C . THR A 1 294 ? 12.203 3.222 -30.832 1.00 96.56 294 THR A C 1
ATOM 2438 O O . THR A 1 294 ? 12.032 3.280 -29.616 1.00 96.56 294 THR A O 1
ATOM 2441 N N . ASN A 1 295 ? 12.126 4.304 -31.612 1.00 95.19 295 ASN A N 1
ATOM 2442 C CA . ASN A 1 295 ? 11.844 5.679 -31.167 1.00 95.19 295 ASN A CA 1
ATOM 2443 C C . ASN A 1 295 ? 12.858 6.282 -30.175 1.00 95.19 295 ASN A C 1
ATOM 2445 O O . ASN A 1 295 ? 12.513 7.179 -29.408 1.00 95.19 295 ASN A O 1
ATOM 2449 N N . VAL A 1 296 ? 14.117 5.834 -30.191 1.00 94.69 296 VAL A N 1
ATOM 2450 C CA . VAL A 1 296 ? 15.128 6.279 -29.212 1.00 94.69 296 VAL A CA 1
ATOM 2451 C C . VAL A 1 296 ? 15.389 7.788 -29.269 1.00 94.69 296 VAL A C 1
ATOM 2453 O O . VAL A 1 296 ? 15.485 8.430 -28.225 1.00 94.69 296 VAL A O 1
ATOM 2456 N N . CYS A 1 297 ? 15.447 8.377 -30.466 1.00 95.38 297 CYS A N 1
ATOM 2457 C CA . CYS A 1 297 ? 15.721 9.809 -30.627 1.00 95.38 297 CYS A CA 1
ATOM 2458 C C . CYS A 1 297 ? 14.547 10.700 -30.187 1.00 95.38 297 CYS A C 1
ATOM 2460 O O . CYS A 1 297 ? 14.692 11.911 -30.110 1.00 95.38 297 CYS A O 1
ATOM 2462 N N . ARG A 1 298 ? 13.376 10.117 -29.892 1.00 94.44 298 ARG A N 1
ATOM 2463 C CA . ARG A 1 298 ? 12.200 10.848 -29.394 1.00 94.44 298 ARG A CA 1
ATOM 2464 C C . ARG A 1 298 ? 12.130 10.912 -27.868 1.00 94.44 298 ARG A C 1
ATOM 2466 O O . ARG A 1 298 ? 11.198 11.508 -27.336 1.00 94.44 298 ARG A O 1
ATOM 2473 N N . LEU A 1 299 ? 13.065 10.275 -27.160 1.00 94.56 299 LEU A N 1
ATOM 2474 C CA . LEU A 1 299 ? 13.080 10.293 -25.701 1.00 94.56 299 LEU A CA 1
ATOM 2475 C C . LEU A 1 299 ? 13.334 11.723 -25.191 1.00 94.56 299 LEU A C 1
ATOM 2477 O O . LEU A 1 299 ? 14.222 12.389 -25.718 1.00 94.56 299 LEU A O 1
ATOM 2481 N N . PRO A 1 300 ? 12.653 12.189 -24.126 1.00 92.25 300 PRO A N 1
ATOM 2482 C CA . PRO A 1 300 ? 12.765 13.577 -23.659 1.00 92.25 300 PRO A CA 1
ATOM 2483 C C . PRO A 1 300 ? 14.187 14.032 -23.310 1.00 92.25 300 PRO A C 1
ATOM 2485 O O . PRO A 1 300 ? 14.489 15.220 -23.359 1.00 92.25 300 PRO A O 1
ATOM 2488 N N . ARG A 1 301 ? 15.055 13.093 -22.919 1.00 93.88 301 ARG A N 1
ATOM 2489 C CA . ARG A 1 301 ? 16.465 13.341 -22.580 1.00 93.88 301 ARG A CA 1
ATOM 2490 C C . ARG A 1 301 ? 17.440 13.148 -23.730 1.00 93.88 301 ARG A C 1
ATOM 2492 O O . ARG A 1 301 ? 18.636 13.315 -23.509 1.00 93.88 301 ARG A O 1
ATOM 2499 N N . PHE A 1 302 ? 16.967 12.748 -24.904 1.00 95.69 302 PHE A N 1
ATOM 2500 C CA . PHE A 1 302 ? 17.819 12.625 -26.071 1.00 95.69 302 PHE A CA 1
ATOM 2501 C C . PHE A 1 302 ? 18.092 14.020 -26.644 1.00 95.69 302 PHE A C 1
ATOM 2503 O O . PHE A 1 302 ? 17.167 14.739 -27.010 1.00 95.69 302 PHE A O 1
ATOM 2510 N N . GLU A 1 303 ? 19.363 14.415 -26.685 1.00 94.44 303 GLU A N 1
ATOM 2511 C CA . GLU A 1 303 ? 19.788 15.714 -27.212 1.00 94.44 303 GLU A CA 1
ATOM 2512 C C . GLU A 1 303 ? 20.371 15.532 -28.618 1.00 94.44 303 GLU A C 1
ATOM 2514 O O . GLU A 1 303 ? 21.482 15.007 -28.783 1.00 94.44 303 GLU A O 1
ATOM 2519 N N . ASP A 1 304 ? 19.609 15.961 -29.629 1.00 92.31 304 ASP A N 1
ATOM 2520 C CA . ASP A 1 304 ? 20.000 15.882 -31.038 1.00 92.31 304 ASP A CA 1
ATOM 2521 C C . ASP A 1 304 ? 21.337 16.596 -31.283 1.00 92.31 304 ASP A C 1
ATOM 2523 O O . ASP A 1 304 ? 21.554 17.739 -30.880 1.00 92.31 304 ASP A O 1
ATOM 2527 N N . GLY A 1 305 ? 22.265 15.902 -31.945 1.00 91.38 305 GLY A N 1
ATOM 2528 C CA . GLY A 1 305 ? 23.614 16.401 -32.235 1.00 91.38 305 GLY A CA 1
ATOM 2529 C C . GLY A 1 305 ? 24.622 16.256 -31.088 1.00 91.38 305 GLY A C 1
ATOM 2530 O O . GLY A 1 305 ? 25.826 16.267 -31.348 1.00 91.38 305 GLY A O 1
ATOM 2531 N N . VAL A 1 306 ? 24.165 16.049 -29.848 1.00 94.19 306 VAL A N 1
ATOM 2532 C CA . VAL A 1 306 ? 25.037 15.776 -28.691 1.00 94.19 306 VAL A CA 1
ATOM 2533 C C . VAL A 1 306 ? 25.217 14.271 -28.507 1.00 94.19 306 VAL A C 1
ATOM 2535 O O . VAL A 1 306 ? 26.344 13.781 -28.428 1.00 94.19 306 VAL A O 1
ATOM 2538 N N . MET A 1 307 ? 24.117 13.517 -28.462 1.00 95.19 307 MET A N 1
ATOM 2539 C CA . MET A 1 307 ? 24.154 12.069 -28.255 1.00 95.19 307 MET A CA 1
ATOM 2540 C C . MET A 1 307 ? 24.400 11.340 -29.574 1.00 95.19 307 MET A C 1
ATOM 2542 O O . MET A 1 307 ? 23.522 11.251 -30.430 1.00 95.19 307 MET A O 1
ATOM 2546 N N . LYS A 1 308 ? 25.611 10.801 -29.739 1.00 96.12 308 LYS A N 1
ATOM 2547 C CA . LYS A 1 308 ? 26.035 10.129 -30.978 1.00 96.12 308 LYS A CA 1
ATOM 2548 C C . LYS A 1 308 ? 25.774 8.633 -30.959 1.00 96.12 308 LYS A C 1
ATOM 2550 O O . LYS A 1 308 ? 25.621 8.025 -32.017 1.00 96.12 308 LYS A O 1
ATOM 2555 N N . SER A 1 309 ? 25.744 8.028 -29.776 1.00 97.56 309 SER A N 1
ATOM 2556 C CA . SER A 1 309 ? 25.618 6.582 -29.638 1.00 97.56 309 SER A CA 1
ATOM 2557 C C . SER A 1 309 ? 24.707 6.173 -28.490 1.00 97.56 309 SER A C 1
ATOM 2559 O O . SER A 1 309 ? 24.452 6.948 -27.567 1.00 97.56 309 SER A O 1
ATOM 2561 N N . VAL A 1 310 ? 24.179 4.956 -28.583 1.00 98.00 310 VAL A N 1
ATOM 2562 C CA . VAL A 1 310 ? 23.222 4.370 -27.649 1.00 98.00 310 VAL A CA 1
ATOM 2563 C C . VAL A 1 310 ? 23.606 2.926 -27.348 1.00 98.00 310 VAL A C 1
ATOM 2565 O O . VAL A 1 310 ? 24.113 2.202 -28.209 1.00 98.00 310 VAL A O 1
ATOM 2568 N N . PHE A 1 311 ? 23.333 2.494 -26.121 1.00 98.12 311 PHE A N 1
ATOM 2569 C CA . PHE A 1 311 ? 23.404 1.094 -25.712 1.00 98.12 311 PHE A CA 1
ATOM 2570 C C . PHE A 1 311 ? 22.338 0.776 -24.659 1.00 98.12 311 PHE A C 1
ATOM 2572 O O . PHE A 1 311 ? 21.779 1.675 -24.025 1.00 98.12 311 PHE A O 1
ATOM 2579 N N . VAL A 1 312 ? 22.066 -0.515 -24.470 1.00 98.00 312 VAL A N 1
ATOM 2580 C CA . VAL A 1 312 ? 21.182 -1.019 -23.418 1.00 98.00 312 VAL A CA 1
ATOM 2581 C C . VAL A 1 312 ? 22.020 -1.694 -22.344 1.00 98.00 312 VAL A C 1
ATOM 2583 O O . VAL A 1 312 ? 22.868 -2.539 -22.633 1.00 98.00 312 VAL A O 1
ATOM 2586 N N . MET A 1 313 ? 21.758 -1.323 -21.098 1.00 97.69 313 MET A N 1
ATOM 2587 C CA . MET A 1 313 ? 22.269 -1.993 -19.911 1.00 97.69 313 MET A CA 1
ATOM 2588 C C . MET A 1 313 ? 21.118 -2.741 -19.244 1.00 97.69 313 MET A C 1
ATOM 2590 O O . MET A 1 313 ? 20.038 -2.181 -19.059 1.00 97.69 313 MET A O 1
ATOM 2594 N N . VAL A 1 314 ? 21.350 -4.000 -18.889 1.00 97.56 314 VAL A N 1
ATOM 2595 C CA . VAL A 1 314 ? 20.407 -4.833 -18.148 1.00 97.56 314 VAL A CA 1
ATOM 2596 C C . VAL A 1 314 ? 21.050 -5.236 -16.838 1.00 97.56 314 VAL A C 1
ATOM 2598 O O . VAL A 1 314 ? 22.086 -5.891 -16.823 1.00 97.56 314 VAL A O 1
ATOM 2601 N N . GLU A 1 315 ? 20.432 -4.843 -15.740 1.00 97.25 315 GLU A N 1
ATOM 2602 C CA . GLU A 1 315 ? 20.868 -5.193 -14.394 1.00 97.25 315 GLU A CA 1
ATOM 2603 C C . GLU A 1 315 ? 19.859 -6.167 -13.773 1.00 97.25 315 GLU A C 1
ATOM 2605 O O . GLU A 1 315 ? 18.650 -6.028 -13.978 1.00 97.25 315 GLU A O 1
ATOM 2610 N N . LEU A 1 316 ? 20.342 -7.134 -12.995 1.00 96.62 316 LEU A N 1
ATOM 2611 C CA . LEU A 1 316 ? 19.507 -8.036 -12.203 1.00 96.62 316 LEU A CA 1
ATOM 2612 C C . LEU A 1 316 ? 19.547 -7.591 -10.738 1.00 96.62 316 LEU A C 1
ATOM 2614 O O . LEU A 1 316 ? 20.626 -7.429 -10.172 1.00 96.62 316 LEU A O 1
ATOM 2618 N N . TRP A 1 317 ? 18.379 -7.409 -10.129 1.00 96.31 317 TRP A N 1
ATOM 2619 C CA . TRP A 1 317 ? 18.229 -6.885 -8.770 1.00 96.31 317 TRP A CA 1
ATOM 2620 C C . TRP A 1 317 ? 17.406 -7.823 -7.889 1.00 96.31 317 TRP A C 1
ATOM 2622 O O . TRP A 1 317 ? 16.482 -8.468 -8.376 1.00 96.31 317 TRP A O 1
ATOM 2632 N N . MET A 1 318 ? 17.676 -7.832 -6.586 1.00 95.06 318 MET A N 1
ATOM 2633 C CA . MET A 1 318 ? 16.776 -8.321 -5.535 1.00 95.06 318 MET A CA 1
ATOM 2634 C C . MET A 1 318 ? 16.671 -7.229 -4.474 1.00 95.06 318 MET A C 1
ATOM 2636 O O . MET A 1 318 ? 17.660 -6.920 -3.819 1.00 95.06 318 MET A O 1
ATOM 2640 N N . GLY A 1 319 ? 15.485 -6.650 -4.282 1.00 92.19 319 GLY A N 1
ATOM 2641 C CA . GLY A 1 319 ? 15.359 -5.487 -3.401 1.00 92.19 319 GLY A CA 1
ATOM 2642 C C . GLY A 1 319 ? 16.297 -4.367 -3.864 1.00 92.19 319 GLY A C 1
ATOM 2643 O O . GLY A 1 319 ? 16.198 -3.931 -5.010 1.00 92.19 319 GLY A O 1
ATOM 2644 N N . ASP A 1 320 ? 17.208 -3.936 -2.992 1.00 91.25 320 ASP A N 1
ATOM 2645 C CA . ASP A 1 320 ? 18.282 -2.969 -3.256 1.00 91.25 320 ASP A CA 1
ATOM 2646 C C . ASP A 1 320 ? 19.656 -3.612 -3.536 1.00 91.25 320 ASP A C 1
ATOM 2648 O O . ASP A 1 320 ? 20.642 -2.899 -3.725 1.00 91.25 320 ASP A O 1
ATOM 2652 N N . MET A 1 321 ? 19.725 -4.943 -3.617 1.00 94.19 321 MET A N 1
ATOM 2653 C CA . MET A 1 321 ? 20.938 -5.689 -3.939 1.00 94.19 321 MET A CA 1
ATOM 2654 C C . MET A 1 321 ? 21.072 -5.895 -5.453 1.00 94.19 321 MET A C 1
ATOM 2656 O O . MET A 1 321 ? 20.190 -6.469 -6.100 1.00 94.19 321 MET A O 1
ATOM 2660 N N . LEU A 1 322 ? 22.199 -5.455 -6.014 1.00 95.19 322 LEU A N 1
ATOM 2661 C CA . LEU A 1 322 ? 22.572 -5.660 -7.414 1.00 95.19 322 LEU A CA 1
ATOM 2662 C C . LEU A 1 322 ? 23.391 -6.946 -7.570 1.00 95.19 322 LEU A C 1
ATOM 2664 O O . LEU A 1 322 ? 24.401 -7.132 -6.894 1.00 95.19 322 LEU A O 1
ATOM 2668 N N . PHE A 1 323 ? 23.024 -7.786 -8.534 1.00 94.69 323 PHE A N 1
ATOM 2669 C CA . PHE A 1 323 ? 23.862 -8.901 -8.969 1.00 94.69 323 PHE A CA 1
ATOM 2670 C C . PHE A 1 323 ? 24.877 -8.389 -9.997 1.00 94.69 323 PHE A C 1
ATOM 2672 O O . PHE A 1 323 ? 24.625 -8.399 -11.204 1.00 94.69 323 PHE A O 1
ATOM 2679 N N . GLU A 1 324 ? 26.036 -7.921 -9.530 1.00 92.19 324 GLU A N 1
ATOM 2680 C CA . GLU A 1 324 ? 27.072 -7.328 -10.393 1.00 92.19 324 GLU A CA 1
ATOM 2681 C C . GLU A 1 324 ? 27.506 -8.274 -11.523 1.00 92.19 324 GLU A C 1
ATOM 2683 O O . GLU A 1 324 ? 27.620 -7.866 -12.678 1.00 92.19 324 GLU A O 1
ATOM 2688 N N . THR A 1 325 ? 27.638 -9.570 -11.224 1.00 91.31 325 THR A N 1
ATOM 2689 C CA . THR A 1 325 ? 27.995 -10.619 -12.196 1.00 91.31 325 THR A CA 1
ATOM 2690 C C . THR A 1 325 ? 26.922 -10.863 -13.265 1.00 91.31 325 THR A C 1
ATOM 2692 O O . THR A 1 325 ? 27.191 -11.533 -14.265 1.00 91.31 325 THR A O 1
ATOM 2695 N N . ALA A 1 326 ? 25.718 -10.322 -13.080 1.00 94.12 326 ALA A N 1
ATOM 2696 C CA . ALA A 1 326 ? 24.591 -10.382 -14.006 1.00 94.12 326 ALA A CA 1
ATOM 2697 C C . ALA A 1 326 ? 24.236 -9.016 -14.608 1.00 94.12 326 ALA A C 1
ATOM 2699 O O . ALA A 1 326 ? 23.171 -8.867 -15.208 1.00 94.12 326 ALA A O 1
ATOM 2700 N N . THR A 1 327 ? 25.128 -8.030 -14.479 1.00 95.88 327 THR A N 1
ATOM 2701 C CA . THR A 1 327 ? 25.019 -6.771 -15.216 1.00 95.88 327 THR A CA 1
ATOM 2702 C C . THR A 1 327 ? 25.514 -6.985 -16.640 1.00 95.88 327 THR A C 1
ATOM 2704 O O . THR A 1 327 ? 26.692 -7.242 -16.889 1.00 95.88 327 THR A O 1
ATOM 2707 N N . LEU A 1 328 ? 24.589 -6.909 -17.588 1.00 97.12 328 LEU A N 1
ATOM 2708 C CA . LEU A 1 328 ? 24.807 -7.195 -18.996 1.00 97.12 328 LEU A CA 1
ATOM 2709 C C . LEU A 1 328 ? 24.685 -5.908 -19.810 1.00 97.12 328 LEU A C 1
ATOM 2711 O O . LEU A 1 328 ? 23.823 -5.074 -19.545 1.00 97.12 328 LEU A O 1
ATOM 2715 N N . GLN A 1 329 ? 25.525 -5.746 -20.829 1.00 97.75 329 GLN A N 1
ATOM 2716 C CA . GLN A 1 329 ? 25.506 -4.566 -21.690 1.00 97.75 329 GLN A CA 1
ATOM 2717 C C . GLN A 1 329 ? 25.584 -4.974 -23.156 1.00 97.75 329 GLN A C 1
ATOM 2719 O O . GLN A 1 329 ? 26.361 -5.856 -23.524 1.00 97.75 329 GLN A O 1
ATOM 2724 N N . THR A 1 330 ? 24.802 -4.312 -24.003 1.00 98.38 330 THR A N 1
ATOM 2725 C CA . THR A 1 330 ? 24.942 -4.436 -25.453 1.00 98.38 330 THR A CA 1
ATOM 2726 C C . THR A 1 330 ? 26.182 -3.695 -25.964 1.00 98.38 330 THR A C 1
ATOM 2728 O O . THR A 1 330 ? 26.784 -2.871 -25.266 1.00 98.38 330 THR A O 1
ATOM 2731 N N . SER A 1 331 ? 26.544 -3.935 -27.225 1.00 97.50 331 SER A N 1
ATOM 2732 C CA . SER A 1 331 ? 27.492 -3.069 -27.924 1.00 97.50 331 SER A CA 1
ATOM 2733 C C . SER A 1 331 ? 26.928 -1.653 -28.080 1.00 97.50 331 SER A C 1
ATOM 2735 O O . SER A 1 331 ? 25.712 -1.442 -28.140 1.00 97.50 331 SER A O 1
ATOM 2737 N N . VAL A 1 332 ? 27.830 -0.676 -28.138 1.00 97.81 332 VAL A N 1
ATOM 2738 C CA . VAL A 1 332 ? 27.498 0.727 -28.395 1.00 97.81 332 VAL A CA 1
ATOM 2739 C C . VAL A 1 332 ? 27.268 0.906 -29.896 1.00 97.81 332 VAL A C 1
ATOM 2741 O O . VAL A 1 332 ? 28.128 0.543 -30.696 1.00 97.81 332 VAL A O 1
ATOM 2744 N N . ILE A 1 333 ? 26.106 1.436 -30.283 1.00 97.81 333 ILE A N 1
ATOM 2745 C CA . ILE A 1 333 ? 25.710 1.645 -31.686 1.00 97.81 333 ILE A CA 1
ATOM 2746 C C . ILE A 1 333 ? 25.380 3.121 -31.908 1.00 97.81 333 ILE A C 1
ATOM 2748 O O . ILE A 1 333 ? 24.945 3.807 -30.988 1.00 97.81 333 ILE A O 1
ATOM 2752 N N . VAL A 1 334 ? 25.579 3.623 -33.128 1.00 97.56 334 VAL A N 1
ATOM 2753 C CA . VAL A 1 334 ? 25.171 4.982 -33.516 1.00 97.56 334 VAL A CA 1
ATOM 2754 C C . VAL A 1 334 ? 23.679 5.192 -33.247 1.00 97.56 334 VAL A C 1
ATOM 2756 O O . VAL A 1 334 ? 22.848 4.347 -33.587 1.00 97.56 334 VAL A O 1
ATOM 2759 N N . ALA A 1 335 ? 23.343 6.322 -32.629 1.00 97.19 335 ALA A N 1
ATOM 2760 C CA . ALA A 1 335 ? 21.976 6.647 -32.259 1.00 97.19 335 ALA A CA 1
ATOM 2761 C C . ALA A 1 335 ? 21.091 6.801 -33.507 1.00 97.19 335 ALA A C 1
ATOM 2763 O O . ALA A 1 335 ? 21.382 7.593 -34.402 1.00 97.19 335 ALA A O 1
ATOM 2764 N N . LYS A 1 336 ? 20.000 6.036 -33.558 1.00 96.62 336 LYS A N 1
ATOM 2765 C CA . LYS A 1 336 ? 18.953 6.113 -34.583 1.00 96.62 336 LYS A CA 1
ATOM 2766 C C . LYS A 1 336 ? 17.617 5.703 -33.974 1.00 96.62 336 LYS A C 1
ATOM 2768 O O . LYS A 1 336 ? 17.584 5.091 -32.907 1.00 96.62 336 LYS A O 1
ATOM 2773 N N . ASN A 1 337 ? 16.517 6.012 -34.659 1.00 94.69 337 ASN A N 1
ATOM 2774 C CA . ASN A 1 337 ? 15.190 5.635 -34.174 1.00 94.69 337 ASN A CA 1
ATOM 2775 C C . ASN A 1 337 ? 14.988 4.119 -34.113 1.00 94.69 337 ASN A C 1
ATOM 2777 O O . ASN A 1 337 ? 14.269 3.683 -33.230 1.00 94.69 337 ASN A O 1
ATOM 2781 N N . GLU A 1 338 ? 15.626 3.332 -34.981 1.00 96.44 338 GLU A N 1
ATOM 2782 C CA . GLU A 1 338 ? 15.479 1.871 -35.031 1.00 96.44 338 GLU A CA 1
ATOM 2783 C C . GLU A 1 338 ? 16.840 1.192 -34.911 1.00 96.44 338 GLU A C 1
ATOM 2785 O O . GLU A 1 338 ? 17.658 1.234 -35.834 1.00 96.44 338 GLU A O 1
ATOM 2790 N N . ILE A 1 339 ? 17.110 0.576 -33.766 1.00 97.00 339 ILE A N 1
ATOM 2791 C CA . ILE A 1 339 ? 18.375 -0.098 -33.469 1.00 97.00 339 ILE A CA 1
ATOM 2792 C C . ILE A 1 339 ? 18.111 -1.591 -33.336 1.00 97.00 339 ILE A C 1
ATOM 2794 O O . ILE A 1 339 ? 17.165 -1.981 -32.665 1.00 97.00 339 ILE A O 1
ATOM 2798 N N . HIS A 1 340 ? 18.979 -2.415 -33.922 1.00 97.06 340 HIS A N 1
ATOM 2799 C CA . HIS A 1 340 ? 18.954 -3.866 -33.765 1.00 97.06 340 HIS A CA 1
ATOM 2800 C C . HIS A 1 340 ? 20.325 -4.337 -33.292 1.00 97.06 340 HIS A C 1
ATOM 2802 O O . HIS A 1 340 ? 21.339 -3.985 -33.898 1.00 97.06 340 HIS A O 1
ATOM 2808 N N . TRP A 1 341 ? 20.348 -5.129 -32.222 1.00 97.06 341 TRP A N 1
ATOM 2809 C CA . TRP A 1 341 ? 21.559 -5.811 -31.754 1.00 97.06 341 TRP A CA 1
ATOM 2810 C C . TRP A 1 341 ? 21.522 -7.284 -32.130 1.00 97.06 341 TRP A C 1
ATOM 2812 O O . TRP A 1 341 ? 22.504 -7.818 -32.637 1.00 97.06 341 TRP A O 1
ATOM 2822 N N . GLY A 1 342 ? 20.396 -7.955 -31.865 1.00 93.56 342 GLY A N 1
ATOM 2823 C CA . GLY A 1 342 ? 20.223 -9.373 -32.172 1.00 93.56 342 GLY A CA 1
ATOM 2824 C C . GLY A 1 342 ? 21.184 -10.312 -31.424 1.00 93.56 342 GLY A C 1
ATOM 2825 O O . GLY A 1 342 ? 21.224 -11.502 -31.734 1.00 93.56 342 GLY A O 1
ATOM 2826 N N . SER A 1 343 ? 21.942 -9.819 -30.442 1.00 92.69 343 SER A N 1
ATOM 2827 C CA . SER A 1 343 ? 22.978 -10.573 -29.734 1.00 92.69 343 SER A CA 1
ATOM 2828 C C . SER A 1 343 ? 22.483 -11.107 -28.390 1.00 92.69 343 SER A C 1
ATOM 2830 O O . SER A 1 343 ? 21.830 -10.390 -27.627 1.00 92.69 343 SER A O 1
ATOM 2832 N N . TRP A 1 344 ? 22.846 -12.350 -28.072 1.00 97.12 344 TRP A N 1
ATOM 2833 C CA . TRP A 1 344 ? 22.669 -12.909 -26.733 1.00 97.12 344 TRP A CA 1
ATOM 2834 C C . TRP A 1 344 ? 23.673 -12.294 -25.760 1.00 97.12 344 TRP A C 1
ATOM 2836 O O . TRP A 1 344 ? 24.873 -12.262 -26.027 1.00 97.12 344 TRP A O 1
ATOM 2846 N N . LEU A 1 345 ? 23.172 -11.850 -24.615 1.00 97.31 345 LEU A N 1
ATOM 2847 C CA . LEU A 1 345 ? 23.953 -11.446 -23.458 1.00 97.31 345 LEU A CA 1
ATOM 2848 C C . LEU A 1 345 ? 23.858 -12.567 -22.422 1.00 97.31 345 LEU A C 1
ATOM 2850 O O . LEU A 1 345 ? 22.764 -13.059 -22.155 1.00 97.31 345 LEU A O 1
ATOM 2854 N N . SER A 1 346 ? 24.984 -12.982 -21.847 1.00 96.06 346 SER A N 1
ATOM 2855 C CA . SER A 1 346 ? 25.037 -14.081 -20.878 1.00 96.06 346 SER A CA 1
ATOM 2856 C C . SER A 1 346 ? 25.953 -13.717 -19.723 1.00 96.06 346 SER A C 1
ATOM 2858 O O . SER A 1 346 ? 27.042 -13.184 -19.948 1.00 96.06 346 SER A O 1
ATOM 2860 N N . SER A 1 347 ? 25.545 -14.059 -18.502 1.00 94.56 347 SER A N 1
ATOM 2861 C CA . SER A 1 347 ? 26.472 -14.111 -17.374 1.00 94.56 347 SER A CA 1
ATOM 2862 C C . SER A 1 347 ? 27.370 -15.342 -17.507 1.00 94.56 347 SER A C 1
ATOM 2864 O O . SER A 1 347 ? 26.976 -16.348 -18.105 1.00 94.56 347 SER A O 1
ATOM 2866 N N . ARG A 1 348 ? 28.595 -15.248 -16.981 1.00 89.75 348 ARG A N 1
ATOM 2867 C CA . ARG A 1 348 ? 29.555 -16.364 -16.951 1.00 89.75 348 ARG A CA 1
ATOM 2868 C C . ARG A 1 348 ? 29.439 -17.217 -15.690 1.00 89.75 348 ARG A C 1
ATOM 2870 O O . ARG A 1 348 ? 29.779 -18.389 -15.743 1.00 89.75 348 ARG A O 1
ATOM 2877 N N . ASN A 1 349 ? 28.977 -16.625 -14.588 1.00 92.56 349 ASN A N 1
ATOM 2878 C CA . ASN A 1 349 ? 29.086 -17.200 -13.243 1.00 92.56 349 ASN A CA 1
ATOM 2879 C C . ASN A 1 349 ? 27.748 -17.176 -12.487 1.00 92.56 349 ASN A C 1
ATOM 2881 O O . ASN A 1 349 ? 27.747 -17.176 -11.260 1.00 92.56 349 ASN A O 1
ATOM 2885 N N . LEU A 1 350 ? 26.628 -17.069 -13.202 1.00 95.44 350 LEU A N 1
ATOM 2886 C CA . LEU A 1 350 ? 25.297 -17.097 -12.610 1.00 95.44 350 LEU A CA 1
ATOM 2887 C C . LEU A 1 350 ? 24.412 -18.022 -13.436 1.00 95.44 350 LEU A C 1
ATOM 2889 O O . LEU A 1 350 ? 24.184 -17.767 -14.623 1.00 95.44 350 LEU A O 1
ATOM 2893 N N . THR A 1 351 ? 23.914 -19.078 -12.809 1.00 96.00 351 THR A N 1
ATOM 2894 C CA . THR A 1 351 ? 22.895 -19.958 -13.385 1.00 96.00 351 THR A CA 1
ATOM 2895 C C . THR A 1 351 ? 21.505 -19.526 -12.938 1.00 96.00 351 THR A C 1
ATOM 2897 O O . THR A 1 351 ? 21.349 -18.796 -11.959 1.00 96.00 351 THR A O 1
ATOM 2900 N N . PHE A 1 352 ? 20.470 -19.978 -13.645 1.00 95.06 352 PHE A N 1
ATOM 2901 C CA . PHE A 1 352 ? 19.085 -19.718 -13.251 1.00 95.06 352 PHE A CA 1
ATOM 2902 C C . PHE A 1 352 ? 18.731 -20.318 -11.881 1.00 95.06 352 PHE A C 1
ATOM 2904 O O . PHE A 1 352 ? 17.998 -19.676 -11.133 1.00 95.06 352 PHE A O 1
ATOM 2911 N N . SER A 1 353 ? 19.310 -21.467 -11.513 1.00 95.81 353 SER A N 1
ATOM 2912 C CA . SER A 1 353 ? 19.149 -22.109 -10.197 1.00 95.81 353 SER A CA 1
ATOM 2913 C C . SER A 1 353 ? 19.597 -21.262 -9.006 1.00 95.81 353 SER A C 1
ATOM 2915 O O . SER A 1 353 ? 19.107 -21.449 -7.893 1.00 95.81 353 SER A O 1
ATOM 2917 N N . GLN A 1 354 ? 20.489 -20.299 -9.234 1.00 95.44 354 GLN A N 1
ATOM 2918 C CA . GLN A 1 354 ? 20.986 -19.381 -8.210 1.00 95.44 354 GLN A CA 1
ATOM 2919 C C . GLN A 1 354 ? 20.172 -18.088 -8.125 1.00 95.44 354 GLN A C 1
ATOM 2921 O O . GLN A 1 354 ? 20.403 -17.290 -7.215 1.00 95.44 354 GLN A O 1
ATOM 2926 N N . ILE A 1 355 ? 19.260 -17.843 -9.075 1.00 94.31 355 ILE A N 1
ATOM 2927 C CA . ILE A 1 355 ? 18.483 -16.607 -9.119 1.00 94.31 355 ILE A CA 1
ATOM 2928 C C . ILE A 1 355 ? 17.262 -16.742 -8.212 1.00 94.31 355 ILE A C 1
ATOM 2930 O O . ILE A 1 355 ? 16.410 -17.602 -8.444 1.00 94.31 355 ILE A O 1
ATOM 2934 N N . PRO A 1 356 ? 17.125 -15.876 -7.200 1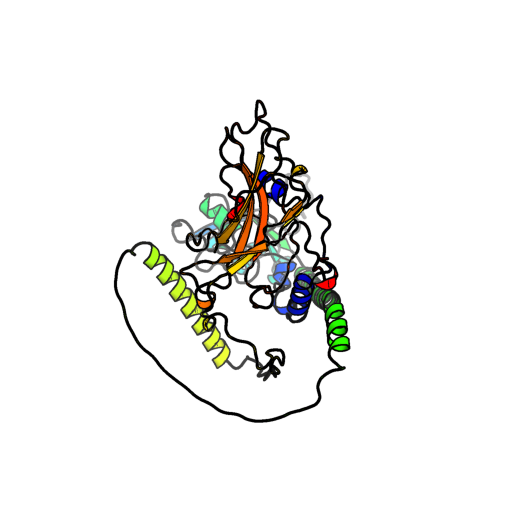.00 95.06 356 PRO A N 1
ATOM 2935 C CA . PRO A 1 356 ? 15.974 -15.934 -6.319 1.00 95.06 356 PRO A CA 1
ATOM 2936 C C . PRO A 1 356 ? 14.678 -15.513 -7.011 1.00 95.06 356 PRO A C 1
ATOM 2938 O O . PRO A 1 356 ? 14.663 -14.788 -8.009 1.00 95.06 356 PRO A O 1
ATOM 2941 N N . ARG A 1 357 ? 13.556 -15.927 -6.425 1.00 94.06 357 ARG A N 1
ATOM 2942 C CA . ARG A 1 357 ? 12.229 -15.707 -6.998 1.00 94.06 357 ARG A CA 1
ATOM 2943 C C . ARG A 1 357 ? 11.897 -14.225 -7.187 1.00 94.06 357 ARG A C 1
ATOM 2945 O O . ARG A 1 357 ? 11.304 -13.850 -8.195 1.00 94.06 357 ARG A O 1
ATOM 2952 N N . GLU A 1 358 ? 12.263 -13.389 -6.224 1.00 95.44 358 GLU A N 1
ATOM 2953 C CA . GLU A 1 358 ? 11.928 -11.963 -6.173 1.00 95.44 358 GLU A CA 1
ATOM 2954 C C . GLU A 1 358 ? 12.828 -11.110 -7.078 1.00 95.44 358 GLU A C 1
ATOM 2956 O O . GLU A 1 358 ? 12.778 -9.878 -7.027 1.00 95.44 358 GLU A O 1
ATOM 2961 N N . SER A 1 359 ? 13.672 -11.736 -7.903 1.00 95.88 359 SER A N 1
ATOM 2962 C CA . SER A 1 359 ? 14.578 -11.014 -8.779 1.00 95.88 359 SER A CA 1
ATOM 2963 C C . SER A 1 359 ? 13.851 -10.232 -9.874 1.00 95.88 359 SER A C 1
ATOM 2965 O O . SER A 1 359 ? 12.915 -10.702 -10.524 1.00 95.88 359 SER A O 1
ATOM 2967 N N . VAL A 1 360 ? 14.333 -9.014 -10.112 1.00 97.00 360 VAL A N 1
ATOM 2968 C CA . VAL A 1 360 ? 13.783 -8.058 -11.072 1.00 97.00 360 VAL A CA 1
ATOM 2969 C C . VAL A 1 360 ? 14.868 -7.654 -12.060 1.00 97.00 360 VAL A C 1
ATOM 2971 O O . VAL A 1 360 ? 15.965 -7.255 -11.675 1.00 97.00 360 VAL A O 1
ATOM 2974 N N . LEU A 1 361 ? 14.539 -7.718 -13.346 1.00 96.69 361 LEU A N 1
ATOM 2975 C CA . LEU A 1 361 ? 15.350 -7.174 -14.426 1.00 96.69 361 LEU A CA 1
ATOM 2976 C C . LEU A 1 361 ? 15.108 -5.674 -14.540 1.00 96.69 361 LEU A C 1
ATOM 2978 O O . LEU A 1 361 ? 13.959 -5.240 -14.577 1.00 96.69 361 LEU A O 1
ATOM 2982 N N . CYS A 1 362 ? 16.174 -4.889 -14.635 1.00 97.06 362 CYS A N 1
ATOM 2983 C CA . CYS A 1 362 ? 16.129 -3.457 -14.896 1.00 97.06 362 CYS A CA 1
ATOM 2984 C C . CYS A 1 362 ? 16.825 -3.168 -16.228 1.00 97.06 362 CYS A C 1
ATOM 2986 O O . CYS A 1 362 ? 18.049 -3.240 -16.331 1.00 97.06 362 CYS A O 1
ATOM 2988 N N . PHE A 1 363 ? 16.036 -2.843 -17.248 1.00 96.88 363 PHE A N 1
ATOM 2989 C CA . PHE A 1 363 ? 16.511 -2.402 -18.554 1.00 96.88 363 PHE A CA 1
ATOM 2990 C C . PHE A 1 363 ? 16.704 -0.890 -18.530 1.00 96.88 363 PHE A C 1
ATOM 2992 O O . PHE A 1 363 ? 15.812 -0.155 -18.109 1.00 96.88 363 PHE A O 1
ATOM 2999 N N . GLN A 1 364 ? 17.850 -0.416 -19.005 1.00 97.12 364 GLN A N 1
ATOM 3000 C CA . GLN A 1 364 ? 18.198 0.999 -19.061 1.00 97.12 364 GLN A CA 1
ATOM 3001 C C . GLN A 1 364 ? 18.772 1.333 -20.434 1.00 97.12 364 GLN A C 1
ATOM 3003 O O . GLN A 1 364 ? 19.704 0.678 -20.903 1.00 97.12 364 GLN A O 1
ATOM 3008 N N . VAL A 1 365 ? 18.239 2.375 -21.064 1.00 97.62 365 VAL A N 1
ATOM 3009 C CA . VAL A 1 365 ? 18.745 2.900 -22.335 1.00 97.62 365 VAL A CA 1
ATOM 3010 C C . VAL A 1 365 ? 19.664 4.068 -22.036 1.00 97.62 365 VAL A C 1
ATOM 3012 O O . VAL A 1 365 ? 19.236 5.058 -21.443 1.00 97.62 365 VAL A O 1
ATOM 3015 N N . PHE A 1 366 ? 20.918 3.964 -22.460 1.00 97.62 366 PHE A N 1
ATOM 3016 C CA . PHE A 1 366 ? 21.916 5.009 -22.285 1.00 97.62 366 PHE A CA 1
ATOM 3017 C C . PHE A 1 366 ? 22.225 5.696 -23.605 1.00 97.62 366 PHE A C 1
ATOM 3019 O O . PHE A 1 366 ? 22.459 5.026 -24.605 1.00 97.62 366 PHE A O 1
ATOM 3026 N N . GLY A 1 367 ? 22.275 7.026 -23.580 1.00 97.38 367 GLY A N 1
ATOM 3027 C CA . GLY A 1 367 ? 22.875 7.847 -24.625 1.00 97.38 367 GLY A CA 1
ATOM 3028 C C . GLY A 1 367 ? 24.286 8.255 -24.220 1.00 97.38 367 GLY A C 1
ATOM 3029 O O . GLY A 1 367 ? 24.524 8.603 -23.062 1.00 97.38 367 GLY A O 1
ATOM 3030 N N . SER A 1 368 ? 25.223 8.205 -25.159 1.00 96.44 368 SER A N 1
ATOM 3031 C CA . SER A 1 368 ? 26.619 8.581 -24.954 1.00 96.44 368 SER A CA 1
ATOM 3032 C C . SER A 1 368 ? 27.053 9.615 -25.994 1.00 96.44 368 SER A C 1
ATOM 3034 O O . SER A 1 368 ? 26.639 9.572 -27.161 1.00 96.44 368 SER A O 1
ATOM 3036 N N . SER A 1 369 ? 27.869 10.567 -25.549 1.00 95.44 369 SER A N 1
ATOM 3037 C CA . SER A 1 369 ? 28.526 11.567 -26.387 1.00 95.44 369 SER A CA 1
ATOM 3038 C C . SER A 1 369 ? 30.040 11.453 -26.227 1.00 95.44 369 SER A C 1
ATOM 3040 O O . SER A 1 369 ? 30.531 10.854 -25.273 1.00 95.44 369 SER A O 1
ATOM 3042 N N . ASP A 1 370 ? 30.793 12.052 -27.147 1.00 93.25 370 ASP A N 1
ATOM 3043 C CA . ASP A 1 370 ? 32.261 12.019 -27.078 1.00 93.25 370 ASP A CA 1
ATOM 3044 C C . ASP A 1 370 ? 32.810 12.860 -25.913 1.00 93.25 370 ASP A C 1
ATOM 3046 O O . ASP A 1 370 ? 33.948 12.678 -25.488 1.00 93.25 370 ASP A O 1
ATOM 3050 N N . THR A 1 371 ? 32.017 13.816 -25.420 1.00 92.62 371 THR A N 1
ATOM 3051 C CA . THR A 1 371 ? 32.452 14.843 -24.465 1.00 92.62 371 THR A CA 1
ATOM 3052 C C . THR A 1 371 ? 31.840 14.691 -23.077 1.00 92.62 371 THR A C 1
ATOM 3054 O O . THR A 1 371 ? 32.370 15.256 -22.122 1.00 92.62 371 THR A O 1
ATOM 3057 N N . MET A 1 372 ? 30.732 13.958 -22.938 1.00 88.69 372 MET A N 1
ATOM 3058 C CA . MET A 1 372 ? 29.993 13.827 -21.683 1.00 88.69 372 MET A CA 1
ATOM 3059 C C . MET A 1 372 ? 29.836 12.362 -21.285 1.00 88.69 372 MET A C 1
ATOM 3061 O O . MET A 1 372 ? 29.758 11.463 -22.119 1.00 88.69 372 MET A O 1
ATOM 3065 N N . ALA A 1 373 ? 29.743 12.128 -19.976 1.00 91.50 373 ALA A N 1
ATOM 3066 C CA . ALA A 1 373 ? 29.437 10.810 -19.445 1.00 91.50 373 ALA A CA 1
ATOM 3067 C C . ALA A 1 373 ? 28.066 10.318 -19.940 1.00 91.50 373 ALA A C 1
ATOM 3069 O O . ALA A 1 373 ? 27.119 11.096 -20.075 1.00 91.50 373 ALA A O 1
ATOM 3070 N N . SER A 1 374 ? 27.956 9.007 -20.159 1.00 94.75 374 SER A N 1
ATOM 3071 C CA . SER A 1 374 ? 26.718 8.379 -20.618 1.00 94.75 374 SER A CA 1
ATOM 3072 C C . SER A 1 374 ? 25.551 8.663 -19.669 1.00 94.75 374 SER A C 1
ATOM 3074 O O . SER A 1 374 ? 25.661 8.517 -18.447 1.00 94.75 374 SER A O 1
ATOM 3076 N N . ARG A 1 375 ? 24.401 9.023 -20.240 1.00 94.31 375 ARG A N 1
ATOM 3077 C CA . ARG A 1 375 ? 23.190 9.407 -19.506 1.00 94.31 375 ARG A CA 1
ATOM 3078 C C . ARG A 1 375 ? 22.068 8.413 -19.764 1.00 94.31 375 ARG A C 1
ATOM 3080 O O . ARG A 1 375 ? 21.854 8.000 -20.898 1.00 94.31 375 ARG A O 1
ATOM 3087 N N . CYS A 1 376 ? 21.335 8.052 -18.713 1.00 96.12 376 CYS A N 1
ATOM 3088 C CA . CYS A 1 376 ? 20.140 7.222 -18.844 1.00 96.12 376 CYS A CA 1
ATOM 3089 C C . CYS A 1 376 ? 18.992 8.056 -19.435 1.00 96.12 376 CYS A C 1
ATOM 3091 O O . CYS A 1 376 ? 18.721 9.165 -18.962 1.00 96.12 376 CYS A O 1
ATOM 3093 N N . LEU A 1 377 ? 18.353 7.527 -20.475 1.00 95.81 377 LEU A N 1
ATOM 3094 C CA . LEU A 1 377 ? 17.294 8.182 -21.246 1.00 95.81 377 LEU A CA 1
ATOM 3095 C C . LEU A 1 377 ? 15.915 7.626 -20.898 1.00 95.81 377 LEU A C 1
ATOM 3097 O O . LEU A 1 377 ? 14.946 8.375 -20.779 1.00 95.81 377 LEU A O 1
ATOM 3101 N N . ALA A 1 378 ? 15.842 6.308 -20.735 1.00 95.62 378 ALA A N 1
ATOM 3102 C CA . ALA A 1 378 ? 14.626 5.579 -20.424 1.00 95.62 378 ALA A CA 1
ATOM 3103 C C . ALA A 1 378 ? 14.960 4.281 -19.689 1.00 95.62 378 ALA A C 1
ATOM 3105 O O . ALA A 1 378 ? 16.086 3.780 -19.774 1.00 95.62 378 ALA A O 1
ATOM 3106 N N . TRP A 1 379 ? 13.982 3.726 -18.983 1.00 95.25 379 TRP A N 1
ATOM 3107 C CA . TRP A 1 379 ? 14.163 2.499 -18.215 1.00 95.25 379 TRP A CA 1
ATOM 3108 C C . TRP A 1 379 ? 12.883 1.666 -18.141 1.00 95.25 379 TRP A C 1
ATOM 3110 O O . TRP A 1 379 ? 11.787 2.152 -18.394 1.00 95.25 379 TRP A O 1
ATOM 3120 N N . CYS A 1 380 ? 13.002 0.393 -17.794 1.00 94.69 380 CYS A N 1
ATOM 3121 C CA . CYS A 1 380 ? 11.869 -0.474 -17.488 1.00 94.69 380 CYS A CA 1
ATOM 3122 C C . CYS A 1 380 ? 12.311 -1.539 -16.491 1.00 94.69 380 CYS A C 1
ATOM 3124 O O . CYS A 1 380 ? 13.434 -2.037 -16.579 1.00 94.69 380 CYS A O 1
ATOM 3126 N N . ARG A 1 381 ? 11.436 -1.894 -15.548 1.00 94.50 381 ARG A N 1
ATOM 3127 C CA . ARG A 1 381 ? 11.667 -3.008 -14.630 1.00 94.50 381 ARG A CA 1
ATOM 3128 C C . ARG A 1 381 ? 10.640 -4.100 -14.858 1.00 94.50 381 ARG A C 1
ATOM 3130 O O . ARG A 1 381 ? 9.459 -3.805 -15.009 1.00 94.50 381 ARG A O 1
ATOM 3137 N N . VAL A 1 382 ? 11.097 -5.347 -14.844 1.00 94.50 382 VAL A N 1
ATOM 3138 C CA . VAL A 1 382 ? 10.260 -6.523 -15.092 1.00 94.50 382 VAL A CA 1
ATOM 3139 C C . VAL A 1 382 ? 10.674 -7.649 -14.141 1.00 94.50 382 VAL A C 1
ATOM 3141 O O . VAL A 1 382 ? 11.851 -8.012 -14.126 1.00 94.50 382 VAL A O 1
ATOM 3144 N N . PRO A 1 383 ? 9.752 -8.227 -13.349 1.00 95.62 383 PRO A N 1
ATOM 3145 C CA . PRO A 1 383 ? 10.044 -9.402 -12.529 1.00 95.62 383 PRO A CA 1
ATOM 3146 C C . PRO A 1 383 ? 10.509 -10.564 -13.405 1.00 95.62 383 PRO A C 1
ATOM 3148 O O . PRO A 1 383 ? 9.854 -10.854 -14.407 1.00 95.62 383 PRO A O 1
ATOM 3151 N N . LEU A 1 384 ? 11.609 -11.226 -13.046 1.00 95.62 384 LEU A N 1
ATOM 3152 C CA . LEU A 1 384 ? 12.118 -12.371 -13.806 1.00 95.62 384 LEU A CA 1
ATOM 3153 C C . LEU A 1 384 ? 11.170 -13.574 -13.697 1.00 95.62 384 LEU A C 1
ATOM 3155 O O . LEU A 1 384 ? 10.930 -14.265 -14.689 1.00 95.62 384 LEU A O 1
ATOM 3159 N N . ILE A 1 385 ? 10.614 -13.789 -12.503 1.00 95.19 385 ILE A N 1
ATOM 3160 C CA . ILE A 1 385 ? 9.558 -14.765 -12.244 1.00 95.19 385 ILE A CA 1
ATOM 3161 C C . ILE A 1 385 ? 8.209 -14.049 -12.294 1.00 95.19 385 ILE A C 1
ATOM 3163 O O . ILE A 1 385 ? 8.033 -12.984 -11.697 1.00 95.19 385 ILE A O 1
ATOM 3167 N N . ASP A 1 386 ? 7.260 -14.596 -13.046 1.00 93.06 386 ASP A N 1
ATOM 3168 C CA . ASP A 1 386 ? 5.929 -14.015 -13.176 1.00 93.06 386 ASP A CA 1
ATOM 3169 C C . ASP A 1 386 ? 5.017 -14.318 -11.970 1.00 93.06 386 ASP A C 1
ATOM 3171 O O . ASP A 1 386 ? 5.370 -15.014 -11.014 1.00 93.06 386 ASP A O 1
ATOM 3175 N N . HIS A 1 387 ? 3.805 -13.766 -12.012 1.00 91.19 387 HIS A N 1
ATOM 3176 C CA . HIS A 1 387 ? 2.803 -13.919 -10.958 1.00 91.19 387 HIS A CA 1
ATOM 3177 C C . HIS A 1 387 ? 2.246 -15.354 -10.854 1.00 91.19 387 HIS A C 1
ATOM 3179 O O . HIS A 1 387 ? 1.587 -15.678 -9.871 1.00 91.19 387 HIS A O 1
ATOM 3185 N N . ARG A 1 388 ? 2.543 -16.223 -11.831 1.00 90.56 388 ARG A N 1
ATOM 3186 C CA . ARG A 1 388 ? 2.208 -17.653 -11.839 1.00 90.56 388 ARG A CA 1
ATOM 3187 C C . ARG A 1 388 ? 3.396 -18.524 -11.424 1.00 90.56 388 ARG A C 1
ATOM 3189 O O . ARG A 1 388 ? 3.356 -19.732 -11.642 1.00 90.56 388 ARG A O 1
ATOM 3196 N N . HIS A 1 389 ? 4.432 -17.921 -10.832 1.00 91.75 389 HIS A N 1
ATOM 3197 C CA . HIS A 1 389 ? 5.644 -18.594 -10.367 1.00 91.75 389 HIS A CA 1
ATOM 3198 C C . HIS A 1 389 ? 6.471 -19.234 -11.494 1.00 91.75 389 HIS A C 1
ATOM 3200 O O . HIS A 1 389 ? 7.214 -20.183 -11.255 1.00 91.75 389 HIS A O 1
ATOM 3206 N N . ARG A 1 390 ? 6.368 -18.720 -12.724 1.00 92.69 390 ARG A N 1
ATOM 3207 C CA . ARG A 1 390 ? 7.121 -19.240 -13.870 1.00 92.69 390 ARG A CA 1
ATOM 3208 C C . ARG A 1 390 ? 8.259 -18.306 -14.229 1.00 92.69 390 ARG A C 1
ATOM 3210 O O . ARG A 1 390 ? 8.113 -17.084 -14.203 1.00 92.69 390 ARG A O 1
ATOM 3217 N N . LEU A 1 391 ? 9.381 -18.889 -14.636 1.00 94.12 391 LEU A N 1
ATOM 3218 C CA . LEU A 1 391 ? 10.452 -18.134 -15.271 1.00 94.12 391 LEU A CA 1
ATOM 3219 C C . LEU A 1 391 ? 9.936 -17.530 -16.582 1.00 94.12 391 LEU A C 1
ATOM 3221 O O . LEU A 1 391 ? 9.465 -18.257 -17.463 1.00 94.12 391 LEU A O 1
ATOM 3225 N N . ARG A 1 392 ? 10.034 -16.204 -16.729 1.00 93.69 392 ARG A N 1
ATOM 3226 C CA . ARG A 1 392 ? 9.663 -15.535 -17.980 1.00 93.69 392 ARG A CA 1
ATOM 3227 C C . ARG A 1 392 ? 10.534 -16.044 -19.122 1.00 93.69 392 ARG A C 1
ATOM 3229 O O . ARG A 1 392 ? 11.761 -15.997 -19.059 1.00 93.69 392 ARG A O 1
ATOM 3236 N N . ARG A 1 393 ? 9.883 -16.498 -20.191 1.00 91.25 393 ARG A N 1
ATOM 3237 C CA . ARG A 1 393 ? 10.520 -17.031 -21.398 1.00 91.25 393 ARG A CA 1
ATOM 3238 C C . ARG A 1 393 ? 9.785 -16.536 -22.638 1.00 91.25 393 ARG A C 1
ATOM 3240 O O . ARG A 1 393 ? 8.578 -16.332 -22.597 1.00 91.25 393 ARG A O 1
ATOM 3247 N N . GLY A 1 394 ? 10.508 -16.405 -23.746 1.00 92.62 394 GLY A N 1
ATOM 3248 C CA . GLY A 1 394 ? 9.952 -15.961 -25.025 1.00 92.62 394 GLY A CA 1
ATOM 3249 C C . GLY A 1 394 ? 10.360 -14.537 -25.394 1.00 92.62 394 GLY A C 1
ATOM 3250 O O . GLY A 1 394 ? 11.366 -14.018 -24.906 1.00 92.62 394 GLY A O 1
ATOM 3251 N N . LYS A 1 395 ? 9.603 -13.935 -26.314 1.00 92.25 395 LYS A N 1
ATOM 3252 C CA . LYS A 1 395 ? 9.813 -12.565 -26.790 1.00 92.25 395 LYS A CA 1
ATOM 3253 C C . LYS A 1 395 ? 8.876 -11.618 -26.050 1.00 92.25 395 LYS A C 1
ATOM 3255 O O . LYS A 1 395 ? 7.718 -11.948 -25.825 1.00 92.25 395 LYS A O 1
ATOM 3260 N N . TYR A 1 396 ? 9.381 -10.438 -25.710 1.00 92.25 396 TYR A N 1
ATOM 3261 C CA . TYR A 1 396 ? 8.612 -9.400 -25.037 1.00 92.25 396 TYR A CA 1
ATOM 3262 C C . TYR A 1 396 ? 8.870 -8.053 -25.705 1.00 92.25 396 TYR 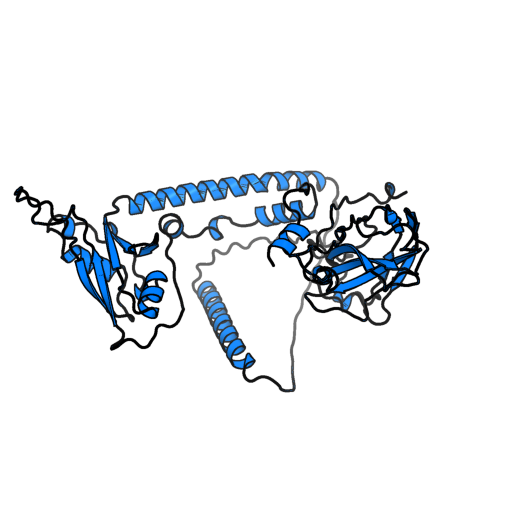A C 1
ATOM 3264 O O . TYR A 1 396 ? 10.012 -7.735 -26.040 1.00 92.25 396 TYR A O 1
ATOM 3272 N N . LEU A 1 397 ? 7.810 -7.261 -25.858 1.00 92.62 397 LEU A N 1
ATOM 3273 C CA . LEU A 1 397 ? 7.888 -5.856 -26.237 1.00 92.62 397 LEU A CA 1
ATOM 3274 C C . LEU A 1 397 ? 7.618 -5.015 -24.990 1.00 92.62 397 LEU A C 1
ATOM 3276 O O . LEU A 1 397 ? 6.519 -5.064 -24.441 1.00 92.62 397 LEU A O 1
ATOM 3280 N N . PHE A 1 398 ? 8.615 -4.254 -24.543 1.00 92.19 398 PHE A N 1
ATOM 3281 C CA . PHE A 1 398 ? 8.489 -3.394 -23.368 1.00 92.19 398 PHE A CA 1
ATOM 3282 C C . PHE A 1 398 ? 8.386 -1.931 -23.773 1.00 92.19 398 PHE A C 1
ATOM 3284 O O . PHE A 1 398 ? 9.258 -1.408 -24.471 1.00 92.19 398 PHE A O 1
ATOM 3291 N N . ASN A 1 399 ? 7.361 -1.247 -23.267 1.00 90.44 399 ASN A N 1
ATOM 3292 C CA . ASN A 1 399 ? 7.291 0.206 -23.357 1.00 90.44 399 ASN A CA 1
ATOM 3293 C C . ASN A 1 399 ? 8.055 0.822 -22.182 1.00 90.44 399 ASN A C 1
ATOM 3295 O O . ASN A 1 399 ? 7.719 0.605 -21.018 1.00 90.44 399 ASN A O 1
ATOM 3299 N N . LEU A 1 400 ? 9.103 1.584 -22.482 1.00 92.06 400 LEU A N 1
ATOM 3300 C CA . LEU A 1 400 ? 9.991 2.128 -21.459 1.00 92.06 400 LEU A CA 1
ATOM 3301 C C . LEU A 1 400 ? 9.399 3.379 -20.794 1.00 92.06 400 LEU A C 1
ATOM 3303 O O . LEU A 1 400 ? 8.706 4.181 -21.422 1.00 92.06 400 LEU A O 1
ATOM 3307 N N . TRP A 1 401 ? 9.724 3.566 -19.520 1.00 90.81 401 TRP A N 1
ATOM 3308 C CA . TRP A 1 401 ? 9.508 4.805 -18.789 1.00 90.81 401 TRP A CA 1
ATOM 3309 C C . TRP A 1 401 ? 10.536 5.839 -19.220 1.00 90.81 401 TRP A C 1
ATOM 3311 O O . TRP A 1 401 ? 11.746 5.638 -19.100 1.00 90.81 401 TRP A O 1
ATOM 3321 N N . GLU A 1 402 ? 10.037 6.956 -19.727 1.00 91.25 402 GLU A N 1
ATOM 3322 C CA . GLU A 1 402 ? 10.848 8.106 -20.096 1.00 91.25 402 GLU A CA 1
ATOM 3323 C C . GLU A 1 402 ? 11.360 8.803 -18.839 1.00 91.25 402 GLU A C 1
ATOM 3325 O O . GLU A 1 402 ? 10.624 8.985 -17.869 1.00 91.25 402 GLU A O 1
ATOM 3330 N N . ILE A 1 403 ? 12.619 9.232 -18.864 1.00 91.06 403 ILE A N 1
ATOM 3331 C CA . ILE A 1 403 ? 13.143 10.095 -17.812 1.00 91.06 403 ILE A CA 1
ATOM 3332 C C . ILE A 1 403 ? 12.999 11.544 -18.300 1.00 91.06 403 ILE A C 1
ATOM 3334 O O . ILE A 1 403 ? 13.561 11.881 -19.345 1.00 91.06 403 ILE A O 1
ATOM 3338 N N . PRO A 1 404 ? 12.271 12.420 -17.585 1.00 88.00 404 PRO A N 1
ATOM 3339 C CA . PRO A 1 404 ? 12.009 13.780 -18.046 1.00 88.00 404 PRO A CA 1
ATOM 3340 C C . PRO A 1 404 ? 13.300 14.599 -18.118 1.00 88.00 404 PRO A C 1
ATOM 3342 O O . PRO A 1 404 ? 14.196 14.440 -17.280 1.00 88.00 404 PRO A O 1
ATOM 3345 N N . ALA A 1 405 ? 13.408 15.484 -19.112 1.00 88.62 405 ALA A N 1
ATOM 3346 C CA . ALA A 1 405 ? 14.535 16.404 -19.222 1.00 88.62 405 ALA A CA 1
ATOM 3347 C C . ALA A 1 405 ? 14.630 17.267 -17.960 1.00 88.62 405 ALA A C 1
ATOM 3349 O O . ALA A 1 405 ? 13.679 17.950 -17.586 1.00 88.62 405 ALA A O 1
ATOM 3350 N N . PHE A 1 406 ? 15.783 17.233 -17.299 1.00 87.38 406 PHE A N 1
ATOM 3351 C CA . PHE A 1 406 ? 16.014 18.071 -16.133 1.00 87.38 406 PHE A CA 1
ATOM 3352 C C . PHE A 1 406 ? 16.420 19.477 -16.576 1.00 87.38 406 PHE A C 1
ATOM 3354 O O . PHE A 1 406 ? 17.429 19.639 -17.263 1.00 87.38 406 PHE A O 1
ATOM 3361 N N . LYS A 1 407 ? 15.642 20.480 -16.166 1.00 86.44 407 LYS A N 1
ATOM 3362 C CA . LYS A 1 407 ? 15.971 21.900 -16.308 1.00 86.44 407 LYS A CA 1
ATOM 3363 C C . LYS A 1 407 ? 16.189 22.461 -14.907 1.00 86.44 407 LYS A C 1
ATOM 3365 O O . LYS A 1 407 ? 15.323 22.307 -14.054 1.00 86.44 407 LYS A O 1
ATOM 3370 N N . GLY A 1 408 ? 17.350 23.063 -14.664 1.00 83.62 408 GLY A N 1
ATOM 3371 C CA . GLY A 1 408 ? 17.623 23.709 -13.383 1.00 83.62 408 GLY A CA 1
ATOM 3372 C C . GLY A 1 408 ? 16.739 24.943 -13.220 1.00 83.62 408 GLY A C 1
ATOM 3373 O O . GLY A 1 408 ? 16.789 25.847 -14.052 1.00 83.62 408 GLY A O 1
ATOM 3374 N N . GLU A 1 409 ? 15.938 24.979 -12.162 1.00 86.19 409 GLU A N 1
ATOM 3375 C CA . GLU A 1 409 ? 15.132 26.144 -11.794 1.00 86.19 409 GLU A CA 1
ATOM 3376 C C . GLU A 1 409 ? 15.841 26.957 -10.709 1.00 86.19 409 GLU A C 1
ATOM 3378 O O . GLU A 1 409 ? 16.626 26.418 -9.928 1.00 86.19 409 GLU A O 1
ATOM 3383 N N . LYS A 1 410 ? 15.572 28.268 -10.653 1.00 87.56 410 LYS A N 1
ATOM 3384 C CA . LYS A 1 410 ? 16.255 29.192 -9.730 1.00 87.56 410 LYS A CA 1
ATOM 3385 C C . LYS A 1 410 ? 16.092 28.783 -8.258 1.00 87.56 410 LYS A C 1
ATOM 3387 O O . LYS A 1 410 ? 17.062 28.869 -7.508 1.00 87.56 410 LYS A O 1
ATOM 3392 N N . ASP A 1 411 ? 14.907 28.289 -7.902 1.00 84.31 411 ASP A N 1
ATOM 3393 C CA . ASP A 1 411 ? 14.543 27.848 -6.549 1.00 84.31 411 ASP A CA 1
ATOM 3394 C C . ASP A 1 411 ? 14.357 26.316 -6.456 1.00 84.31 411 ASP A C 1
ATOM 3396 O O . ASP A 1 411 ? 13.879 25.799 -5.448 1.00 84.31 411 ASP A O 1
ATOM 3400 N N . GLY A 1 412 ? 14.739 25.580 -7.508 1.00 81.19 412 GLY A N 1
ATOM 3401 C CA . GLY A 1 412 ? 14.594 24.127 -7.598 1.00 81.19 412 GLY A CA 1
ATOM 3402 C C . GLY A 1 412 ? 15.872 23.347 -7.258 1.00 81.19 412 GLY A C 1
ATOM 3403 O O . GLY A 1 412 ? 16.903 23.921 -6.884 1.00 81.19 412 GLY A O 1
ATOM 3404 N N . PRO A 1 413 ? 15.843 22.008 -7.406 1.00 79.81 413 PRO A N 1
ATOM 3405 C CA . PRO A 1 413 ? 17.034 21.177 -7.290 1.00 79.81 413 PRO A CA 1
ATOM 3406 C C . PRO A 1 413 ? 18.123 21.674 -8.248 1.00 79.81 413 PRO A C 1
ATOM 3408 O O . PRO A 1 413 ? 17.852 21.960 -9.410 1.00 79.81 413 PRO A O 1
ATOM 3411 N N . LYS A 1 414 ? 19.369 21.767 -7.770 1.00 86.31 414 LYS A N 1
ATOM 3412 C CA . LYS A 1 414 ? 20.518 22.171 -8.604 1.00 86.31 414 LYS A CA 1
ATOM 3413 C C . LYS A 1 414 ? 21.133 21.005 -9.372 1.00 86.31 414 LYS A C 1
ATOM 3415 O O . LYS A 1 414 ? 21.844 21.210 -10.351 1.00 86.31 414 LYS A O 1
ATOM 3420 N N . THR A 1 415 ? 20.886 19.785 -8.908 1.00 87.50 415 THR A N 1
ATOM 3421 C CA . THR A 1 415 ? 21.395 18.549 -9.493 1.00 87.50 415 THR A CA 1
ATOM 3422 C C . THR A 1 415 ? 20.243 17.728 -10.041 1.00 87.50 415 THR A C 1
ATOM 3424 O O . THR A 1 415 ? 19.151 17.709 -9.477 1.00 87.50 415 THR A O 1
ATOM 3427 N N . ASP A 1 416 ? 20.498 17.051 -11.157 1.00 85.75 416 ASP A N 1
ATOM 3428 C CA . ASP A 1 416 ? 19.512 16.195 -11.803 1.00 85.75 416 ASP A CA 1
ATOM 3429 C C . ASP A 1 416 ? 19.130 15.041 -10.853 1.00 85.75 416 ASP A C 1
ATOM 3431 O O . ASP A 1 416 ? 19.977 14.188 -10.555 1.00 85.75 416 ASP A O 1
ATOM 3435 N N . PRO A 1 417 ? 17.872 14.983 -10.372 1.00 84.44 417 PRO A N 1
ATOM 3436 C CA . PRO A 1 417 ? 17.459 14.021 -9.352 1.00 84.44 417 PRO A CA 1
ATOM 3437 C C . PRO A 1 417 ? 17.525 12.571 -9.850 1.00 84.44 417 PRO A C 1
ATOM 3439 O O . PRO A 1 417 ? 17.553 11.640 -9.047 1.00 84.44 417 PRO A O 1
ATOM 3442 N N . PHE A 1 418 ? 17.609 12.361 -11.167 1.00 85.25 418 PHE A N 1
ATOM 3443 C CA . PHE A 1 418 ? 17.688 11.038 -11.779 1.00 85.25 418 PHE A CA 1
ATOM 3444 C C . PHE A 1 418 ? 19.126 10.508 -11.898 1.00 85.25 418 PHE A C 1
ATOM 3446 O O . PHE A 1 418 ? 19.320 9.354 -12.286 1.00 85.25 418 PHE A O 1
ATOM 3453 N N . VAL A 1 419 ? 20.142 11.301 -11.531 1.00 86.62 419 VAL A N 1
ATOM 3454 C CA . VAL A 1 419 ? 21.560 10.887 -11.570 1.00 86.62 419 VAL A CA 1
ATOM 3455 C C . VAL A 1 419 ? 21.859 9.758 -10.587 1.00 86.62 419 VAL A C 1
ATOM 3457 O O . VAL A 1 419 ? 22.633 8.861 -10.909 1.00 86.62 419 VAL A O 1
ATOM 3460 N N . THR A 1 420 ? 21.216 9.755 -9.417 1.00 82.19 420 THR A N 1
ATOM 3461 C CA . THR A 1 420 ? 21.375 8.700 -8.398 1.00 82.19 420 THR A CA 1
ATOM 3462 C C . THR A 1 420 ? 20.721 7.378 -8.811 1.00 82.19 420 THR A C 1
ATOM 3464 O O . THR A 1 420 ? 21.040 6.324 -8.257 1.00 82.19 420 THR A O 1
ATOM 3467 N N . ARG A 1 421 ? 19.831 7.416 -9.816 1.00 82.19 421 ARG A N 1
ATOM 3468 C CA . ARG A 1 421 ? 19.139 6.257 -10.400 1.00 82.19 421 ARG A CA 1
ATOM 3469 C C . ARG A 1 421 ? 18.446 5.379 -9.353 1.00 82.19 421 ARG A C 1
ATOM 3471 O O . ARG A 1 421 ? 18.493 4.152 -9.432 1.00 82.19 421 ARG A O 1
ATOM 3478 N N . THR A 1 422 ? 17.795 5.998 -8.368 1.00 81.19 422 THR A N 1
ATOM 3479 C CA . THR A 1 422 ? 17.011 5.294 -7.333 1.00 81.19 422 THR A CA 1
ATOM 3480 C C . THR A 1 422 ? 15.867 4.469 -7.924 1.00 81.19 422 THR A C 1
ATOM 3482 O O . THR A 1 422 ? 15.493 3.437 -7.368 1.00 81.19 422 THR A O 1
ATOM 3485 N N . PHE A 1 423 ? 15.362 4.860 -9.099 1.00 80.50 423 PHE A N 1
ATOM 3486 C CA . PHE A 1 423 ? 14.359 4.102 -9.848 1.00 80.50 423 PHE A CA 1
ATOM 3487 C C . PHE A 1 423 ? 14.814 2.680 -10.215 1.00 80.50 423 PHE A C 1
ATOM 3489 O O . PHE A 1 423 ? 13.956 1.825 -10.401 1.00 80.50 423 PHE A O 1
ATOM 3496 N N . ARG A 1 424 ? 16.125 2.382 -10.254 1.00 80.56 424 ARG A N 1
ATOM 3497 C CA . ARG A 1 424 ? 16.642 1.033 -10.563 1.00 80.56 424 ARG A CA 1
ATOM 3498 C C . ARG A 1 424 ? 16.115 -0.044 -9.619 1.00 80.56 424 ARG A C 1
ATOM 3500 O O . ARG A 1 424 ? 15.813 -1.147 -10.062 1.00 80.56 424 ARG A O 1
ATOM 3507 N N . TYR A 1 425 ? 15.953 0.302 -8.344 1.00 80.12 425 TYR A N 1
ATOM 3508 C CA . TYR A 1 425 ? 15.504 -0.628 -7.308 1.00 80.12 425 TYR A CA 1
ATOM 3509 C C . TYR A 1 425 ? 14.192 -0.205 -6.628 1.00 80.12 425 TYR A C 1
ATOM 3511 O O . TYR A 1 425 ? 13.494 -1.054 -6.072 1.00 80.12 425 TYR A O 1
ATOM 3519 N N . ARG A 1 426 ? 13.771 1.065 -6.760 1.00 80.44 426 ARG A N 1
ATOM 3520 C CA . ARG A 1 426 ? 12.487 1.576 -6.227 1.00 80.44 426 ARG A CA 1
ATOM 3521 C C . ARG A 1 426 ? 11.414 1.879 -7.276 1.00 80.44 426 ARG A C 1
ATOM 3523 O O . ARG A 1 426 ? 10.286 2.173 -6.906 1.00 80.44 426 ARG A O 1
ATOM 3530 N N . GLY A 1 427 ? 11.747 1.844 -8.566 1.00 81.69 427 GLY A N 1
ATOM 3531 C CA . GLY A 1 427 ? 10.797 2.139 -9.642 1.00 81.69 427 GLY A CA 1
ATOM 3532 C C . GLY A 1 427 ? 9.694 1.086 -9.766 1.00 81.69 427 GLY A C 1
ATOM 3533 O O . GLY A 1 427 ? 9.846 -0.039 -9.297 1.00 81.69 427 GLY A O 1
ATOM 3534 N N . THR A 1 428 ? 8.589 1.413 -10.429 1.00 81.00 428 THR A N 1
ATOM 3535 C CA . THR A 1 428 ? 7.548 0.419 -10.723 1.00 81.00 428 THR A CA 1
ATOM 3536 C C . THR A 1 428 ? 8.117 -0.778 -11.494 1.00 81.00 428 THR A C 1
ATOM 3538 O O . THR A 1 428 ? 8.904 -0.604 -12.420 1.00 81.00 428 THR A O 1
ATOM 3541 N N . ALA A 1 429 ? 7.720 -1.993 -11.105 1.00 80.06 429 ALA A N 1
ATOM 3542 C CA . ALA A 1 429 ? 8.043 -3.242 -11.804 1.00 80.06 429 ALA A CA 1
ATOM 3543 C C . ALA A 1 429 ? 7.062 -3.548 -12.953 1.00 80.06 429 ALA A C 1
ATOM 3545 O O . ALA A 1 429 ? 6.947 -4.688 -13.405 1.00 80.06 429 ALA A O 1
ATOM 3546 N N . ARG A 1 430 ? 6.303 -2.535 -13.379 1.00 75.62 430 ARG A N 1
ATOM 3547 C CA . ARG A 1 430 ? 5.469 -2.567 -14.575 1.00 75.62 430 ARG A CA 1
ATOM 3548 C C . ARG A 1 430 ? 6.144 -1.723 -15.638 1.00 75.62 430 ARG A C 1
ATOM 3550 O O . ARG A 1 430 ? 6.742 -0.694 -15.330 1.00 75.62 430 ARG A O 1
ATOM 3557 N N . ASP A 1 431 ? 6.052 -2.147 -16.883 1.00 71.81 431 ASP A N 1
ATOM 3558 C CA . ASP A 1 431 ? 6.414 -1.291 -18.001 1.00 71.81 431 ASP A CA 1
ATOM 3559 C C . ASP A 1 431 ? 5.340 -0.204 -18.195 1.00 71.81 431 ASP A C 1
ATOM 3561 O O . ASP A 1 431 ? 4.317 -0.183 -17.501 1.00 71.81 431 ASP A O 1
ATOM 3565 N N . LYS A 1 432 ? 5.577 0.728 -19.122 1.00 70.00 432 LYS A N 1
ATOM 3566 C CA . LYS A 1 432 ? 4.633 1.819 -19.357 1.00 70.00 432 LYS A CA 1
ATOM 3567 C C . LYS A 1 432 ? 3.295 1.254 -19.836 1.00 70.00 432 LYS A C 1
ATOM 3569 O O . LYS A 1 432 ? 2.295 1.682 -19.283 1.00 70.00 432 LYS A O 1
ATOM 3574 N N . HIS A 1 433 ? 3.273 0.256 -20.736 1.00 66.00 433 HIS A N 1
ATOM 3575 C CA . HIS A 1 433 ? 2.079 -0.452 -21.238 1.00 66.00 433 HIS A CA 1
ATOM 3576 C C . HIS A 1 433 ? 2.444 -1.851 -21.811 1.00 66.00 433 HIS A C 1
ATOM 3578 O O . HIS A 1 433 ? 2.762 -1.928 -23.002 1.00 66.00 433 HIS A O 1
ATOM 3584 N N . VAL A 1 434 ? 2.365 -2.959 -21.053 1.00 53.62 434 VAL A N 1
ATOM 3585 C CA . VAL A 1 434 ? 2.578 -4.291 -21.663 1.00 53.62 434 VAL A CA 1
ATOM 3586 C C . VAL A 1 434 ? 1.414 -4.562 -22.612 1.00 53.62 434 VAL A C 1
ATOM 3588 O O . VAL A 1 434 ? 0.265 -4.679 -22.182 1.00 53.62 434 VAL A O 1
ATOM 3591 N N . LYS A 1 435 ? 1.713 -4.742 -23.897 1.00 56.41 435 LYS A N 1
ATOM 3592 C CA . LYS A 1 435 ? 0.902 -5.589 -24.772 1.00 56.41 435 LYS A CA 1
ATOM 3593 C C . LYS A 1 435 ? 1.712 -6.848 -25.031 1.00 56.41 435 LYS A C 1
ATOM 3595 O O . LYS A 1 435 ? 2.846 -6.753 -25.496 1.00 56.41 435 LYS A O 1
ATOM 3600 N N . HIS A 1 436 ? 1.160 -8.013 -24.699 1.00 55.78 436 HIS A N 1
ATOM 3601 C CA . HIS A 1 436 ? 1.730 -9.259 -25.191 1.00 55.78 436 HIS A CA 1
ATOM 3602 C C . HIS A 1 436 ? 1.544 -9.250 -26.707 1.00 55.78 436 HIS A C 1
ATOM 3604 O O . HIS A 1 436 ? 0.414 -9.231 -27.190 1.00 55.78 436 HIS A O 1
ATOM 3610 N N . VAL A 1 437 ? 2.646 -9.172 -27.443 1.00 53.88 437 VAL A N 1
ATOM 3611 C CA . VAL A 1 437 ? 2.614 -9.248 -28.899 1.00 53.88 437 VAL A CA 1
ATOM 3612 C C . VAL A 1 437 ? 2.782 -10.717 -29.252 1.00 53.88 437 VAL A C 1
ATOM 3614 O O . VAL A 1 437 ? 3.723 -11.360 -28.785 1.00 53.88 437 VAL A O 1
ATOM 3617 N N . ASP A 1 438 ? 1.834 -11.256 -30.014 1.00 60.75 438 ASP A N 1
ATOM 3618 C CA . ASP A 1 438 ? 1.953 -12.598 -30.579 1.00 60.75 438 ASP A CA 1
ATOM 3619 C C . ASP A 1 438 ? 3.274 -12.673 -31.373 1.00 60.75 438 ASP A C 1
ATOM 3621 O O . ASP A 1 438 ? 3.561 -11.726 -32.113 1.00 60.75 438 ASP A O 1
ATOM 3625 N N . PRO A 1 439 ? 4.119 -13.712 -31.214 1.00 48.81 439 PRO A N 1
ATOM 3626 C CA . PRO A 1 439 ? 5.376 -13.848 -31.952 1.00 48.81 439 PRO A CA 1
ATOM 3627 C C . PRO A 1 439 ? 5.299 -13.532 -33.454 1.00 48.81 439 PRO A C 1
ATOM 3629 O O . PRO A 1 439 ? 6.289 -13.049 -34.012 1.00 48.81 439 PRO A O 1
ATOM 3632 N N . ASP A 1 440 ? 4.140 -13.761 -34.074 1.00 60.56 440 ASP A N 1
ATOM 3633 C CA . ASP A 1 440 ? 3.879 -13.526 -35.496 1.00 60.56 440 ASP A CA 1
ATOM 3634 C C . ASP A 1 440 ? 3.617 -12.048 -35.846 1.00 60.56 440 ASP A C 1
ATOM 3636 O O . ASP A 1 440 ? 3.802 -11.640 -36.989 1.00 60.56 440 ASP A O 1
ATOM 3640 N N . GLN A 1 441 ? 3.247 -11.214 -34.869 1.00 47.22 441 GLN A N 1
ATOM 3641 C CA . GLN A 1 441 ? 3.028 -9.769 -35.034 1.00 47.22 441 GLN A CA 1
ATOM 3642 C C . GLN A 1 441 ? 4.306 -8.932 -34.837 1.00 47.22 441 GLN A C 1
ATOM 3644 O O . GLN A 1 441 ? 4.277 -7.712 -34.990 1.00 47.22 441 GLN A O 1
ATOM 3649 N N . CYS A 1 442 ? 5.428 -9.561 -34.477 1.00 43.56 442 CYS A N 1
ATOM 3650 C CA . CYS A 1 442 ? 6.722 -8.901 -34.273 1.00 43.56 442 CYS A CA 1
ATOM 3651 C C . CYS A 1 442 ? 7.594 -8.816 -35.545 1.00 43.56 442 CYS A C 1
ATOM 3653 O O . CYS A 1 442 ? 8.813 -8.677 -35.408 1.00 43.56 442 CYS A O 1
ATOM 3655 N N . GLN A 1 443 ? 7.017 -8.959 -36.743 1.00 36.03 443 GLN A N 1
ATOM 3656 C CA . GLN A 1 443 ? 7.747 -8.933 -38.021 1.00 36.03 443 GLN A CA 1
ATOM 3657 C C . GLN A 1 443 ? 7.601 -7.612 -38.768 1.00 36.03 443 GLN A C 1
ATOM 3659 O O . GLN A 1 443 ? 6.465 -7.089 -38.831 1.00 36.03 443 GLN A O 1
#

Foldseek 3Di:
DVVVVCVQPVVVPADDDCPDPLNLVVLVVLLPDQLVVVDDQLLCVLANFAFDPDDFDDDDQQKDKAKEFEDPVFAPPVVPPDDDPDPPTDIDIDIARQPAAAQLNVLLSNQVNTDPVSVPDDSQQKWKDWPPDSHIGDDRHRPCRTPVNRVCNRVVHHGYIYIDGHPCSVVSSVVSVVVSVVVSVVSNVVSVVSPVVVVVVPPPDDDDDDDDDDDDDYDDDYDDDDDDDDPVVVVVVVVVVVVVVVVVVVVVVVVVPPPPPPPPCPPDPPPPDPPDDDLLPFQAFDKDWDFKAAQQCVFQARDPPFFQWKKKWKWKDAQPDTPPLPTWIADIDTDDRITGRRDMTTRPPDTSSNRDQRIKIKIWMWTDGPPDDIDTFWIAIAGCQDPVRDGDDDDFDAATHGDHDDDDDPPDDPDDPCPVVPCRNPRDNHGSDGDPDDPVNPD

pLDDT: mean 81.93, std 19.96, range [26.77, 98.38]

Sequence (443 aa):
GEDVVEALLNFGTGRWNFDNDLVDVFHLLASQRNYEDVLPPPEQYAFPEYFSASPLPDLSGNQFLAKIRLPQEFSPHLKIKTYCFFFLERYVTIRIKTEYTTAQDAIRQGIEKLDDEYKKDDDSLFVLKVVGQEEYIYGRRKIVDYEAVRNAVRNEDDVEFALIKRPDFKERIEEAKARQKEYTEMFQCAYATHKTSIDNNNNNNNNNNNNNNNNNSNNNDNDPKHHTASQQQQQQQQQQQQQLFYEDKIAEDISRGTAVSRKSEWNSCDFMPEDVISLYECDWNYRLKIDGLTNVCRLPRFEDGVMKSVFVMVELWMGDMLFETATLQTSVIVAKNEIHWGSWLSSRNLTFSQIPRESVLCFQVFGSSDTMASRCLAWCRVPLIDHRHRLRRGKYLFNLWEIPAFKGEKDGPKTDPFVTRTFRYRGTARDKHVKHVDPDQCQ